Protein AF-0000000073542248 (afdb_homodimer)

Foldseek 3Di:
DDPPPPPPPVPPPVPVPPVCPPPVPLLVVLVVLLVVVVVVLVVLVVVLVVLVVVLVVLLVCLLVVLVQQQAFDDFDFDPDPPDDSPPRLSPRAGNLGNQRDSVQSNPLSVQLNVQLVPQASVLSVVLSVLSVVLVVLSVVLVVLVVQLVVLVVVLVVLVVVLVVLVVCVVPDVCSVVVNVVSVVVSVVSVVSNVVSVVVSVVSSVVSVVSSVVSVVCSCSNVVSVVSNVVSSVVSVVSSVVSGDPDPDHDRPPPPPPPPPPDD/DDPPPPPVPVPVPVPVPPVCPPPVPLLVVLVVLLVVVVVVLVVLVVVLVVLVVVLVVLLVCLLVVLVQQQFFDDFDFDDPPPDDSPRHQSVRAGNLGNQRDSVQSNPLSVQLNVQLVPQASVLSVVLSVLSVVLVVLSVVLVVLVVQLVVLVVVLVVLVVVLVVLVVCVVPDVCSVVVNVVSVVVSVVSVVSNVVSVVVSVVSSVVSVVSSVVSVVCSCSNVVSVVSNVVSSVVSVVSSVVSGDPDPDHDGPPPPPPPPPPDD

Solvent-accessible surface area (backbone atoms only — not comparable to full-atom values): 27747 Å² total; per-residue (Å²): 136,80,81,75,77,75,76,74,76,71,71,69,72,75,65,76,69,53,83,55,40,76,72,72,47,65,70,50,50,50,49,51,38,47,52,43,42,46,55,49,42,54,40,46,52,54,27,47,56,31,46,55,48,28,50,54,26,46,39,49,30,38,44,34,45,21,51,39,24,44,34,51,39,39,49,58,77,70,77,66,87,86,58,60,44,60,77,33,74,52,53,46,37,22,42,15,25,84,84,38,43,50,70,67,36,44,49,40,39,59,54,36,52,52,47,37,46,64,54,18,46,42,56,50,50,51,52,45,49,51,49,52,50,50,55,55,51,47,53,54,36,52,51,32,46,52,50,31,53,52,34,51,52,51,44,54,53,47,53,53,51,44,52,56,39,62,72,35,46,89,79,32,84,66,29,57,61,50,42,54,52,46,51,54,50,44,52,54,42,48,51,51,32,53,50,31,49,51,50,31,53,51,44,44,52,51,47,43,52,49,51,48,54,51,37,64,51,50,52,53,49,32,55,19,52,41,43,38,28,46,44,53,19,49,31,31,44,54,49,34,68,54,40,51,84,69,84,61,86,65,74,57,74,71,74,74,73,75,73,77,75,82,123,137,82,81,75,78,75,74,70,76,70,69,65,71,72,64,75,68,47,80,58,39,76,68,72,44,66,70,50,52,48,50,51,38,48,52,42,42,46,54,47,41,56,40,46,52,53,29,47,55,31,45,54,49,29,49,54,27,47,39,48,30,39,43,34,46,20,51,40,24,46,35,51,39,37,43,54,76,64,77,63,90,85,57,57,48,57,75,34,71,54,33,65,33,22,42,16,26,86,85,38,42,50,68,66,36,44,48,40,38,59,54,34,53,52,46,36,46,64,54,18,46,43,57,49,52,50,52,44,50,51,49,53,50,49,54,56,50,47,54,55,36,51,50,32,46,52,50,32,54,53,34,51,52,51,44,54,53,46,53,50,50,42,52,57,39,63,72,36,47,90,81,34,86,64,30,58,61,51,42,53,53,46,49,53,51,42,53,56,39,48,51,52,32,53,51,31,48,52,49,31,53,52,45,45,53,51,47,44,52,51,49,47,53,52,36,64,51,50,50,54,49,31,55,18,51,42,46,37,28,47,44,52,20,49,32,30,46,56,50,35,68,53,39,51,85,68,83,61,87,63,73,64,75,70,74,75,72,75,73,76,73,81,124

pLDDT: mean 80.85, std 22.92, range [19.12, 97.81]

Organism: NCBI:txid2649997

Sequence (526 aa):
MGCTSSKSAAAGTLDTINPFAAHGDPHSRCNHMLKESATLARVATAYERDLKKVQDALTSVLESGAVVCATPLPGLYNDTAGVAASAVVATTEPVGGPNFTLQAGTSAKGDLSGKLAGETIKPISDWVARFNDALAHQKAVDKAYDELEGARKKVTSQKDRIEKTRGQLATNPKANDRMAAEESALQGLATKLSTAELNHTNLEAAQHARVTALNKDAIKIRAAIRSALEATSSALTSAKELVSTDTEPQPPTAAAGTGVAGRMGCTSSKSAAAGTLDTINPFAAHGDPHSRCNHMLKESATLARVATAYERDLKKVQDALTSVLESGAVVCATPLPGLYNDTAGVAASAVVATTEPVGGPNFTLQAGTSAKGDLSGKLAGETIKPISDWVARFNDALAHQKAVDKAYDELEGARKKVTSQKDRIEKTRGQLATNPKANDRMAAEESALQGLATKLSTAELNHTNLEAAQHARVTALNKDAIKIRAAIRSALEATSSALTSAKELVSTDTEPQPPTAAAGTGVAGR

Nearest PDB structures (foldseek):
  5nen-assembly1_B  TM=2.896E-01  e=1.370E-01  Serratia marcescens
  3zx6-assembly1_B  TM=3.490E-01  e=1.208E+00  Archaeoglobus fulgidus DSM 4304
  8gmh-assembly2_E  TM=3.444E-01  e=1.905E+00  Streptococcus intermedius B196
  5nen-assembly1_B  TM=2.861E-01  e=1.681E-01  Serratia marcescens
  3zx6-assembly1_B  TM=3.608E-01  e=1.377E+00  Archaeoglobus fulgidus DSM 4304

Radius of gyration: 44.01 Å; Cα contacts (8 Å, |Δi|>4): 599; chains: 2; bounding box: 74×150×129 Å

Structure (mmCIF, N/CA/C/O backbone):
data_AF-0000000073542248-model_v1
#
loop_
_entity.id
_entity.type
_entity.pdbx_description
1 polymer 'Uncharacterized protein'
#
loop_
_atom_site.group_PDB
_atom_site.id
_atom_site.type_symbol
_atom_site.label_atom_id
_atom_site.label_alt_id
_atom_site.label_comp_id
_atom_site.label_asym_id
_atom_site.label_entity_id
_atom_site.label_seq_id
_atom_site.pdbx_PDB_ins_code
_atom_site.Cartn_x
_atom_site.Cartn_y
_atom_site.Cartn_z
_atom_site.occupancy
_atom_site.B_iso_or_equiv
_atom_site.auth_seq_id
_atom_site.auth_comp_id
_atom_site.auth_asym_id
_atom_site.auth_atom_id
_atom_site.pdbx_PDB_model_num
ATOM 1 N N . MET A 1 1 ? 23.625 29.188 73.938 1 30.42 1 MET A N 1
ATOM 2 C CA . MET A 1 1 ? 22.25 29.203 73.438 1 30.42 1 MET A CA 1
ATOM 3 C C . MET A 1 1 ? 22.234 29.266 71.875 1 30.42 1 MET A C 1
ATOM 5 O O . MET A 1 1 ? 22.641 30.281 71.312 1 30.42 1 MET A O 1
ATOM 9 N N . GLY A 1 2 ? 22.562 28.203 71.25 1 28.16 2 GLY A N 1
ATOM 10 C CA . GLY A 1 2 ? 23.078 27.906 69.875 1 28.16 2 GLY A CA 1
ATOM 11 C C . GLY A 1 2 ? 22.047 28.062 68.812 1 28.16 2 GLY A C 1
ATOM 12 O O . GLY A 1 2 ? 20.953 27.5 68.875 1 28.16 2 GLY A O 1
ATOM 13 N N . CYS A 1 3 ? 21.953 29.297 68.188 1 30.64 3 CYS A N 1
ATOM 14 C CA . CYS A 1 3 ? 21.047 29.812 67.188 1 30.64 3 CYS A CA 1
ATOM 15 C C . CYS A 1 3 ? 21.031 28.906 65.938 1 30.64 3 CYS A C 1
ATOM 17 O O . CYS A 1 3 ? 22.031 28.781 65.25 1 30.64 3 CYS A O 1
ATOM 19 N N . THR A 1 4 ? 20.5 27.734 66.125 1 32.66 4 THR A N 1
ATOM 20 C CA . THR A 1 4 ? 20.438 26.766 65 1 32.66 4 THR A CA 1
ATOM 21 C C . THR A 1 4 ? 19.656 27.359 63.812 1 32.66 4 THR A C 1
ATOM 23 O O . THR A 1 4 ? 18.5 27.75 63.969 1 32.66 4 THR A O 1
ATOM 26 N N . SER A 1 5 ? 20.312 28.078 62.906 1 28.94 5 SER A N 1
ATOM 27 C CA . SER A 1 5 ? 19.844 28.734 61.688 1 28.94 5 SER A CA 1
ATOM 28 C C . SER A 1 5 ? 19.141 27.75 60.75 1 28.94 5 SER A C 1
ATOM 30 O O . SER A 1 5 ? 19.75 26.812 60.25 1 28.94 5 SER A O 1
ATOM 32 N N . SER A 1 6 ? 17.922 27.359 61.125 1 29.25 6 SER A N 1
ATOM 33 C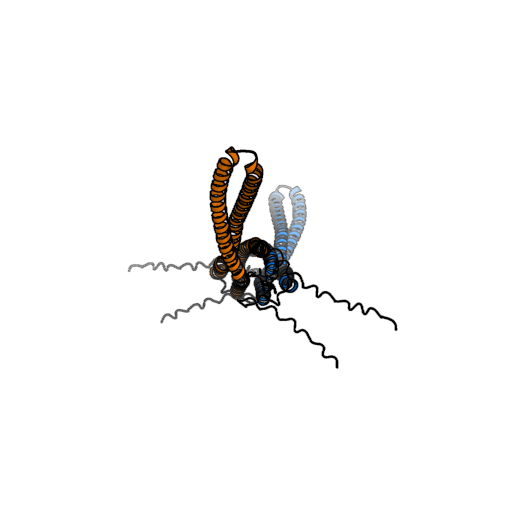 CA . SER A 1 6 ? 17.109 26.453 60.312 1 29.25 6 SER A CA 1
ATOM 34 C C . SER A 1 6 ? 16.875 27.031 58.938 1 29.25 6 SER A C 1
ATOM 36 O O . SER A 1 6 ? 16.156 28.016 58.75 1 29.25 6 SER A O 1
ATOM 38 N N . LYS A 1 7 ? 17.891 27.016 58.062 1 30.8 7 LYS A N 1
ATOM 39 C CA . LYS A 1 7 ? 17.781 27.328 56.656 1 30.8 7 LYS A CA 1
ATOM 40 C C . LYS A 1 7 ? 16.656 26.531 56 1 30.8 7 LYS A C 1
ATOM 42 O O . LYS A 1 7 ? 16.766 25.312 55.844 1 30.8 7 LYS A O 1
ATOM 47 N N . SER A 1 8 ? 15.453 26.844 56.344 1 26.36 8 SER A N 1
ATOM 48 C CA . SER A 1 8 ? 14.297 26.281 55.656 1 26.36 8 SER A CA 1
ATOM 49 C C . SER A 1 8 ? 14.445 26.391 54.156 1 26.36 8 SER A C 1
ATOM 51 O O . SER A 1 8 ? 14.719 27.453 53.625 1 26.36 8 SER A O 1
ATOM 53 N N . ALA A 1 9 ? 14.836 25.328 53.5 1 27.41 9 ALA A N 1
ATOM 54 C CA . ALA A 1 9 ? 15.016 25.062 52.094 1 27.41 9 ALA A CA 1
ATOM 55 C C . ALA A 1 9 ? 13.742 25.391 51.312 1 27.41 9 ALA A C 1
ATOM 57 O O . ALA A 1 9 ? 12.719 24.719 51.438 1 27.41 9 ALA A O 1
ATOM 58 N N . ALA A 1 10 ? 13.391 26.625 51.25 1 25.28 10 ALA A N 1
ATOM 59 C CA . ALA A 1 10 ? 12.344 27.062 50.344 1 25.28 10 ALA A CA 1
ATOM 60 C C . ALA A 1 10 ? 12.492 26.391 48.969 1 25.28 10 ALA A C 1
ATOM 62 O O . ALA A 1 10 ? 13.461 26.625 48.25 1 25.28 10 ALA A O 1
ATOM 63 N N . ALA A 1 11 ? 12.281 25.109 48.938 1 30.12 11 ALA A N 1
ATOM 64 C CA . ALA A 1 11 ? 12.102 24.375 47.688 1 30.12 11 ALA A CA 1
ATOM 65 C C . ALA A 1 11 ? 11.367 25.234 46.656 1 30.12 11 ALA A C 1
ATOM 67 O O . ALA A 1 11 ? 10.195 25.562 46.844 1 30.12 11 ALA A O 1
ATOM 68 N N . GLY A 1 12 ? 12.172 26.125 46.219 1 21.64 12 GLY A N 1
ATOM 69 C CA . GLY A 1 12 ? 11.727 27 45.156 1 21.64 12 GLY A CA 1
ATOM 70 C C . GLY A 1 12 ? 10.828 26.297 44.156 1 21.64 12 GLY A C 1
ATOM 71 O O . GLY A 1 12 ? 11.188 25.25 43.625 1 21.64 12 GLY A O 1
ATOM 72 N N . THR A 1 13 ? 9.555 26.203 44.531 1 27.73 13 THR A N 1
ATOM 73 C CA . THR A 1 13 ? 8.539 25.797 43.562 1 27.73 13 THR A CA 1
ATOM 74 C C . THR A 1 13 ? 8.898 26.266 42.156 1 27.73 13 THR A C 1
ATOM 76 O O . THR A 1 13 ? 9.086 27.453 41.906 1 27.73 13 THR A O 1
ATOM 79 N N . LEU A 1 14 ? 9.82 25.547 41.562 1 28.66 14 LEU A N 1
ATOM 80 C CA . LEU A 1 14 ? 10.039 25.672 40.125 1 28.66 14 LEU A CA 1
ATOM 81 C C . LEU A 1 14 ? 8.727 25.984 39.375 1 28.66 14 LEU A C 1
ATOM 83 O O . LEU A 1 14 ? 7.879 25.094 39.25 1 28.66 14 LEU A O 1
ATOM 87 N N . ASP A 1 15 ? 8.078 27.016 39.812 1 28.89 15 ASP A N 1
ATOM 88 C CA . ASP A 1 15 ? 7.004 27.578 39 1 28.89 15 ASP A CA 1
ATOM 89 C C . ASP A 1 15 ? 7.293 27.375 37.531 1 28.89 15 ASP A C 1
ATOM 91 O O . ASP A 1 15 ? 8.344 27.797 37.031 1 28.89 15 ASP A O 1
ATOM 95 N N . THR A 1 16 ? 7.066 26.219 37.062 1 33.19 16 THR A N 1
ATOM 96 C CA . THR A 1 16 ? 7.141 25.922 35.625 1 33.19 16 THR A CA 1
ATOM 97 C C . THR A 1 16 ? 6.887 27.172 34.812 1 33.19 16 THR A C 1
ATOM 99 O O . THR A 1 16 ? 5.797 27.75 34.844 1 33.19 16 THR A O 1
ATOM 102 N N . ILE A 1 17 ? 7.812 28.094 34.75 1 31.66 17 ILE A N 1
ATOM 103 C CA . ILE A 1 17 ? 7.914 29.297 33.906 1 31.66 17 ILE A CA 1
ATOM 104 C C . ILE A 1 17 ? 7.199 29.078 32.594 1 31.66 17 ILE A C 1
ATOM 106 O O . ILE A 1 17 ? 7.566 28.188 31.828 1 31.66 17 ILE A O 1
ATOM 110 N N . ASN A 1 18 ? 5.883 29.203 32.656 1 33.97 18 ASN A N 1
ATOM 111 C CA . ASN A 1 18 ? 5.215 29.344 31.344 1 33.97 18 ASN A CA 1
ATOM 112 C C . ASN A 1 18 ? 6.078 30.094 30.344 1 33.97 18 ASN A C 1
ATOM 114 O O . ASN A 1 18 ? 6.398 31.266 30.562 1 33.97 18 ASN A O 1
ATOM 118 N N . PRO A 1 19 ? 6.918 29.516 29.703 1 38.81 19 PRO A N 1
ATOM 119 C CA . PRO A 1 19 ? 7.859 30.203 28.812 1 38.81 19 PRO A CA 1
ATOM 120 C C . PRO A 1 19 ? 7.258 31.453 28.188 1 38.81 19 PRO A C 1
ATOM 122 O O . PRO A 1 19 ? 7.984 32.25 27.594 1 38.81 19 PRO A O 1
ATOM 125 N N . PHE A 1 20 ? 5.914 31.5 28.094 1 39.84 20 PHE A N 1
ATOM 126 C CA . PHE A 1 20 ? 5.289 32.656 27.453 1 39.84 20 PHE A CA 1
ATOM 127 C C . PHE A 1 20 ? 5.172 33.812 28.422 1 39.84 20 PHE A C 1
ATOM 129 O O . PHE A 1 20 ? 4.75 34.906 28.047 1 39.84 20 PHE A O 1
ATOM 136 N N . ALA A 1 21 ? 5.188 33.656 29.625 1 36.94 21 ALA A N 1
ATOM 137 C CA . ALA A 1 21 ? 4.957 34.688 30.609 1 36.94 21 ALA A CA 1
ATOM 138 C C . ALA A 1 21 ? 5.852 35.906 30.328 1 36.94 21 ALA A C 1
ATOM 140 O O . ALA A 1 21 ? 5.461 37.062 30.578 1 36.94 21 ALA A O 1
ATOM 141 N N . ALA A 1 22 ? 7.098 35.656 30.281 1 37.5 22 ALA A N 1
ATOM 142 C CA . ALA A 1 22 ? 7.895 36.875 30.391 1 37.5 22 ALA A CA 1
ATOM 143 C C . ALA A 1 22 ? 7.539 37.844 29.281 1 37.5 22 ALA A C 1
ATOM 145 O O . ALA A 1 22 ? 7.422 39.062 29.531 1 37.5 22 ALA A O 1
ATOM 146 N N . HIS A 1 23 ? 8.086 37.781 27.969 1 36.94 23 HIS A N 1
ATOM 147 C CA . HIS A 1 23 ? 7.883 38.812 26.969 1 36.94 23 HIS A CA 1
ATOM 148 C C . HIS A 1 23 ? 6.543 38.656 26.266 1 36.94 23 HIS A C 1
ATOM 150 O O . HIS A 1 23 ? 6.277 37.594 25.672 1 36.94 23 HIS A O 1
ATOM 156 N N . GLY A 1 24 ? 5.293 39 26.703 1 43.62 24 GLY A N 1
ATOM 157 C CA . GLY A 1 24 ? 3.949 39.312 26.234 1 43.62 24 GLY A CA 1
ATOM 158 C C . GLY A 1 24 ? 3.859 39.438 24.734 1 43.62 24 GLY A C 1
ATOM 159 O O . GLY A 1 24 ? 2.971 40.125 24.219 1 43.62 24 GLY A O 1
ATOM 160 N N . ASP A 1 25 ? 4.887 39.531 24.016 1 49.28 25 ASP A N 1
ATOM 161 C CA . ASP A 1 25 ? 4.867 39.906 22.609 1 49.28 25 ASP A CA 1
ATOM 162 C C . ASP A 1 25 ? 3.982 38.969 21.797 1 49.28 25 ASP A C 1
ATOM 164 O O . ASP A 1 25 ? 4.223 37.781 21.75 1 49.28 25 ASP A O 1
ATOM 168 N N . PRO A 1 26 ? 2.703 39.438 21.719 1 53.47 26 PRO A N 1
ATOM 169 C CA . PRO A 1 26 ? 1.752 38.719 20.859 1 53.47 26 PRO A CA 1
ATOM 170 C C . PRO A 1 26 ? 2.432 38 19.703 1 53.47 26 PRO A C 1
ATOM 172 O O . PRO A 1 26 ? 1.97 36.938 19.281 1 53.47 26 PRO A O 1
ATOM 175 N N . HIS A 1 27 ? 3.535 38.594 19.234 1 58.62 27 HIS A N 1
ATOM 176 C CA . HIS A 1 27 ? 4.297 37.969 18.156 1 58.62 27 HIS A CA 1
ATOM 177 C C . HIS A 1 27 ? 4.887 36.656 18.609 1 58.62 27 HIS A C 1
ATOM 179 O O . HIS A 1 27 ? 4.91 35.688 17.844 1 58.62 27 HIS A O 1
ATOM 185 N N . SER A 1 28 ? 4.941 36.594 19.984 1 71.25 28 SER A N 1
ATOM 186 C CA . SER A 1 28 ? 5.57 35.375 20.531 1 71.25 28 SER A CA 1
ATOM 187 C C . SER A 1 28 ? 4.566 34.25 20.656 1 71.25 28 SER A C 1
ATOM 189 O O . SER A 1 28 ? 4.875 33.094 20.344 1 71.25 28 SER A O 1
ATOM 191 N N . ARG A 1 29 ? 3.287 34.656 20.828 1 76.12 29 ARG A N 1
ATOM 192 C CA . ARG A 1 29 ? 2.268 33.625 21 1 76.12 29 ARG A CA 1
ATOM 193 C C . ARG A 1 29 ? 1.963 32.938 19.672 1 76.12 29 ARG A C 1
ATOM 195 O O . ARG A 1 29 ? 1.889 31.719 19.609 1 76.12 29 ARG A O 1
ATOM 202 N N . CYS A 1 30 ? 1.766 33.812 18.656 1 84.88 30 CYS A N 1
ATOM 203 C CA . CYS A 1 30 ? 1.459 33.25 17.344 1 84.88 30 CYS A CA 1
ATOM 204 C C . CYS A 1 30 ? 2.604 32.375 16.844 1 84.88 30 CYS A C 1
ATOM 206 O O . CYS A 1 30 ? 2.375 31.312 16.266 1 84.88 30 CYS A O 1
ATOM 208 N N . ASN A 1 31 ? 3.791 32.781 17.172 1 84.94 31 ASN A N 1
ATOM 209 C CA . ASN A 1 31 ? 4.953 32 16.75 1 84.94 31 ASN A CA 1
ATOM 210 C C . ASN A 1 31 ? 5.008 30.656 17.453 1 84.94 31 ASN A C 1
ATOM 212 O O . ASN A 1 31 ? 5.32 29.641 16.844 1 84.94 31 ASN A O 1
ATOM 216 N N . HIS A 1 32 ? 4.711 30.656 18.672 1 83.94 32 HIS A N 1
ATOM 217 C CA . HIS A 1 32 ? 4.703 29.406 19.422 1 83.94 32 HIS A CA 1
ATOM 218 C C . HIS A 1 32 ? 3.627 28.453 18.906 1 83.94 32 HIS A C 1
ATOM 220 O O . HIS A 1 32 ? 3.887 27.266 18.703 1 83.94 32 HIS A O 1
ATOM 226 N N . MET A 1 33 ? 2.42 29.031 18.703 1 87.88 33 MET A N 1
ATOM 227 C CA . MET A 1 33 ? 1.33 28.219 18.172 1 87.88 33 MET A CA 1
ATOM 228 C C . MET A 1 33 ? 1.697 27.641 16.812 1 87.88 33 MET A C 1
ATOM 230 O O . MET A 1 33 ? 1.402 26.484 16.516 1 87.88 33 MET A O 1
ATOM 234 N N . LEU A 1 34 ? 2.354 28.453 16.016 1 91.88 34 LEU A N 1
ATOM 235 C CA . LEU A 1 34 ? 2.744 28.016 14.68 1 91.88 34 LEU A CA 1
ATOM 236 C C . LEU A 1 34 ? 3.801 26.922 14.758 1 91.88 34 LEU A C 1
ATOM 238 O O . LEU A 1 34 ? 3.812 26 13.922 1 91.88 34 LEU A O 1
ATOM 242 N N . LYS A 1 35 ? 4.668 27 15.719 1 89.94 35 LYS A N 1
ATOM 243 C CA . LYS A 1 35 ? 5.684 25.969 15.883 1 89.94 35 LYS A CA 1
ATOM 244 C C . LYS A 1 35 ? 5.051 24.609 16.219 1 89.94 35 LYS A C 1
ATOM 246 O O . LYS A 1 35 ? 5.465 23.578 15.68 1 89.94 35 LYS A O 1
ATOM 251 N N . GLU A 1 36 ? 4.102 24.641 17.094 1 89.81 36 GLU A N 1
ATOM 252 C CA . GLU A 1 36 ? 3.383 23.422 17.422 1 89.81 36 GLU A CA 1
ATOM 253 C C . GLU A 1 36 ? 2.641 22.875 16.203 1 89.81 36 GLU A C 1
ATOM 255 O O . GLU A 1 36 ? 2.684 21.672 15.922 1 89.81 36 GLU A O 1
ATOM 260 N N . SER A 1 37 ? 1.998 23.859 15.5 1 94.44 37 SER A N 1
ATOM 261 C CA . SER A 1 37 ? 1.289 23.453 14.289 1 94.44 37 SER A CA 1
ATOM 262 C C . SER A 1 37 ? 2.25 22.906 13.242 1 94.44 37 SER A C 1
ATOM 264 O O . SER A 1 37 ? 1.884 22.031 12.453 1 94.44 37 SER A O 1
ATOM 266 N N . ALA A 1 38 ? 3.49 23.438 13.242 1 95.38 38 ALA A N 1
ATOM 267 C CA . ALA A 1 38 ? 4.484 23 12.266 1 95.38 38 ALA A CA 1
ATOM 268 C C . ALA A 1 38 ? 4.844 21.531 12.477 1 95.38 38 ALA A C 1
ATOM 270 O O . ALA A 1 38 ? 5.059 20.797 11.508 1 95.38 38 ALA A O 1
ATOM 271 N N . THR A 1 39 ? 4.918 21.109 13.688 1 94.69 39 THR A N 1
ATOM 272 C CA . THR A 1 39 ? 5.211 19.703 13.992 1 94.69 39 THR A CA 1
ATOM 273 C C . THR A 1 39 ? 4.117 18.797 13.453 1 94.69 39 THR A C 1
ATOM 275 O O . THR A 1 39 ? 4.406 17.797 12.797 1 94.69 39 THR A O 1
ATOM 278 N N . LEU A 1 40 ? 2.896 19.156 13.727 1 95.44 40 LEU A N 1
ATOM 279 C CA . LEU A 1 40 ? 1.773 18.375 13.227 1 95.44 40 LEU A CA 1
ATOM 280 C C . LEU A 1 40 ? 1.733 18.391 11.703 1 95.44 40 LEU A C 1
ATOM 282 O O . LEU A 1 40 ? 1.471 17.359 11.078 1 95.44 40 LEU A O 1
ATOM 286 N N . ALA A 1 41 ? 2.023 19.562 11.133 1 97.19 41 ALA A N 1
ATOM 287 C CA . ALA A 1 41 ? 2.002 19.672 9.672 1 97.19 41 ALA A CA 1
ATOM 288 C C . ALA A 1 41 ? 3.033 18.75 9.031 1 97.19 41 ALA A C 1
ATOM 290 O O . ALA A 1 41 ? 2.762 18.125 8.008 1 97.19 41 ALA A O 1
ATOM 291 N N . ARG A 1 42 ? 4.219 18.656 9.633 1 96.56 42 ARG A N 1
ATOM 292 C CA . ARG A 1 42 ? 5.277 17.797 9.102 1 96.56 42 ARG A CA 1
ATOM 293 C C . ARG A 1 42 ? 4.836 16.344 9.078 1 96.56 42 ARG A C 1
ATOM 295 O O . ARG A 1 42 ? 4.973 15.664 8.062 1 96.56 42 ARG A O 1
ATOM 302 N N . VAL A 1 43 ? 4.289 15.859 10.141 1 96.69 43 VAL A N 1
ATOM 303 C CA . VAL A 1 43 ? 3.914 14.453 10.242 1 96.69 43 VAL A CA 1
ATOM 304 C C . VAL A 1 43 ? 2.654 14.195 9.414 1 96.69 43 VAL A C 1
ATOM 306 O O . VAL A 1 43 ? 2.504 13.125 8.82 1 96.69 43 VAL A O 1
ATOM 309 N N . ALA A 1 44 ? 1.717 15.172 9.367 1 97.19 44 ALA A N 1
ATOM 310 C CA . ALA A 1 44 ? 0.513 15.039 8.547 1 97.19 44 ALA A CA 1
ATOM 311 C C . ALA A 1 44 ? 0.862 14.93 7.07 1 97.19 44 ALA A C 1
ATOM 313 O O . ALA A 1 44 ? 0.245 14.156 6.332 1 97.19 44 ALA A O 1
ATOM 314 N N . THR A 1 45 ? 1.847 15.688 6.652 1 97 45 THR A N 1
ATOM 315 C CA . THR A 1 45 ? 2.287 15.641 5.262 1 97 45 THR A CA 1
ATOM 316 C C . THR A 1 45 ? 2.879 14.281 4.926 1 97 45 THR A C 1
ATOM 318 O O . THR A 1 45 ? 2.615 13.734 3.852 1 97 45 THR A O 1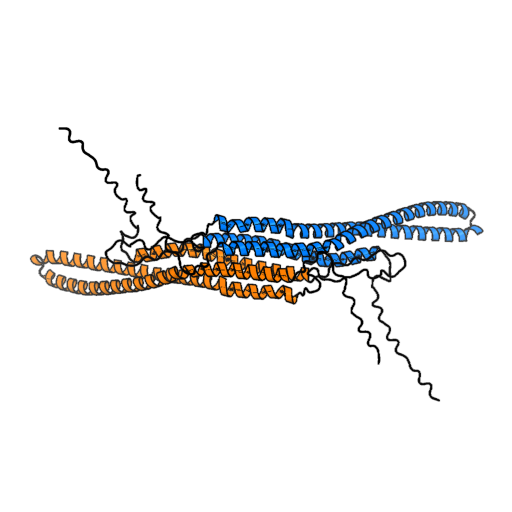
ATOM 321 N N . ALA A 1 46 ? 3.668 13.773 5.809 1 95.88 46 ALA A N 1
ATOM 322 C CA . ALA A 1 46 ? 4.23 12.438 5.613 1 95.88 46 ALA A CA 1
ATOM 323 C C . ALA A 1 46 ? 3.125 11.391 5.523 1 95.88 46 ALA A C 1
ATOM 325 O O . ALA A 1 46 ? 3.178 10.492 4.676 1 95.88 46 ALA A O 1
ATOM 326 N N . TYR A 1 47 ? 2.094 11.477 6.359 1 97.06 47 TYR A N 1
ATOM 327 C CA . TYR A 1 47 ? 0.968 10.547 6.348 1 97.06 47 TYR A CA 1
ATOM 328 C C . TYR A 1 47 ? 0.193 10.648 5.039 1 97.06 47 TYR A C 1
ATOM 330 O O . TYR A 1 47 ? -0.205 9.633 4.469 1 97.06 47 TYR A O 1
ATOM 338 N N . GLU A 1 48 ? -0.004 11.906 4.648 1 95.81 48 GLU A N 1
ATOM 339 C CA . GLU A 1 48 ? -0.697 12.109 3.383 1 95.81 48 GLU A CA 1
ATOM 340 C C . GLU A 1 48 ? 0.025 11.406 2.238 1 95.81 48 GLU A C 1
ATOM 342 O O . GLU A 1 48 ? -0.608 10.742 1.411 1 95.81 48 GLU A O 1
ATOM 347 N N . ARG A 1 49 ? 1.331 11.516 2.176 1 94.88 49 ARG A N 1
ATOM 348 C CA . ARG A 1 49 ? 2.129 10.844 1.152 1 94.88 49 ARG A CA 1
ATOM 349 C C . ARG A 1 49 ? 1.956 9.336 1.225 1 94.88 49 ARG A C 1
ATOM 351 O O . ARG A 1 49 ? 1.778 8.672 0.198 1 94.88 49 ARG A O 1
ATOM 358 N N . ASP A 1 50 ? 1.999 8.781 2.398 1 95.12 50 ASP A N 1
ATOM 359 C CA . ASP A 1 50 ? 1.854 7.344 2.582 1 95.12 50 ASP A CA 1
ATOM 360 C C . ASP A 1 50 ? 0.439 6.887 2.23 1 95.12 50 ASP A C 1
ATOM 362 O O . ASP A 1 50 ? 0.249 5.789 1.701 1 95.12 50 ASP A O 1
ATOM 366 N N . LEU A 1 51 ? -0.548 7.703 2.527 1 95.06 51 LEU A N 1
ATOM 367 C CA . LEU A 1 51 ? -1.928 7.379 2.186 1 95.06 51 LEU A CA 1
ATOM 368 C C . LEU A 1 51 ? -2.098 7.254 0.674 1 95.06 51 LEU A C 1
ATOM 370 O O . LEU A 1 51 ? -2.805 6.363 0.196 1 95.06 51 LEU A O 1
ATOM 374 N N . LYS A 1 52 ? -1.474 8.141 -0.021 1 93.06 52 LYS A N 1
ATOM 375 C CA . LYS A 1 52 ? -1.546 8.07 -1.478 1 93.06 52 LYS A CA 1
ATOM 376 C C . LYS A 1 52 ? -0.897 6.789 -2 1 93.06 52 LYS A C 1
ATOM 378 O O . LYS A 1 52 ? -1.423 6.148 -2.912 1 93.06 52 LYS A O 1
ATOM 383 N N . LYS A 1 53 ? 0.213 6.363 -1.396 1 92.81 53 LYS A N 1
ATOM 384 C CA . LYS A 1 53 ? 0.863 5.109 -1.766 1 92.81 53 LYS A CA 1
ATOM 385 C C . LYS A 1 53 ? -0.041 3.916 -1.475 1 92.81 53 LYS A C 1
ATOM 387 O O . LYS A 1 53 ? -0.133 2.99 -2.281 1 92.81 53 LYS A O 1
ATOM 392 N N . VAL A 1 54 ? -0.647 3.963 -0.354 1 93 54 VAL A N 1
ATOM 393 C CA . VAL A 1 54 ? -1.509 2.855 0.048 1 93 54 VAL A CA 1
ATOM 394 C C . VAL A 1 54 ? -2.725 2.785 -0.873 1 93 54 VAL A C 1
ATOM 396 O O . VAL A 1 54 ? -3.189 1.695 -1.216 1 93 54 VAL A O 1
ATOM 399 N N . GLN A 1 55 ? -3.248 3.949 -1.185 1 92.31 55 GLN A N 1
ATOM 400 C CA . GLN A 1 55 ? -4.371 3.969 -2.117 1 92.31 55 GLN A CA 1
ATOM 401 C C . GLN A 1 55 ? -4.016 3.258 -3.42 1 92.31 55 GLN A C 1
ATOM 403 O O . GLN A 1 55 ? -4.773 2.408 -3.895 1 92.31 55 GLN A O 1
ATOM 408 N N . ASP A 1 56 ? -2.877 3.529 -3.963 1 92.12 56 ASP A N 1
ATOM 409 C CA . ASP A 1 56 ? -2.424 2.916 -5.207 1 92.12 56 ASP A CA 1
ATOM 410 C C . ASP A 1 56 ? -2.193 1.417 -5.031 1 92.12 56 ASP A C 1
ATOM 412 O O . ASP A 1 56 ? -2.625 0.614 -5.859 1 92.12 56 ASP A O 1
ATOM 416 N N . ALA A 1 57 ? -1.553 1.07 -3.982 1 93.75 57 ALA A N 1
ATOM 417 C CA . ALA A 1 57 ? -1.237 -0.331 -3.717 1 93.75 57 ALA A CA 1
ATOM 418 C C . ALA A 1 57 ? -2.508 -1.147 -3.498 1 93.75 57 ALA A C 1
ATOM 420 O O . ALA A 1 57 ? -2.633 -2.262 -4.012 1 93.75 57 ALA A O 1
ATOM 421 N N . LEU A 1 58 ? -3.418 -0.6 -2.76 1 93.56 58 LEU A N 1
ATOM 422 C CA . LEU A 1 58 ? -4.66 -1.309 -2.467 1 93.56 58 LEU A CA 1
ATOM 423 C C . LEU A 1 58 ? -5.508 -1.466 -3.725 1 93.56 58 LEU A C 1
ATOM 425 O O . LEU A 1 58 ? -6.117 -2.516 -3.941 1 93.56 58 LEU A O 1
ATOM 429 N N . THR A 1 59 ? -5.539 -0.412 -4.484 1 92.31 59 THR A N 1
ATOM 430 C CA . THR A 1 59 ? -6.273 -0.505 -5.738 1 92.31 59 THR A CA 1
ATOM 431 C C . THR A 1 59 ? -5.695 -1.603 -6.629 1 92.31 59 THR A C 1
ATOM 433 O O . THR A 1 59 ? -6.438 -2.402 -7.199 1 92.31 59 THR A O 1
ATOM 436 N N . SER A 1 60 ? -4.391 -1.672 -6.703 1 92.94 60 SER A N 1
ATOM 437 C CA . SER A 1 60 ? -3.715 -2.686 -7.508 1 92.94 60 SER A CA 1
ATOM 438 C C . SER A 1 60 ? -3.99 -4.086 -6.977 1 92.94 60 SER A C 1
ATOM 440 O O . SER A 1 60 ? -4.281 -5.004 -7.746 1 92.94 60 SER A O 1
ATOM 442 N N . VAL A 1 61 ? -3.922 -4.242 -5.656 1 94 61 VAL A N 1
ATOM 443 C CA . VAL A 1 61 ? -4.09 -5.562 -5.059 1 94 61 VAL A CA 1
ATOM 444 C C . VAL A 1 61 ? -5.539 -6.016 -5.215 1 94 61 VAL A C 1
ATOM 446 O O . VAL A 1 61 ? -5.805 -7.199 -5.441 1 94 61 VAL A O 1
ATOM 449 N N . LEU A 1 62 ? -6.48 -5.129 -5.066 1 93.75 62 LEU A N 1
ATOM 450 C CA . LEU A 1 62 ? -7.883 -5.477 -5.25 1 93.75 62 LEU A CA 1
ATOM 451 C C . LEU A 1 62 ? -8.164 -5.863 -6.699 1 93.75 62 LEU A C 1
ATOM 453 O O . LEU A 1 62 ? -8.93 -6.793 -6.961 1 93.75 62 LEU A O 1
ATOM 457 N N . GLU A 1 63 ? -7.504 -5.172 -7.617 1 93.44 63 GLU A N 1
ATOM 458 C CA . GLU A 1 63 ? -7.664 -5.504 -9.031 1 93.44 63 GLU A CA 1
ATOM 459 C C . GLU A 1 63 ? -7.059 -6.867 -9.352 1 93.44 63 GLU A C 1
ATOM 461 O O . GLU A 1 63 ? -7.715 -7.719 -9.953 1 93.44 63 GLU A O 1
ATOM 466 N N . SER A 1 64 ? -5.84 -7.031 -8.969 1 95.19 64 SER A N 1
ATOM 467 C CA . SER A 1 64 ? -5.18 -8.305 -9.234 1 95.19 64 SER A CA 1
ATOM 468 C C . SER A 1 64 ? -5.867 -9.445 -8.492 1 95.19 64 SER A C 1
ATOM 470 O O . SER A 1 64 ? -5.965 -10.562 -9.008 1 95.19 64 SER A O 1
ATOM 472 N N . GLY A 1 65 ? -6.27 -9.164 -7.23 1 94.94 65 GLY A N 1
ATOM 473 C CA . GLY A 1 65 ? -7.031 -10.172 -6.508 1 94.94 65 GLY A CA 1
ATOM 474 C C . GLY A 1 65 ? -8.312 -10.578 -7.215 1 94.94 65 GLY A C 1
ATOM 475 O O . GLY A 1 65 ? -8.656 -11.758 -7.262 1 94.94 65 GLY A O 1
ATOM 476 N N . ALA A 1 66 ? -8.984 -9.586 -7.738 1 94.94 66 ALA A N 1
ATOM 477 C CA . ALA A 1 66 ? -10.203 -9.867 -8.484 1 94.94 66 ALA A CA 1
ATOM 478 C C . ALA A 1 66 ? -9.914 -10.719 -9.719 1 94.94 66 ALA A C 1
ATOM 480 O O . ALA A 1 66 ? -10.68 -11.633 -10.039 1 94.94 66 ALA A O 1
ATOM 481 N N . VAL A 1 67 ? -8.836 -10.477 -10.398 1 95.19 67 VAL A N 1
ATOM 482 C CA . VAL A 1 67 ? -8.461 -11.234 -11.586 1 95.19 67 VAL A CA 1
ATOM 483 C C . VAL A 1 67 ? -8.172 -12.688 -11.203 1 95.19 67 VAL A C 1
ATOM 485 O O . VAL A 1 67 ? -8.617 -13.609 -11.883 1 95.19 67 VAL A O 1
ATOM 488 N N . VAL A 1 68 ? -7.43 -12.891 -10.156 1 96.38 68 VAL A N 1
ATOM 489 C CA . VAL A 1 68 ? -7.145 -14.25 -9.703 1 96.38 68 VAL A CA 1
ATOM 490 C C . VAL A 1 68 ? -8.453 -14.969 -9.391 1 96.38 68 VAL A C 1
ATOM 492 O O . VAL A 1 68 ? -8.664 -16.109 -9.828 1 96.38 68 VAL A O 1
ATOM 495 N N . CYS A 1 69 ? -9.312 -14.305 -8.625 1 95.44 69 CYS A N 1
ATOM 496 C CA . CYS A 1 69 ? -10.562 -14.914 -8.195 1 95.44 69 CYS A CA 1
ATOM 497 C C . CYS A 1 69 ? -11.445 -15.242 -9.391 1 95.44 69 CYS A C 1
ATOM 499 O O . CYS A 1 69 ? -12.234 -16.188 -9.344 1 95.44 69 CYS A O 1
ATOM 501 N N . ALA A 1 70 ? -11.32 -14.508 -10.43 1 94.38 70 ALA A N 1
ATOM 502 C CA . ALA A 1 70 ? -12.156 -14.711 -11.617 1 94.38 70 ALA A CA 1
ATOM 503 C C . ALA A 1 70 ? -11.555 -15.773 -12.531 1 94.38 70 ALA A C 1
ATOM 505 O O . ALA A 1 70 ? -12.219 -16.25 -13.461 1 94.38 70 ALA A O 1
ATOM 506 N N . THR A 1 71 ? -10.352 -16.094 -12.289 1 94.56 71 THR A N 1
ATOM 507 C CA . THR A 1 71 ? -9.68 -17.109 -13.094 1 94.56 71 THR A CA 1
ATOM 508 C C . THR A 1 71 ? -10.219 -18.5 -12.773 1 94.56 71 THR A C 1
ATOM 510 O O . THR A 1 71 ? -10.391 -18.844 -11.609 1 94.56 71 THR A O 1
ATOM 513 N N . PRO A 1 72 ? -10.477 -19.297 -13.805 1 91.5 72 PRO A N 1
ATOM 514 C CA . PRO A 1 72 ? -10.984 -20.656 -13.57 1 91.5 72 PRO A CA 1
ATOM 515 C C . PRO A 1 72 ? -9.969 -21.562 -12.891 1 91.5 72 PRO A C 1
ATOM 517 O O . PRO A 1 72 ? -8.773 -21.484 -13.18 1 91.5 72 PRO A O 1
ATOM 520 N N . LEU A 1 73 ? -10.508 -22.312 -11.93 1 91.44 73 LEU A N 1
ATOM 521 C CA . LEU A 1 73 ? -9.672 -23.375 -11.367 1 91.44 73 LEU A CA 1
ATOM 522 C C . LEU A 1 73 ? -9.242 -24.359 -12.445 1 91.44 73 LEU A C 1
ATOM 524 O O . LEU A 1 73 ? -10.031 -24.703 -13.328 1 91.44 73 LEU A O 1
ATOM 528 N N . PRO A 1 74 ? -7.941 -24.734 -12.367 1 89.69 74 PRO A N 1
ATOM 529 C CA . PRO A 1 74 ? -7.508 -25.703 -13.359 1 89.69 74 PRO A CA 1
ATOM 530 C C . PRO A 1 74 ? -8.242 -27.047 -13.227 1 89.69 74 PRO A C 1
ATOM 532 O O . PRO A 1 74 ? -8.5 -27.5 -12.117 1 89.69 74 PRO A O 1
ATOM 535 N N . GLY A 1 75 ? -8.523 -27.609 -14.375 1 82.94 75 GLY A N 1
ATOM 536 C CA . GLY A 1 75 ? -9.289 -28.844 -14.414 1 82.94 75 GLY A CA 1
ATOM 537 C C . GLY A 1 75 ? -8.438 -30.078 -14.172 1 82.94 75 GLY A C 1
ATOM 538 O O . GLY A 1 75 ? -7.207 -30 -14.203 1 82.94 75 GLY A O 1
ATOM 539 N N . LEU A 1 76 ? -9.125 -31.172 -13.695 1 79.62 76 LEU A N 1
ATOM 540 C CA . LEU A 1 76 ? -8.531 -32.5 -13.547 1 79.62 76 LEU A CA 1
ATOM 541 C C . LEU A 1 76 ? -8.945 -33.406 -14.695 1 79.62 76 LEU A C 1
ATOM 543 O O . LEU A 1 76 ? -10.133 -33.5 -15.008 1 79.62 76 LEU A O 1
ATOM 547 N N . TYR A 1 77 ? -7.949 -33.938 -15.484 1 71.25 77 TYR A N 1
ATOM 548 C CA . TYR A 1 77 ? -8.266 -34.812 -16.609 1 71.25 77 TYR A CA 1
ATOM 549 C C . TYR A 1 77 ? -7.797 -36.219 -16.328 1 71.25 77 TYR A C 1
ATOM 551 O O . TYR A 1 77 ? -6.672 -36.438 -15.875 1 71.25 77 TYR A O 1
ATOM 559 N N . ASN A 1 78 ? -8.781 -37.281 -15.93 1 60.69 78 ASN A N 1
ATOM 560 C CA . ASN A 1 78 ? -8.445 -38.688 -15.641 1 60.69 78 ASN A CA 1
ATOM 561 C C . ASN A 1 78 ? -8.109 -39.438 -16.906 1 60.69 78 ASN A C 1
ATOM 563 O O . ASN A 1 78 ? -8.547 -39.094 -18 1 60.69 78 ASN A O 1
ATOM 567 N N . ASP A 1 79 ? -7.074 -40.531 -16.891 1 50.34 79 ASP A N 1
ATOM 568 C CA . ASP A 1 79 ? -6.551 -41.469 -17.859 1 50.34 79 ASP A CA 1
ATOM 569 C C . ASP A 1 79 ? -7.66 -42.375 -18.391 1 50.34 79 ASP A C 1
ATOM 571 O O . ASP A 1 79 ? -7.387 -43.438 -18.938 1 50.34 79 ASP A O 1
ATOM 575 N N . THR A 1 80 ? -8.875 -42.531 -18.312 1 44.69 80 THR A N 1
ATOM 576 C CA . THR A 1 80 ? -9.477 -43.812 -18.672 1 44.69 80 THR A CA 1
ATOM 577 C C . THR A 1 80 ? -9.086 -44.219 -20.078 1 44.69 80 THR A C 1
ATOM 579 O O . THR A 1 80 ? -9.156 -43.406 -21.016 1 44.69 80 THR A O 1
ATOM 582 N N . ALA A 1 81 ? -8.305 -45.375 -20.359 1 43.19 81 ALA A N 1
ATOM 583 C CA . ALA A 1 81 ? -7.926 -46.094 -21.578 1 43.19 81 ALA A CA 1
ATOM 584 C C . ALA A 1 81 ? -8.852 -45.75 -22.734 1 43.19 81 ALA A C 1
ATOM 586 O O . ALA A 1 81 ? -8.383 -45.406 -23.828 1 43.19 81 ALA A O 1
ATOM 587 N N . GLY A 1 82 ? -9.984 -46.656 -23.094 1 37.38 82 GLY A N 1
ATOM 588 C CA . GLY A 1 82 ? -10.93 -46.719 -24.203 1 37.38 82 GLY A CA 1
ATOM 589 C C . GLY A 1 82 ? -11.75 -45.438 -24.359 1 37.38 82 GLY A C 1
ATOM 590 O O . GLY A 1 82 ? -12.398 -45.25 -25.391 1 37.38 82 GLY A O 1
ATOM 591 N N . VAL A 1 83 ? -12.633 -45.219 -23.359 1 36.53 83 VAL A N 1
ATOM 592 C CA . VAL A 1 83 ? -13.703 -44.219 -23.5 1 36.53 83 VAL A CA 1
ATOM 593 C C . VAL A 1 83 ? -13.109 -42.812 -23.531 1 36.53 83 VAL A C 1
ATOM 595 O O . VAL A 1 83 ? -12.047 -42.594 -22.953 1 36.53 83 VAL A O 1
ATOM 598 N N . ALA A 1 84 ? -13.719 -42.031 -24.328 1 37.56 84 ALA A N 1
ATOM 599 C CA . ALA A 1 84 ? -13.68 -40.562 -24.531 1 37.56 84 ALA A CA 1
ATOM 600 C C . ALA A 1 84 ? -13.312 -39.844 -23.234 1 37.56 84 ALA A C 1
ATOM 602 O O . ALA A 1 84 ? -13.727 -40.281 -22.156 1 37.56 84 ALA A O 1
ATOM 603 N N . ALA A 1 85 ? -12.07 -39.438 -23.109 1 42.19 85 ALA A N 1
ATOM 604 C CA . ALA A 1 85 ? -11.656 -38.531 -22.047 1 42.19 85 ALA A CA 1
ATOM 605 C C . ALA A 1 85 ? -12.859 -37.844 -21.406 1 42.19 85 ALA A C 1
ATOM 607 O O . ALA A 1 85 ? -13.516 -37 -22.047 1 42.19 85 ALA A O 1
ATOM 608 N N . SER A 1 86 ? -13.836 -38.656 -21 1 38.03 86 SER A N 1
ATOM 609 C CA . SER A 1 86 ? -14.93 -38.031 -20.281 1 38.03 86 SER A CA 1
ATOM 610 C C . SER A 1 86 ? -14.477 -36.719 -19.625 1 38.03 86 SER A C 1
ATOM 612 O O . SER A 1 86 ? -13.367 -36.625 -19.109 1 38.03 86 SER A O 1
ATOM 614 N N . ALA A 1 87 ? -15.18 -35.75 -20.141 1 40.19 87 ALA A N 1
ATOM 615 C CA . ALA A 1 87 ? -15.156 -34.375 -19.641 1 40.19 87 ALA A CA 1
ATOM 616 C C . ALA A 1 87 ? -14.875 -34.344 -18.141 1 40.19 87 ALA A C 1
ATOM 618 O O . ALA A 1 87 ? -15.625 -34.938 -17.359 1 40.19 87 ALA A O 1
ATOM 619 N N . VAL A 1 88 ? -13.781 -34.656 -17.797 1 44.38 88 VAL A N 1
ATOM 620 C CA . VAL A 1 88 ? -13.414 -34.125 -16.484 1 44.38 88 VAL A CA 1
ATOM 621 C C . VAL A 1 88 ? -14.242 -32.875 -16.172 1 44.38 88 VAL A C 1
ATOM 623 O O . VAL A 1 88 ? -14.539 -32.094 -17.078 1 44.38 88 VAL A O 1
ATOM 626 N N . VAL A 1 89 ? -15.039 -32.844 -15.289 1 43.56 89 VAL A N 1
ATOM 627 C CA . VAL A 1 89 ? -15.875 -31.797 -14.75 1 43.56 89 VAL A CA 1
ATOM 628 C C . VAL A 1 89 ? -15.172 -30.453 -14.922 1 43.56 89 VAL A C 1
ATOM 630 O O . VAL A 1 89 ? -14.156 -30.188 -14.273 1 43.56 89 VAL A O 1
ATOM 633 N N . ALA A 1 90 ? -14.891 -30.031 -16.141 1 44.91 90 ALA A N 1
ATOM 634 C CA . ALA A 1 90 ? -14.445 -28.672 -16.484 1 44.91 90 ALA A CA 1
ATOM 635 C C . ALA A 1 90 ? -15.148 -27.641 -15.609 1 44.91 90 ALA A C 1
ATOM 637 O O . ALA A 1 90 ? -15.125 -26.438 -15.914 1 44.91 90 ALA A O 1
ATOM 638 N N . THR A 1 91 ? -16.406 -27.875 -15.148 1 50.19 91 THR A N 1
ATOM 639 C CA . THR A 1 91 ? -17.141 -26.672 -14.758 1 50.19 91 THR A CA 1
ATOM 640 C C . THR A 1 91 ? -16.234 -25.703 -14.008 1 50.19 91 THR A C 1
ATOM 642 O O . THR A 1 91 ? -15.875 -25.953 -12.852 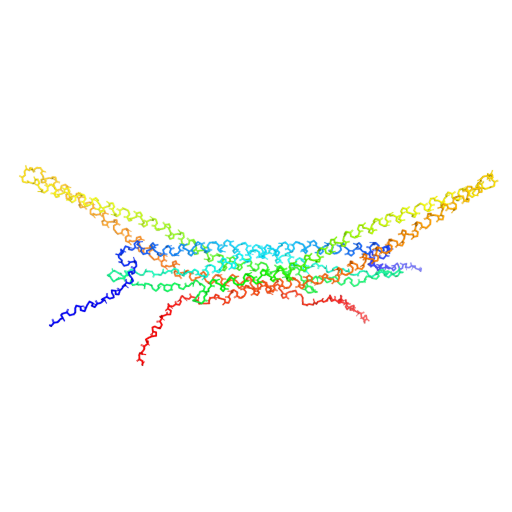1 50.19 91 THR A O 1
ATOM 645 N N . THR A 1 92 ? -15.172 -25.094 -14.727 1 66.5 92 THR A N 1
ATOM 646 C CA . THR A 1 92 ? -14.023 -24.562 -14.016 1 66.5 92 THR A CA 1
ATOM 647 C C . THR A 1 92 ? -14.438 -23.406 -13.094 1 66.5 92 THR A C 1
ATOM 649 O O . THR A 1 92 ? -14.875 -22.359 -13.562 1 66.5 92 THR A O 1
ATOM 652 N N . GLU A 1 93 ? -15.086 -23.688 -12.07 1 84.94 93 GLU A N 1
ATOM 653 C CA . GLU A 1 93 ? -15.32 -22.703 -11.008 1 84.94 93 GLU A CA 1
ATOM 654 C C . GLU A 1 93 ? -14.133 -21.766 -10.852 1 84.94 93 GLU A C 1
ATOM 656 O O . GLU A 1 93 ? -12.984 -22.188 -10.852 1 84.94 93 GLU A O 1
ATOM 661 N N . PRO A 1 94 ? -14.578 -20.5 -10.969 1 91.94 94 PRO A N 1
ATOM 662 C CA . PRO A 1 94 ? -13.469 -19.578 -10.703 1 91.94 94 PRO A CA 1
ATOM 663 C C . PRO A 1 94 ? -12.859 -19.766 -9.312 1 91.94 94 PRO A C 1
ATOM 665 O O . PRO A 1 94 ? -13.5 -20.344 -8.43 1 91.94 94 PRO A O 1
ATOM 668 N N . VAL A 1 95 ? -11.727 -19.344 -9.148 1 93.94 95 VAL A N 1
ATOM 669 C CA . VAL A 1 95 ? -11.008 -19.484 -7.879 1 93.94 95 VAL A CA 1
ATOM 670 C C . VAL A 1 95 ? -11.836 -18.859 -6.754 1 93.94 95 VAL A C 1
ATOM 672 O O . VAL A 1 95 ? -11.93 -19.422 -5.66 1 93.94 95 VAL A O 1
ATOM 675 N N . GLY A 1 96 ? -12.484 -17.734 -7.059 1 94.31 96 GLY A N 1
ATOM 676 C CA . GLY A 1 96 ? -13.242 -17.016 -6.047 1 94.31 96 GLY A CA 1
ATOM 677 C C . GLY A 1 96 ? -14.547 -17.703 -5.676 1 94.31 96 GLY A C 1
ATOM 678 O O . GLY A 1 96 ? -15.211 -17.297 -4.719 1 94.31 96 GLY A O 1
ATOM 679 N N . GLY A 1 97 ? -14.945 -18.625 -6.359 1 92.06 97 GLY A N 1
ATOM 680 C CA . GLY A 1 97 ? -16.203 -19.297 -6.129 1 92.06 97 GLY A CA 1
ATOM 681 C C . GLY A 1 97 ? -17.203 -19.109 -7.262 1 92.06 97 GLY A C 1
ATOM 682 O O . GLY A 1 97 ? -16.984 -18.281 -8.141 1 92.06 97 GLY A O 1
ATOM 683 N N . PRO A 1 98 ? -18.266 -19.875 -7.27 1 87.44 98 PRO A N 1
ATOM 684 C CA . PRO A 1 98 ? -19.203 -19.922 -8.406 1 87.44 98 PRO A CA 1
ATOM 685 C C . PRO A 1 98 ? -19.891 -18.578 -8.648 1 87.44 98 PRO A C 1
ATOM 687 O O . PRO A 1 98 ? -20.266 -18.266 -9.781 1 87.44 98 PRO A O 1
ATOM 690 N N . ASN A 1 99 ? -20 -17.75 -7.594 1 85.88 99 ASN A N 1
ATOM 691 C CA . ASN A 1 99 ? -20.75 -16.516 -7.727 1 85.88 99 ASN A CA 1
ATOM 692 C C . ASN A 1 99 ? -19.812 -15.312 -7.875 1 85.88 99 ASN A C 1
ATOM 694 O O . ASN A 1 99 ? -20.266 -14.164 -7.891 1 85.88 99 ASN A O 1
ATOM 698 N N . PHE A 1 100 ? -18.516 -15.594 -7.965 1 91.81 100 PHE A N 1
ATOM 699 C CA . PHE A 1 100 ? -17.578 -14.484 -8.062 1 91.81 100 PHE A CA 1
ATOM 700 C C . PHE A 1 100 ? -17.516 -13.945 -9.492 1 91.81 100 PHE A C 1
ATOM 702 O O . PHE A 1 100 ? -17.391 -14.719 -10.445 1 91.81 100 PHE A O 1
ATOM 709 N N . THR A 1 101 ? -17.688 -12.68 -9.633 1 89.81 101 THR A N 1
ATOM 710 C CA . THR A 1 101 ? -17.5 -12.023 -10.922 1 89.81 101 THR A CA 1
ATOM 711 C C . THR A 1 101 ? -16.438 -10.945 -10.836 1 89.81 101 THR A C 1
ATOM 713 O O . THR A 1 101 ? -16.25 -10.32 -9.781 1 89.81 101 THR A O 1
ATOM 716 N N . LEU A 1 102 ? -15.789 -10.82 -11.945 1 91.5 102 LEU A N 1
ATOM 717 C CA . LEU A 1 102 ? -14.742 -9.805 -12.016 1 91.5 102 LEU A CA 1
ATOM 718 C C . LEU A 1 102 ? -15.32 -8.422 -11.727 1 91.5 102 LEU A C 1
ATOM 720 O O . LEU A 1 102 ? -14.688 -7.613 -11.039 1 91.5 102 LEU A O 1
ATOM 724 N N . GLN A 1 103 ? -16.516 -8.172 -12.195 1 88.56 103 GLN A N 1
ATOM 725 C CA . GLN A 1 103 ? -17.172 -6.879 -11.992 1 88.56 103 GLN A CA 1
ATOM 726 C C . GLN A 1 103 ? -17.422 -6.617 -10.516 1 88.56 103 GLN A C 1
ATOM 728 O O . GLN A 1 103 ? -17.125 -5.531 -10.008 1 88.56 103 GLN A O 1
ATOM 733 N N . ALA A 1 104 ? -17.891 -7.59 -9.828 1 85.94 104 ALA A N 1
ATOM 734 C CA . ALA A 1 104 ? -18.141 -7.441 -8.391 1 85.94 104 ALA A CA 1
ATOM 735 C C . ALA A 1 104 ? -16.828 -7.227 -7.633 1 85.94 104 ALA A C 1
ATOM 737 O O . ALA A 1 104 ? -16.75 -6.383 -6.734 1 85.94 104 ALA A O 1
ATOM 738 N N . GLY A 1 105 ? -15.82 -7.914 -8.062 1 87.25 105 GLY A N 1
ATOM 739 C CA . GLY A 1 105 ? -14.539 -7.848 -7.371 1 87.25 105 GLY A CA 1
ATOM 740 C C . GLY A 1 105 ? -13.828 -6.52 -7.562 1 87.25 105 GLY A C 1
ATOM 741 O O . GLY A 1 105 ? -13.047 -6.102 -6.707 1 87.25 105 GLY A O 1
ATOM 742 N N . THR A 1 106 ? -14.156 -5.836 -8.641 1 88.56 106 THR A N 1
ATOM 743 C CA . THR A 1 106 ? -13.445 -4.594 -8.938 1 88.56 106 THR A CA 1
ATOM 744 C C . THR A 1 106 ? -14.258 -3.387 -8.469 1 88.56 106 THR A C 1
ATOM 746 O O . THR A 1 106 ? -13.773 -2.254 -8.508 1 88.56 106 THR A O 1
ATOM 749 N N . SER A 1 107 ? -15.43 -3.564 -7.988 1 87.12 107 SER A N 1
ATOM 750 C CA . SER A 1 107 ? -16.266 -2.455 -7.547 1 87.12 107 SER A CA 1
ATOM 751 C C . SER A 1 107 ? -15.719 -1.816 -6.277 1 87.12 107 SER A C 1
ATOM 753 O O . SER A 1 107 ? -15.789 -0.597 -6.109 1 87.12 107 SER A O 1
ATOM 755 N N . ALA A 1 108 ? -15.172 -2.65 -5.469 1 81.94 108 ALA A N 1
ATOM 756 C CA . ALA A 1 108 ? -14.656 -2.178 -4.188 1 81.94 108 ALA A CA 1
ATOM 757 C C . ALA A 1 108 ? -13.508 -1.192 -4.395 1 81.94 108 ALA A C 1
ATOM 759 O O . ALA A 1 108 ? -13.305 -0.287 -3.58 1 81.94 108 ALA A O 1
ATOM 760 N N . LYS A 1 109 ? -12.781 -1.262 -5.531 1 83.69 109 LYS A N 1
ATOM 761 C CA . LYS A 1 109 ? -11.617 -0.413 -5.777 1 83.69 109 LYS A CA 1
ATOM 762 C C . LYS A 1 109 ? -12.039 1.027 -6.055 1 83.69 109 LYS A C 1
ATOM 764 O O . LYS A 1 109 ? -11.414 1.968 -5.566 1 83.69 109 LYS A O 1
ATOM 769 N N . GLY A 1 110 ? -13.047 1.163 -6.871 1 79.31 110 GLY A N 1
ATOM 770 C CA . GLY A 1 110 ? -13.516 2.506 -7.18 1 79.31 110 GLY A CA 1
ATOM 771 C C . GLY A 1 110 ? -14.062 3.24 -5.969 1 79.31 110 GLY A C 1
ATOM 772 O O . GLY A 1 110 ? -13.742 4.41 -5.75 1 79.31 110 GLY A O 1
ATOM 773 N N . ASP A 1 111 ? -14.758 2.598 -5.168 1 82.06 111 ASP A N 1
ATOM 774 C CA . ASP A 1 111 ? -15.328 3.188 -3.961 1 82.06 111 ASP A CA 1
ATOM 775 C C . ASP A 1 111 ? -14.234 3.574 -2.967 1 82.06 111 ASP A C 1
ATOM 777 O O . ASP A 1 111 ? -14.289 4.645 -2.357 1 82.06 111 ASP A O 1
ATOM 781 N N . LEU A 1 112 ? -13.266 2.723 -2.877 1 89.75 112 LEU A N 1
ATOM 782 C CA . LEU A 1 112 ? -12.156 2.967 -1.96 1 89.75 112 LEU A CA 1
ATOM 783 C C . LEU A 1 112 ? -11.398 4.234 -2.348 1 89.75 112 LEU A C 1
ATOM 785 O O . LEU A 1 112 ? -11.148 5.098 -1.503 1 89.75 112 LEU A O 1
ATOM 789 N N . SER A 1 113 ? -11.078 4.418 -3.629 1 88.88 113 SER A N 1
ATOM 790 C CA . SER A 1 113 ? -10.312 5.566 -4.109 1 88.88 113 SER A CA 1
ATOM 791 C C . SER A 1 113 ? -11.062 6.871 -3.871 1 88.88 113 SER A C 1
ATOM 793 O O . SER A 1 113 ? -10.477 7.863 -3.441 1 88.88 113 SER A O 1
ATOM 795 N N . GLY A 1 114 ? -12.328 6.867 -4.125 1 89.06 114 GLY A N 1
ATOM 796 C CA . GLY A 1 114 ? -13.133 8.055 -3.914 1 89.06 114 GLY A CA 1
ATOM 797 C C . GLY A 1 114 ? -13.242 8.453 -2.455 1 89.06 114 GLY A C 1
ATOM 798 O O . GLY A 1 114 ? -13.094 9.625 -2.113 1 89.06 114 GLY A O 1
ATOM 799 N N . LYS A 1 115 ? -13.453 7.512 -1.632 1 91.12 115 LYS A N 1
ATOM 800 C CA . LYS A 1 115 ? -13.594 7.773 -0.203 1 91.12 115 LYS A CA 1
ATOM 801 C C . LYS A 1 115 ? -12.281 8.25 0.402 1 91.12 115 LYS A C 1
ATOM 803 O O . LYS A 1 115 ? -12.258 9.211 1.175 1 91.12 115 LYS A O 1
ATOM 808 N N . LEU A 1 116 ? -11.18 7.645 0.041 1 93.12 116 LEU A N 1
ATOM 809 C CA . LEU A 1 116 ? -9.883 8.031 0.577 1 93.12 116 LEU A CA 1
ATOM 810 C C . LEU A 1 116 ? -9.508 9.445 0.142 1 93.12 116 LEU A C 1
ATOM 812 O O . LEU A 1 116 ? -9.047 10.242 0.956 1 93.12 116 LEU A O 1
ATOM 816 N N . ALA A 1 117 ? -9.781 9.758 -1.119 1 90.38 117 ALA A N 1
ATOM 817 C CA . ALA A 1 117 ? -9.438 11.078 -1.648 1 90.38 117 ALA A CA 1
ATOM 818 C C . ALA A 1 117 ? -10.312 12.164 -1.022 1 90.38 117 ALA A C 1
ATOM 820 O O . ALA A 1 117 ? -9.797 13.188 -0.565 1 90.38 117 ALA A O 1
ATOM 821 N N . GLY A 1 118 ? -11.562 11.945 -0.936 1 90.31 118 GLY A N 1
ATOM 822 C CA . GLY A 1 118 ? -12.508 12.969 -0.516 1 90.31 118 GLY A CA 1
ATOM 823 C C . GLY A 1 118 ? -12.594 13.117 0.992 1 90.31 118 GLY A C 1
ATOM 824 O O . GLY A 1 118 ? -12.703 14.234 1.503 1 90.31 118 GLY A O 1
ATOM 825 N N . GLU A 1 119 ? -12.484 12.039 1.675 1 88.94 119 GLU A N 1
ATOM 826 C CA . GLU A 1 119 ? -12.773 12.086 3.105 1 88.94 119 GLU A CA 1
ATOM 827 C C . GLU A 1 119 ? -11.492 12.125 3.928 1 88.94 119 GLU A C 1
ATOM 829 O O . GLU A 1 119 ? -11.516 12.461 5.113 1 88.94 119 GLU A O 1
ATOM 834 N N . THR A 1 120 ? -10.453 11.758 3.34 1 91 120 THR A N 1
ATOM 835 C CA . THR A 1 120 ? -9.258 11.648 4.164 1 91 120 THR A CA 1
ATOM 836 C C . THR A 1 120 ? -8.141 12.539 3.623 1 91 120 THR A C 1
ATOM 838 O O . THR A 1 120 ? -7.727 13.492 4.289 1 91 120 THR A O 1
ATOM 841 N N . ILE A 1 121 ? -7.746 12.367 2.396 1 93.44 121 ILE A N 1
ATOM 842 C CA . ILE A 1 121 ? -6.586 13.062 1.84 1 93.44 121 ILE A CA 1
ATOM 843 C C . ILE A 1 121 ? -6.887 14.555 1.717 1 93.44 121 ILE A C 1
ATOM 845 O O . ILE A 1 121 ? -6.07 15.391 2.113 1 93.44 121 ILE A O 1
ATOM 849 N N . LYS A 1 122 ? -8.109 14.906 1.297 1 94.56 122 LYS A N 1
ATOM 850 C CA . LYS A 1 122 ? -8.461 16.297 1.075 1 94.56 122 LYS A CA 1
ATOM 851 C C . LYS A 1 122 ? -8.445 17.094 2.383 1 94.56 122 LYS A C 1
ATOM 853 O O . LYS A 1 122 ? -7.824 18.156 2.467 1 94.56 122 LYS A O 1
ATOM 858 N N . PRO A 1 123 ? -9.125 16.625 3.396 1 95.25 123 PRO A N 1
ATOM 859 C CA . PRO A 1 123 ? -9.102 17.375 4.652 1 95.25 123 PRO A CA 1
ATOM 860 C C . PRO A 1 123 ? -7.684 17.594 5.184 1 95.25 123 PRO A C 1
ATOM 862 O O . PRO A 1 123 ? -7.375 18.672 5.711 1 95.25 123 PRO A O 1
ATOM 865 N N . ILE A 1 124 ? -6.832 16.594 5.113 1 95.94 124 ILE A N 1
ATOM 866 C CA . ILE A 1 124 ? -5.457 16.719 5.59 1 95.94 124 ILE A CA 1
ATOM 867 C C . ILE A 1 124 ? -4.707 17.75 4.742 1 95.94 124 ILE A C 1
ATOM 869 O O . ILE A 1 124 ? -4.039 18.625 5.273 1 95.94 124 ILE A O 1
ATOM 873 N N . SER A 1 125 ? -4.863 17.672 3.453 1 96.06 125 SER A N 1
ATOM 874 C CA . SER A 1 125 ? -4.223 18.609 2.529 1 96.06 125 SER A CA 1
ATOM 875 C C . SER A 1 125 ? -4.703 20.031 2.764 1 96.06 125 SER A C 1
ATOM 877 O O . SER A 1 125 ? -3.908 20.969 2.721 1 96.06 125 SER A O 1
ATOM 879 N N . ASP A 1 126 ? -6 20.172 2.979 1 96.62 126 ASP A N 1
ATOM 880 C CA . ASP A 1 126 ? -6.574 21.484 3.242 1 96.62 126 ASP A CA 1
ATOM 881 C C . ASP A 1 126 ? -5.984 22.094 4.512 1 96.62 126 ASP A C 1
ATOM 883 O O . ASP A 1 126 ? -5.66 23.281 4.539 1 96.62 126 ASP A O 1
ATOM 887 N N . TRP A 1 127 ? -5.91 21.281 5.531 1 97.69 127 TRP A N 1
ATOM 888 C CA . TRP A 1 127 ? -5.352 21.781 6.785 1 97.69 127 TRP A CA 1
ATOM 889 C C . TRP A 1 127 ? -3.9 22.203 6.602 1 97.69 127 TRP A C 1
ATOM 891 O O . TRP A 1 127 ? -3.494 23.266 7.07 1 97.69 127 TRP A O 1
ATOM 901 N N . VAL A 1 128 ? -3.07 21.406 5.883 1 96.81 128 VAL A N 1
ATOM 902 C CA . VAL A 1 128 ? -1.667 21.719 5.637 1 96.81 128 VAL A CA 1
ATOM 903 C C . VAL A 1 128 ? -1.559 22.984 4.797 1 96.81 128 VAL A C 1
ATOM 905 O O . VAL A 1 128 ? -0.688 23.828 5.039 1 96.81 128 VAL A O 1
ATOM 908 N N . ALA A 1 129 ? -2.473 23.172 3.865 1 97.25 129 ALA A N 1
ATOM 909 C CA . ALA A 1 129 ? -2.496 24.375 3.045 1 97.25 129 ALA A CA 1
ATOM 910 C C . ALA A 1 129 ? -2.779 25.609 3.896 1 97.25 129 ALA A C 1
ATOM 912 O O . ALA A 1 129 ? -2.145 26.656 3.719 1 97.25 129 ALA A O 1
ATOM 913 N N . ARG A 1 130 ? -3.711 25.469 4.773 1 97.75 130 ARG A N 1
ATOM 914 C CA . ARG A 1 130 ? -4.02 26.562 5.68 1 97.75 130 ARG A CA 1
ATOM 915 C C . ARG A 1 130 ? -2.828 26.891 6.578 1 97.75 130 ARG A C 1
ATOM 917 O O . ARG A 1 130 ? -2.57 28.062 6.879 1 97.75 130 ARG A O 1
ATOM 924 N N . PHE A 1 131 ? -2.119 25.812 6.98 1 97.69 131 PHE A N 1
ATOM 925 C CA . PHE A 1 131 ? -0.902 26.031 7.754 1 97.69 131 PHE A CA 1
ATOM 926 C C . PHE A 1 131 ? 0.115 26.828 6.953 1 97.69 131 PHE A C 1
ATOM 928 O O . PHE A 1 131 ? 0.69 27.797 7.465 1 97.69 131 PHE A O 1
ATOM 935 N N . ASN A 1 132 ? 0.302 26.5 5.723 1 97.06 132 ASN A N 1
ATOM 936 C CA . ASN A 1 132 ? 1.243 27.203 4.863 1 97.06 132 ASN A CA 1
ATOM 937 C C . ASN A 1 132 ? 0.826 28.656 4.652 1 97.06 132 ASN A C 1
ATOM 939 O O . ASN A 1 132 ? 1.674 29.547 4.613 1 97.06 132 ASN A O 1
ATOM 943 N N . ASP A 1 133 ? -0.441 28.875 4.531 1 96.94 133 ASP A N 1
ATOM 944 C CA . ASP A 1 133 ? -0.957 30.234 4.41 1 96.94 133 ASP A CA 1
ATOM 945 C C . ASP A 1 133 ? -0.662 31.047 5.672 1 96.94 133 ASP A C 1
ATOM 947 O O . ASP A 1 133 ? -0.268 32.219 5.586 1 96.94 133 ASP A O 1
ATOM 951 N N . ALA A 1 134 ? -0.909 30.391 6.852 1 96.62 134 ALA A N 1
ATOM 952 C CA . ALA A 1 134 ? -0.613 31.062 8.117 1 96.62 134 ALA A CA 1
ATOM 953 C C . ALA A 1 134 ? 0.871 31.406 8.227 1 96.62 134 ALA A C 1
ATOM 955 O O . ALA A 1 134 ? 1.233 32.469 8.703 1 96.62 134 ALA A O 1
ATOM 956 N N . LEU A 1 135 ? 1.679 30.484 7.746 1 94.81 135 LEU A N 1
ATOM 957 C CA . LEU A 1 135 ? 3.117 30.719 7.758 1 94.81 135 LEU A CA 1
ATOM 958 C C . LEU A 1 135 ? 3.48 31.906 6.875 1 94.81 135 LEU A C 1
ATOM 960 O O . LEU A 1 135 ? 4.312 32.719 7.254 1 94.81 135 LEU A O 1
ATOM 964 N N . ALA A 1 136 ? 2.84 32 5.777 1 95 136 ALA A N 1
ATOM 965 C CA . ALA A 1 136 ? 3.084 33.094 4.852 1 95 136 ALA A CA 1
ATOM 966 C C . ALA A 1 136 ? 2.652 34.438 5.465 1 95 136 ALA A C 1
ATOM 968 O O . ALA A 1 136 ? 3.346 35.438 5.32 1 95 136 ALA A O 1
ATOM 969 N N . HIS A 1 137 ? 1.561 34.438 6.145 1 95.25 137 HIS A N 1
ATOM 970 C CA . HIS A 1 137 ? 1.057 35.625 6.777 1 95.25 137 HIS A CA 1
ATOM 971 C C . HIS A 1 137 ? 1.956 36.062 7.93 1 95.25 137 HIS A C 1
ATOM 973 O O . HIS A 1 137 ? 2.037 37.25 8.242 1 95.25 137 HIS A O 1
ATOM 979 N N . GLN A 1 138 ? 2.545 35.031 8.555 1 93.81 138 GLN A N 1
ATOM 980 C CA . GLN A 1 138 ? 3.453 35.375 9.641 1 93.81 138 GLN A CA 1
ATOM 981 C C . GLN A 1 138 ? 4.613 36.219 9.148 1 93.81 138 GLN A C 1
ATOM 983 O O . GLN A 1 138 ? 5.098 37.094 9.875 1 93.81 138 GLN A O 1
ATOM 988 N N . LYS A 1 139 ? 5.047 36.031 7.98 1 92.62 139 LYS A N 1
ATOM 989 C CA . LYS A 1 139 ? 6.121 36.844 7.398 1 92.62 139 LYS A CA 1
ATOM 990 C C . LYS A 1 139 ? 5.711 38.312 7.281 1 92.62 139 LYS A C 1
ATOM 992 O O . LYS A 1 139 ? 6.531 39.188 7.477 1 92.62 139 LYS A O 1
ATOM 997 N N . ALA A 1 140 ? 4.453 38.562 6.961 1 93.5 140 ALA A N 1
ATOM 998 C CA . ALA A 1 140 ? 3.938 39.906 6.887 1 93.5 140 ALA A CA 1
ATOM 999 C C . ALA A 1 140 ? 3.934 40.594 8.266 1 93.5 140 ALA A C 1
ATOM 1001 O O . ALA A 1 140 ? 4.25 41.781 8.391 1 93.5 140 ALA A O 1
ATOM 1002 N N . VAL A 1 141 ? 3.576 39.75 9.234 1 93.5 141 VAL A N 1
ATOM 1003 C CA . VAL A 1 141 ? 3.594 40.281 10.602 1 93.5 141 VAL A CA 1
ATOM 1004 C C . VAL A 1 141 ? 5.02 40.625 11 1 93.5 141 VAL A C 1
ATOM 1006 O O . VAL A 1 141 ? 5.258 41.688 11.578 1 93.5 141 VAL A O 1
ATOM 1009 N N . ASP A 1 142 ? 5.93 39.75 10.664 1 92.44 142 ASP A N 1
ATOM 1010 C CA . ASP A 1 142 ? 7.332 40 10.977 1 92.44 142 ASP A CA 1
ATOM 1011 C C . ASP A 1 142 ? 7.832 41.281 10.297 1 92.44 142 ASP A C 1
ATOM 1013 O O . ASP A 1 142 ? 8.523 42.062 10.914 1 92.44 142 ASP A O 1
ATOM 1017 N N . LYS A 1 143 ? 7.477 41.5 9.125 1 93.81 143 LYS A N 1
ATOM 1018 C CA . LYS A 1 143 ? 7.867 42.719 8.398 1 93.81 143 LYS A CA 1
ATOM 1019 C C . LYS A 1 143 ? 7.293 43.969 9.055 1 93.81 143 LYS A C 1
ATOM 1021 O O . LYS A 1 143 ? 7.977 45 9.172 1 93.81 143 LYS A O 1
ATOM 1026 N N . ALA A 1 144 ? 6.02 43.812 9.438 1 93.62 144 ALA A N 1
ATOM 1027 C CA . ALA A 1 144 ? 5.383 44.938 10.125 1 93.62 144 ALA A CA 1
ATOM 1028 C C . ALA A 1 144 ? 6.086 45.25 11.453 1 93.62 144 ALA A C 1
ATOM 1030 O O . ALA A 1 144 ? 6.215 46.406 11.844 1 93.62 144 ALA A O 1
ATOM 1031 N N . TYR A 1 145 ? 6.496 44.156 12.078 1 92.44 145 TYR A N 1
ATOM 1032 C CA . TYR A 1 145 ? 7.234 44.344 13.32 1 92.44 145 TYR A CA 1
ATOM 1033 C C . TYR A 1 145 ? 8.562 45.062 13.07 1 92.44 145 TYR A C 1
ATOM 1035 O O . TYR A 1 145 ? 8.938 45.969 13.812 1 92.44 145 TYR A O 1
ATOM 1043 N N . ASP A 1 146 ? 9.25 44.656 12.047 1 93.81 146 ASP A N 1
ATOM 1044 C CA . ASP A 1 146 ? 10.492 45.344 11.68 1 93.81 146 ASP A CA 1
ATOM 1045 C C . ASP A 1 146 ? 10.266 46.812 11.391 1 93.81 146 ASP A C 1
ATOM 1047 O O . ASP A 1 146 ? 11.062 47.656 11.812 1 93.81 146 ASP A O 1
ATOM 1051 N N . GLU A 1 147 ? 9.227 47.125 10.703 1 95 147 GLU A N 1
ATOM 1052 C CA . GLU A 1 147 ? 8.891 48.531 10.391 1 95 147 GLU A CA 1
ATOM 1053 C C . GLU A 1 147 ? 8.586 49.312 11.656 1 95 147 GLU A C 1
ATOM 1055 O O . GLU A 1 147 ? 9.008 50.469 11.797 1 95 147 GLU A O 1
ATOM 1060 N N . LEU A 1 148 ? 7.848 48.688 12.539 1 94.44 148 LEU A N 1
ATOM 1061 C CA . LEU A 1 148 ? 7.527 49.281 13.82 1 94.44 148 LEU A CA 1
ATOM 1062 C C . LEU A 1 148 ? 8.797 49.594 14.609 1 94.44 148 LEU A C 1
ATOM 1064 O O . LEU A 1 148 ? 8.969 50.719 15.102 1 94.44 148 LEU A O 1
ATOM 1068 N N . GLU A 1 149 ? 9.633 48.625 14.648 1 94.56 149 GLU A N 1
ATOM 1069 C CA . GLU A 1 149 ? 10.891 48.812 15.359 1 94.56 149 GLU A CA 1
ATOM 1070 C C . GLU A 1 149 ? 11.734 49.906 14.695 1 94.56 149 GLU A C 1
ATOM 1072 O O . GLU A 1 149 ? 12.344 50.719 15.375 1 94.56 149 GLU A O 1
ATOM 1077 N N . GLY A 1 150 ? 11.742 49.969 13.43 1 95 150 GLY A N 1
ATOM 1078 C CA . GLY A 1 150 ? 12.438 51.031 12.711 1 95 150 GLY A CA 1
ATOM 1079 C C . GLY A 1 150 ? 11.891 52.406 13 1 95 150 GLY A C 1
ATOM 1080 O O . GLY A 1 150 ? 12.656 53.375 13.211 1 95 150 GLY A O 1
ATOM 1081 N N . ALA A 1 151 ? 10.586 52.5 13.047 1 96.44 151 ALA A N 1
ATOM 1082 C CA . ALA A 1 151 ? 9.945 53.781 13.352 1 96.44 151 ALA A CA 1
ATOM 1083 C C . ALA A 1 151 ? 10.25 54.219 14.781 1 96.44 151 ALA A C 1
ATOM 1085 O O . ALA A 1 151 ? 10.5 55.406 15.031 1 96.44 151 ALA A O 1
ATOM 1086 N N . ARG A 1 152 ? 10.203 53.25 15.711 1 96.12 152 ARG A N 1
ATOM 1087 C CA . ARG A 1 152 ? 10.523 53.531 17.109 1 96.12 152 ARG A CA 1
ATOM 1088 C C . ARG A 1 152 ? 11.93 54.125 17.234 1 96.12 152 ARG A C 1
ATOM 1090 O O . ARG A 1 152 ? 12.148 55.094 17.953 1 96.12 152 ARG A O 1
ATOM 1097 N N . LYS A 1 153 ? 12.852 53.594 16.5 1 96.56 153 LYS A N 1
ATOM 1098 C CA . LYS A 1 153 ? 14.242 54.031 16.547 1 96.56 153 LYS A CA 1
ATOM 1099 C C . LYS A 1 153 ? 14.383 55.438 15.992 1 96.56 153 LYS A C 1
ATOM 1101 O O . LYS A 1 153 ? 15.125 56.25 16.547 1 96.56 153 LYS A O 1
ATOM 1106 N N . LYS A 1 154 ? 13.648 55.75 14.953 1 97.25 154 LYS A N 1
ATOM 1107 C CA . LYS A 1 154 ? 13.711 57.094 14.344 1 97.25 154 LYS A CA 1
ATOM 1108 C C . LYS A 1 154 ? 13.148 58.156 15.289 1 97.25 154 LYS A C 1
ATOM 1110 O O . LYS A 1 154 ? 13.703 59.25 15.398 1 97.25 154 LYS A O 1
ATOM 1115 N N . VAL A 1 155 ? 12.039 57.844 15.961 1 97.31 155 VAL A N 1
ATOM 1116 C CA . VAL A 1 155 ? 11.445 58.781 16.922 1 97.31 155 VAL A CA 1
ATOM 1117 C C . VAL A 1 155 ? 12.414 59.031 18.078 1 97.31 155 VAL A C 1
ATOM 1119 O O . VAL A 1 155 ? 12.633 60.156 18.469 1 97.31 155 VAL A O 1
ATOM 1122 N N . THR A 1 156 ? 13.023 57.875 18.547 1 95.62 156 THR A N 1
ATOM 1123 C CA . THR A 1 156 ? 13.984 58 19.641 1 95.62 156 THR A CA 1
ATOM 1124 C C . THR A 1 156 ? 15.172 58.875 19.219 1 95.62 156 THR A C 1
ATOM 1126 O O . THR A 1 156 ? 15.594 59.75 19.969 1 95.62 156 THR A O 1
ATOM 1129 N N . SER A 1 157 ? 15.672 58.75 17.984 1 96.56 157 SER A N 1
ATOM 1130 C CA . SER A 1 157 ? 16.797 59.531 17.469 1 96.56 157 SER A CA 1
ATOM 1131 C C . SER A 1 157 ? 16.438 61 17.344 1 96.56 157 SER A C 1
ATOM 1133 O O . SER A 1 157 ? 17.25 61.875 17.656 1 96.56 157 SER A O 1
ATOM 1135 N N . GLN A 1 158 ? 15.211 61.312 16.922 1 96.31 158 GLN A N 1
ATOM 1136 C CA . GLN A 1 158 ? 14.766 62.688 16.766 1 96.31 158 GLN A CA 1
ATOM 1137 C C . GLN A 1 158 ? 14.609 63.375 18.125 1 96.31 158 GLN A C 1
ATOM 1139 O O . GLN A 1 158 ? 14.93 64.562 18.266 1 96.31 158 GLN A O 1
ATOM 1144 N N . LYS A 1 159 ? 14.141 62.656 19.125 1 95.06 159 LYS A N 1
ATOM 1145 C CA . LYS A 1 159 ? 14.023 63.219 20.484 1 95.06 159 LYS A CA 1
ATOM 1146 C C . LYS A 1 159 ? 15.398 63.562 21.047 1 95.06 159 LYS A C 1
ATOM 1148 O O . LYS A 1 159 ? 15.555 64.625 21.688 1 95.06 159 LYS A O 1
ATOM 1153 N N . ASP A 1 160 ? 16.359 62.688 20.688 1 95.12 160 ASP A N 1
ATOM 1154 C CA . ASP A 1 160 ? 17.734 62.969 21.125 1 95.12 160 ASP A CA 1
ATOM 1155 C C . ASP A 1 160 ? 18.266 64.25 20.484 1 95.12 160 ASP A C 1
ATOM 1157 O O . ASP A 1 160 ? 18.938 65.062 21.141 1 95.12 160 ASP A O 1
ATOM 1161 N N . ARG A 1 161 ? 17.922 64.5 19.266 1 94.69 161 ARG A N 1
ATOM 1162 C CA . ARG A 1 161 ? 18.359 65.688 18.547 1 94.69 161 ARG A CA 1
ATOM 1163 C C . ARG A 1 161 ? 17.734 66.938 19.156 1 94.69 161 ARG A C 1
ATOM 1165 O O . ARG A 1 161 ? 18.406 68 19.312 1 94.69 161 ARG A O 1
ATOM 1172 N N . ILE A 1 162 ? 16.453 66.812 19.5 1 94.38 162 ILE A N 1
ATOM 1173 C CA . ILE A 1 162 ? 15.75 67.938 20.094 1 94.38 162 ILE A CA 1
ATOM 1174 C C . ILE A 1 162 ? 16.359 68.312 21.453 1 94.38 162 ILE A C 1
ATOM 1176 O O . ILE A 1 162 ? 16.562 69.5 21.781 1 94.38 162 ILE A O 1
ATOM 1180 N N . GLU A 1 163 ? 16.734 67.25 22.188 1 93.69 163 GLU A N 1
ATOM 1181 C CA . GLU A 1 163 ? 17.344 67.5 23.5 1 93.69 163 GLU A CA 1
ATOM 1182 C C . GLU A 1 163 ? 18.719 68.125 23.359 1 93.69 163 GLU A C 1
ATOM 1184 O O . GLU A 1 163 ? 19.047 69.062 24.141 1 93.69 163 GLU A O 1
ATOM 1189 N N . LYS A 1 164 ? 19.453 67.75 22.391 1 92.56 164 LYS A N 1
ATOM 1190 C CA . LYS A 1 164 ? 20.75 68.375 22.141 1 92.56 164 LYS A CA 1
ATOM 1191 C C . LYS A 1 164 ? 20.578 69.875 21.75 1 92.56 164 LYS A C 1
ATOM 1193 O O . LYS A 1 164 ? 21.328 70.688 22.234 1 92.56 164 LYS A O 1
ATOM 1198 N N . THR A 1 165 ? 19.547 70.125 20.953 1 93.31 165 THR A N 1
ATOM 1199 C CA . THR A 1 165 ? 19.281 71.5 20.516 1 93.31 165 THR A CA 1
ATOM 1200 C C . THR A 1 165 ? 18.797 72.375 21.688 1 93.31 165 THR A C 1
ATOM 1202 O O . THR A 1 165 ? 19.156 73.562 21.797 1 93.31 165 THR A O 1
ATOM 1205 N N . ARG A 1 166 ? 17.984 71.812 22.578 1 91.38 166 ARG A N 1
ATOM 1206 C CA . ARG A 1 166 ? 17.5 72.5 23.766 1 91.38 166 ARG A CA 1
ATOM 1207 C C . ARG A 1 166 ? 18.656 72.938 24.641 1 91.38 166 ARG A C 1
ATOM 1209 O O . ARG A 1 166 ? 18.609 74.062 25.219 1 91.38 166 ARG A O 1
ATOM 1216 N N . GLY A 1 167 ? 19.703 72.188 24.641 1 90.06 167 GLY A N 1
ATOM 1217 C CA . GLY A 1 167 ? 20.875 72.5 25.438 1 90.06 167 GLY A CA 1
ATOM 1218 C C . GLY A 1 167 ? 21.641 73.688 24.875 1 90.06 167 GLY A C 1
ATOM 1219 O O . GLY A 1 167 ? 22.391 74.375 25.594 1 90.06 167 GLY A O 1
ATOM 1220 N N . GLN A 1 168 ? 21.391 74.062 23.562 1 89.31 168 GLN A N 1
ATOM 1221 C CA . GLN A 1 168 ? 22.141 75.125 22.906 1 89.31 168 GLN A CA 1
ATOM 1222 C C . GLN A 1 168 ? 21.344 76.438 22.844 1 89.31 168 GLN A C 1
ATOM 1224 O O . GLN A 1 168 ? 21.797 77.438 22.281 1 89.31 168 GLN A O 1
ATOM 1229 N N . LEU A 1 169 ? 20.172 76.562 23.391 1 88.25 169 LEU A N 1
ATOM 1230 C CA . LEU A 1 169 ? 19.25 77.625 23.25 1 88.25 169 LEU A CA 1
ATOM 1231 C C . LEU A 1 169 ? 19.844 78.938 23.844 1 88.25 169 LEU A C 1
ATOM 1233 O O . LEU A 1 169 ? 19.641 80 23.312 1 88.25 169 LEU A O 1
ATOM 1237 N N . ALA A 1 170 ? 20.625 78.75 24.953 1 87.38 170 ALA A N 1
ATOM 1238 C CA . ALA A 1 170 ? 21.188 79.938 25.641 1 87.38 170 ALA A CA 1
ATOM 1239 C C . ALA A 1 170 ? 22.344 80.5 24.844 1 87.38 170 ALA A C 1
ATOM 1241 O O . ALA A 1 170 ? 22.594 81.75 24.922 1 87.38 170 ALA A O 1
ATOM 1242 N N . THR A 1 171 ? 23 79.812 24.047 1 89.12 171 THR A N 1
ATOM 1243 C CA . THR A 1 171 ? 24.25 80.25 23.438 1 89.12 171 THR A CA 1
ATOM 1244 C C . THR A 1 171 ? 24.062 80.5 21.938 1 89.12 171 THR A C 1
ATOM 1246 O O . THR A 1 171 ? 24.875 81.188 21.328 1 89.12 171 THR A O 1
ATOM 1249 N N . ASN A 1 172 ? 23.062 79.938 21.344 1 86.75 172 ASN A N 1
ATOM 1250 C CA . ASN A 1 172 ? 22.906 80 19.891 1 86.75 172 ASN A CA 1
ATOM 1251 C C . ASN A 1 172 ? 21.547 80.562 19.484 1 86.75 172 ASN A C 1
ATOM 1253 O O . ASN A 1 172 ? 20.531 79.875 19.656 1 86.75 172 ASN A O 1
ATOM 1257 N N . PRO A 1 173 ? 21.391 81.75 18.969 1 84.94 173 PRO A N 1
ATOM 1258 C CA . PRO A 1 173 ? 20.109 82.375 18.609 1 84.94 173 PRO A CA 1
ATOM 1259 C C . PRO A 1 173 ? 19.359 81.562 17.547 1 84.94 173 PRO A C 1
ATOM 1261 O O . PRO A 1 173 ? 18.125 81.688 17.484 1 84.94 173 PRO A O 1
ATOM 1264 N N . LYS A 1 174 ? 20.047 80.875 16.734 1 89.69 174 LYS A N 1
ATOM 1265 C CA . LYS A 1 174 ? 19.406 80.125 15.656 1 89.69 174 LYS A CA 1
ATOM 1266 C C . LYS A 1 174 ? 18.844 78.75 16.156 1 89.69 174 LYS A C 1
ATOM 1268 O O . LYS A 1 174 ? 18.156 78.062 15.43 1 89.69 174 LYS A O 1
ATOM 1273 N N . ALA A 1 175 ? 19.109 78.562 17.391 1 90.62 175 ALA A N 1
ATOM 1274 C CA . ALA A 1 175 ? 18.703 77.25 17.969 1 90.62 175 ALA A CA 1
ATOM 1275 C C . ALA A 1 175 ? 17.172 77.188 18.094 1 90.62 175 ALA A C 1
ATOM 1277 O O . ALA A 1 175 ? 16.594 76.125 17.969 1 90.62 175 ALA A O 1
ATOM 1278 N N . ASN A 1 176 ? 16.609 78.312 18.25 1 87.38 176 ASN A N 1
ATOM 1279 C CA . ASN A 1 176 ? 15.148 78.312 18.375 1 87.38 176 ASN A CA 1
ATOM 1280 C C . ASN A 1 176 ? 14.461 77.875 17.094 1 87.38 176 ASN A C 1
ATOM 1282 O O . ASN A 1 176 ? 13.523 77.062 17.125 1 87.38 176 ASN A O 1
ATOM 1286 N N . ASP A 1 177 ? 14.992 78.375 15.93 1 89.56 177 ASP A N 1
ATOM 1287 C CA . ASP A 1 177 ? 14.438 78 14.641 1 89.56 177 ASP A CA 1
ATOM 1288 C C . ASP A 1 177 ? 14.664 76.5 14.359 1 89.56 177 ASP A C 1
ATOM 1290 O O . ASP A 1 177 ? 13.773 75.812 13.859 1 89.56 177 ASP A O 1
ATOM 1294 N N . ARG A 1 178 ? 15.852 76.062 14.797 1 91.69 178 ARG A N 1
ATOM 1295 C CA . ARG A 1 178 ? 16.188 74.688 14.609 1 91.69 178 ARG A CA 1
ATOM 1296 C C . ARG A 1 178 ? 15.297 73.75 15.461 1 91.69 178 ARG A C 1
ATOM 1298 O O . ARG A 1 178 ? 14.852 72.688 15.008 1 91.69 178 ARG A O 1
ATOM 1305 N N . MET A 1 179 ? 15.016 74.125 16.656 1 92.81 179 MET A N 1
ATOM 1306 C CA . MET A 1 179 ? 14.188 73.375 17.578 1 92.81 179 MET A CA 1
ATOM 1307 C C . MET A 1 179 ? 12.766 73.25 17.047 1 92.81 179 MET A C 1
ATOM 1309 O O . MET A 1 179 ? 12.172 72.188 17.094 1 92.81 179 MET A O 1
ATOM 1313 N N . ALA A 1 180 ? 12.242 74.375 16.453 1 91.12 180 ALA A N 1
ATOM 1314 C CA . ALA A 1 180 ? 10.898 74.375 15.883 1 91.12 180 ALA A CA 1
ATOM 1315 C C . ALA A 1 180 ? 10.82 73.375 14.711 1 91.12 180 ALA A C 1
ATOM 1317 O O . ALA A 1 180 ? 9.844 72.625 14.578 1 91.12 180 ALA A O 1
ATOM 1318 N N . ALA A 1 181 ? 11.891 73.375 13.891 1 93.19 181 ALA A N 1
ATOM 1319 C CA . ALA A 1 181 ? 11.945 72.5 12.742 1 93.19 181 ALA A CA 1
ATOM 1320 C C . ALA A 1 181 ? 12.031 71 13.195 1 93.19 181 ALA A C 1
ATOM 1322 O O . ALA A 1 181 ? 11.383 70.125 12.617 1 93.19 181 ALA A O 1
ATOM 1323 N N . GLU A 1 182 ? 12.789 70.75 14.211 1 94.75 182 GLU A N 1
ATOM 1324 C CA . GLU A 1 182 ? 12.961 69.438 14.734 1 94.75 182 GLU A CA 1
ATOM 1325 C C . GLU A 1 182 ? 11.68 68.938 15.398 1 94.75 182 GLU A C 1
ATOM 1327 O O . GLU A 1 182 ? 11.328 67.75 15.289 1 94.75 182 GLU A O 1
ATOM 1332 N N . GLU A 1 183 ? 10.969 69.75 16.047 1 94.31 183 GLU A N 1
ATOM 1333 C CA . GLU A 1 183 ? 9.703 69.438 16.672 1 94.31 183 GLU A CA 1
ATOM 1334 C C . GLU A 1 183 ? 8.648 69.062 15.625 1 94.31 183 GLU A C 1
ATOM 1336 O O . GLU A 1 183 ? 7.852 68.125 15.812 1 94.31 183 GLU A O 1
ATOM 1341 N N . SER A 1 184 ? 8.68 69.938 14.523 1 95.5 184 SER A N 1
ATOM 1342 C CA . SER A 1 184 ? 7.773 69.625 13.43 1 95.5 184 SER A CA 1
ATOM 1343 C C . SER A 1 184 ? 8.086 68.25 12.82 1 95.5 184 SER A C 1
ATOM 1345 O O . SER A 1 184 ? 7.18 67.438 12.539 1 95.5 184 SER A O 1
ATOM 1347 N N . ALA A 1 185 ? 9.398 67.875 12.703 1 95.81 185 ALA A N 1
ATOM 1348 C CA . ALA A 1 185 ? 9.828 66.562 12.18 1 95.81 185 ALA A CA 1
ATOM 1349 C C . ALA A 1 185 ? 9.414 65.438 13.117 1 95.81 185 ALA A C 1
ATOM 1351 O O . ALA A 1 185 ? 9.016 64.375 12.664 1 95.81 185 ALA A O 1
ATOM 1352 N N . LEU A 1 186 ? 9.516 65.688 14.414 1 96.44 186 LEU A N 1
ATOM 1353 C CA . LEU A 1 186 ? 9.125 64.688 15.406 1 96.44 186 LEU A CA 1
ATOM 1354 C C . LEU A 1 186 ? 7.641 64.375 15.281 1 96.44 186 LEU A C 1
ATOM 1356 O O . LEU A 1 186 ? 7.242 63.188 15.422 1 96.44 186 LEU A O 1
ATOM 1360 N N . GLN A 1 187 ? 6.848 65.5 15.016 1 95.75 187 GLN A N 1
ATOM 1361 C CA . GLN A 1 187 ? 5.414 65.25 14.852 1 95.75 187 GLN A CA 1
ATOM 1362 C C . GLN A 1 187 ? 5.137 64.375 13.656 1 95.75 187 GLN A C 1
ATOM 1364 O O . GLN A 1 187 ? 4.273 63.469 13.727 1 95.75 187 GLN A O 1
ATOM 1369 N N . GLY A 1 188 ? 5.863 64.562 12.539 1 96.44 188 GLY A N 1
ATOM 1370 C CA . GLY A 1 188 ? 5.73 63.656 11.391 1 96.44 188 GLY A CA 1
ATOM 1371 C C . GLY A 1 188 ? 6.145 62.25 11.672 1 96.44 188 GLY A C 1
ATOM 1372 O O . GLY A 1 188 ? 5.445 61.312 11.289 1 96.44 188 GLY A O 1
ATOM 1373 N N . LEU A 1 189 ? 7.215 62.031 12.406 1 97.06 189 LEU A N 1
ATOM 1374 C CA . LEU A 1 189 ? 7.711 60.688 12.758 1 97.06 189 LEU A CA 1
ATOM 1375 C C . LEU A 1 189 ? 6.762 60 13.734 1 97.06 189 LEU A C 1
ATOM 1377 O O . LEU A 1 189 ? 6.559 58.781 13.648 1 97.06 189 LEU A O 1
ATOM 1381 N N . ALA A 1 190 ? 6.199 60.75 14.648 1 95.19 190 ALA A N 1
ATOM 1382 C CA . ALA A 1 190 ? 5.238 60.219 15.609 1 95.19 190 ALA A CA 1
ATOM 1383 C C . ALA A 1 190 ? 3.99 59.688 14.898 1 95.19 190 ALA A C 1
ATOM 1385 O O . ALA A 1 190 ? 3.436 58.656 15.281 1 95.19 190 ALA A O 1
ATOM 1386 N N . THR A 1 191 ? 3.584 60.469 13.859 1 96 191 THR A N 1
ATOM 1387 C CA . THR A 1 191 ? 2.439 60.031 13.07 1 96 191 THR A CA 1
ATOM 1388 C C . THR A 1 191 ? 2.756 58.719 12.359 1 96 191 THR A C 1
ATOM 1390 O O . THR A 1 191 ? 1.926 57.812 12.32 1 96 191 THR A O 1
ATOM 1393 N N . LYS A 1 192 ? 3.945 58.562 11.82 1 96.62 192 LYS A N 1
ATOM 1394 C CA . LYS A 1 192 ? 4.367 57.312 11.156 1 96.62 192 LYS A CA 1
ATOM 1395 C C . LYS A 1 192 ? 4.449 56.156 12.141 1 96.62 192 LYS A C 1
ATOM 1397 O O . LYS A 1 192 ? 4.098 55.031 11.805 1 96.62 192 LYS A O 1
ATOM 1402 N N . LEU A 1 193 ? 4.918 56.406 13.289 1 96.5 193 LEU A N 1
ATOM 1403 C CA . LEU A 1 193 ? 5 55.375 14.32 1 96.5 193 LEU A CA 1
ATOM 1404 C C . LEU A 1 193 ? 3.611 54.875 14.703 1 96.5 193 LEU A C 1
ATOM 1406 O O . LEU A 1 193 ? 3.393 53.656 14.805 1 96.5 193 LEU A O 1
ATOM 1410 N N . SER A 1 194 ? 2.73 55.906 14.898 1 95.44 194 SER A N 1
ATOM 1411 C CA . SER A 1 194 ? 1.363 55.531 15.234 1 95.44 194 SER A CA 1
ATOM 1412 C C . SER A 1 194 ? 0.738 54.656 14.141 1 95.44 194 SER A C 1
ATOM 1414 O O . SER A 1 194 ? 0.051 53.688 14.43 1 95.44 194 SER A O 1
ATOM 1416 N N . THR A 1 195 ? 1.009 55 12.906 1 96.31 195 THR A N 1
ATOM 1417 C CA . THR A 1 195 ? 0.502 54.219 11.781 1 96.31 195 THR A CA 1
ATOM 1418 C C . THR A 1 195 ? 1.131 52.812 11.766 1 96.31 195 THR A C 1
ATOM 1420 O O . THR A 1 195 ? 0.441 51.812 11.531 1 96.31 195 THR A O 1
ATOM 1423 N N . ALA A 1 196 ? 2.369 52.656 12.023 1 95.12 196 ALA A N 1
ATOM 1424 C CA . ALA A 1 196 ? 3.068 51.375 12.062 1 95.12 196 ALA A CA 1
ATOM 1425 C C . ALA A 1 196 ? 2.543 50.5 13.188 1 95.12 196 ALA A C 1
ATOM 1427 O O . ALA A 1 196 ? 2.393 49.281 13.023 1 95.12 196 ALA A O 1
ATOM 1428 N N . GLU A 1 197 ? 2.301 51.125 14.352 1 93.56 197 GLU A N 1
ATOM 1429 C CA . GLU A 1 197 ? 1.76 50.375 15.5 1 93.56 197 GLU A CA 1
ATOM 1430 C C . GLU A 1 197 ? 0.384 49.812 15.188 1 93.56 197 GLU A C 1
ATOM 1432 O O . GLU A 1 197 ? 0.109 48.656 15.484 1 93.56 197 GLU A O 1
ATOM 1437 N N . LEU A 1 198 ? -0.402 50.719 14.531 1 93.94 198 LEU A N 1
ATOM 1438 C CA . LEU A 1 198 ? -1.739 50.281 14.164 1 93.94 198 LEU A CA 1
ATOM 1439 C C . LEU A 1 198 ? -1.671 49.125 13.156 1 93.94 198 LEU A C 1
ATOM 1441 O O . LEU A 1 198 ? -2.402 48.156 13.273 1 93.94 198 LEU A O 1
ATOM 1445 N N . ASN A 1 199 ? -0.823 49.219 12.227 1 94.25 199 ASN A N 1
ATOM 1446 C CA . ASN A 1 199 ? -0.66 48.188 11.219 1 94.25 199 ASN A CA 1
ATOM 1447 C C . ASN A 1 199 ? -0.199 46.875 11.844 1 94.25 199 ASN A C 1
ATOM 1449 O O . ASN A 1 199 ? -0.754 45.812 11.547 1 94.25 199 ASN A O 1
ATOM 1453 N N . HIS A 1 200 ? 0.771 46.875 12.672 1 92.38 200 HIS A N 1
ATOM 1454 C CA . HIS A 1 200 ? 1.279 45.688 13.336 1 92.38 200 HIS A CA 1
ATOM 1455 C C . HIS A 1 200 ? 0.201 45.031 14.195 1 92.38 200 HIS A C 1
ATOM 1457 O O . HIS A 1 200 ? 0.006 43.812 14.133 1 92.38 200 HIS A O 1
ATOM 1463 N N . THR A 1 201 ? -0.493 45.875 14.961 1 89.81 201 THR A N 1
ATOM 1464 C CA . THR A 1 201 ? -1.542 45.344 15.836 1 89.81 201 THR A CA 1
ATOM 1465 C C . THR A 1 201 ? -2.629 44.656 15.023 1 89.81 201 THR A C 1
ATOM 1467 O O . THR A 1 201 ? -3.09 43.562 15.398 1 89.81 201 THR A O 1
ATOM 1470 N N . ASN A 1 202 ? -2.984 45.281 13.914 1 92.62 202 ASN A N 1
ATOM 1471 C CA . ASN A 1 202 ? -4.016 44.688 13.062 1 92.62 202 ASN A CA 1
ATOM 1472 C C . ASN A 1 202 ? -3.549 43.375 12.445 1 92.62 202 ASN A C 1
ATOM 1474 O O . ASN A 1 202 ? -4.297 42.406 12.422 1 92.62 202 ASN A O 1
ATOM 1478 N N . LEU A 1 203 ? -2.371 43.344 11.922 1 92.69 203 LEU A N 1
ATOM 1479 C CA . LEU A 1 203 ? -1.825 42.125 11.312 1 92.69 203 LEU A CA 1
ATOM 1480 C C . LEU A 1 203 ? -1.684 41 12.344 1 92.69 203 LEU A C 1
ATOM 1482 O O . LEU A 1 203 ? -1.954 39.844 12.047 1 92.69 203 LEU A O 1
ATOM 1486 N N . GLU A 1 204 ? -1.255 41.312 13.492 1 90.19 204 GLU A N 1
ATOM 1487 C CA . GLU A 1 204 ? -1.102 40.344 14.562 1 90.19 204 GLU A CA 1
ATOM 1488 C C . GLU A 1 204 ? -2.449 39.75 14.977 1 90.19 204 GLU A C 1
ATOM 1490 O O . GLU A 1 204 ? -2.566 38.531 15.195 1 90.19 204 GLU A O 1
ATOM 1495 N N . ALA A 1 205 ? -3.393 40.688 15.133 1 88.56 205 ALA A N 1
ATOM 1496 C CA . ALA A 1 205 ? -4.734 40.219 15.484 1 88.56 205 ALA A CA 1
ATOM 1497 C C . ALA A 1 205 ? -5.273 39.281 14.422 1 88.56 205 ALA A C 1
ATOM 1499 O O . ALA A 1 205 ? -5.867 38.25 14.75 1 88.56 205 ALA A O 1
ATOM 1500 N N . ALA A 1 206 ? -5.059 39.594 13.195 1 92.69 206 ALA A N 1
ATOM 1501 C CA . ALA A 1 206 ? -5.504 38.75 12.102 1 92.69 206 ALA A CA 1
ATOM 1502 C C . ALA A 1 206 ? -4.781 37.406 12.125 1 92.69 206 ALA A C 1
ATOM 1504 O O . ALA A 1 206 ? -5.395 36.344 11.898 1 92.69 206 ALA A O 1
ATOM 1505 N N . GLN A 1 207 ? -3.49 37.5 12.367 1 93.19 207 GLN A N 1
ATOM 1506 C CA . GLN A 1 207 ? -2.699 36.281 12.445 1 93.19 207 GLN A CA 1
ATOM 1507 C C . GLN A 1 207 ? -3.166 35.406 13.602 1 93.19 207 GLN A C 1
ATOM 1509 O O . GLN A 1 207 ? -3.281 34.188 13.461 1 93.19 207 GLN A O 1
ATOM 1514 N N . HIS A 1 208 ? -3.389 36 14.734 1 89.88 208 HIS A N 1
ATOM 1515 C CA . HIS A 1 208 ? -3.861 35.25 15.891 1 89.88 208 HIS A CA 1
ATOM 1516 C C . HIS A 1 208 ? -5.168 34.531 15.578 1 89.88 208 HIS A C 1
ATOM 1518 O O . HIS A 1 208 ? -5.32 33.344 15.914 1 89.88 208 HIS A O 1
ATOM 1524 N N . ALA A 1 209 ? -6.078 35.25 14.914 1 91.62 209 ALA A N 1
ATOM 1525 C CA . ALA A 1 209 ? -7.348 34.625 14.539 1 91.62 209 ALA A CA 1
ATOM 1526 C C . ALA A 1 209 ? -7.125 33.469 13.578 1 91.62 209 ALA A C 1
ATOM 1528 O O . ALA A 1 209 ? -7.738 32.406 13.727 1 91.62 209 ALA A O 1
ATOM 1529 N N . ARG A 1 210 ? -6.254 33.656 12.672 1 94.38 210 ARG A N 1
ATOM 1530 C CA . ARG A 1 210 ? -5.953 32.656 11.672 1 94.38 210 ARG A CA 1
ATOM 1531 C C . ARG A 1 210 ? -5.355 31.406 12.312 1 94.38 210 ARG A C 1
ATOM 1533 O O . ARG A 1 210 ? -5.805 30.281 12.055 1 94.38 210 ARG A O 1
ATOM 1540 N N . VAL A 1 211 ? -4.367 31.547 13.148 1 93.81 211 VAL A N 1
ATOM 1541 C CA . VAL A 1 211 ? -3.666 30.438 13.766 1 93.81 211 VAL A CA 1
ATOM 1542 C C . VAL A 1 211 ? -4.586 29.734 14.758 1 93.81 211 VAL A C 1
ATOM 1544 O O . VAL A 1 211 ? -4.57 28.5 14.875 1 93.81 211 VAL A O 1
ATOM 1547 N N . THR A 1 212 ? -5.387 30.516 15.484 1 90.19 212 THR A N 1
ATOM 1548 C CA . THR A 1 212 ? -6.348 29.922 16.406 1 90.19 212 THR A CA 1
ATOM 1549 C C . THR A 1 212 ? -7.332 29.031 15.672 1 90.19 212 THR A C 1
ATOM 1551 O O . THR A 1 212 ? -7.598 27.906 16.109 1 90.19 212 THR A O 1
ATOM 1554 N N . ALA A 1 213 ? -7.863 29.516 14.57 1 93.19 213 ALA A N 1
ATOM 1555 C CA . ALA A 1 213 ? -8.781 28.719 13.758 1 93.19 213 ALA A CA 1
ATOM 1556 C C . ALA A 1 213 ? -8.094 27.453 13.234 1 93.19 213 ALA A C 1
ATOM 1558 O O . ALA A 1 213 ? -8.688 26.375 13.242 1 93.19 213 ALA A O 1
ATOM 1559 N N . LEU A 1 214 ? -6.883 27.625 12.797 1 95.31 214 LEU A N 1
ATOM 1560 C CA . LEU A 1 214 ? -6.082 26.5 12.297 1 95.31 214 LEU A CA 1
ATOM 1561 C C . LEU A 1 214 ? -5.914 25.438 13.375 1 95.31 214 LEU A C 1
ATOM 1563 O O . LEU A 1 214 ? -6.145 24.25 13.117 1 95.31 214 LEU A O 1
ATOM 1567 N N . ASN A 1 215 ? -5.488 25.844 14.508 1 92.19 215 ASN A N 1
ATOM 1568 C CA . ASN A 1 215 ? -5.215 24.906 15.594 1 92.19 215 ASN A CA 1
ATOM 1569 C C . ASN A 1 215 ? -6.488 24.234 16.094 1 92.19 215 ASN A C 1
ATOM 1571 O O . ASN A 1 215 ? -6.469 23.062 16.469 1 92.19 215 ASN A O 1
ATOM 1575 N N . LYS A 1 216 ? -7.598 24.906 16.062 1 89.44 216 LYS A N 1
ATOM 1576 C CA . LYS A 1 216 ? -8.875 24.312 16.438 1 89.44 216 LYS A CA 1
ATOM 1577 C C . LYS A 1 216 ? -9.289 23.219 15.461 1 89.44 216 LYS A C 1
ATOM 1579 O O . LYS A 1 216 ? -9.844 22.188 15.867 1 89.44 216 LYS A O 1
ATOM 1584 N N . ASP A 1 217 ? -8.938 23.453 14.266 1 93.56 217 ASP A N 1
ATOM 1585 C CA . ASP A 1 217 ? -9.352 22.547 13.211 1 93.56 217 ASP A CA 1
ATOM 1586 C C . ASP A 1 217 ? -8.414 21.328 13.133 1 93.56 217 ASP A C 1
ATOM 1588 O O . ASP A 1 217 ? -8.68 20.375 12.398 1 93.56 217 ASP A O 1
ATOM 1592 N N . ALA A 1 218 ? -7.348 21.391 13.906 1 93.31 218 ALA A N 1
ATOM 1593 C CA . ALA A 1 218 ? -6.387 20.281 13.875 1 93.31 218 ALA A CA 1
ATOM 1594 C C . ALA A 1 218 ? -7.043 18.969 14.289 1 93.31 218 ALA A C 1
ATOM 1596 O O . ALA A 1 218 ? -6.637 17.906 13.828 1 93.31 218 ALA A O 1
ATOM 1597 N N . ILE A 1 219 ? -8.094 19.016 15.062 1 91 219 ILE A N 1
ATOM 1598 C CA . ILE A 1 219 ? -8.797 17.844 15.539 1 91 219 ILE A CA 1
ATOM 1599 C C . ILE A 1 219 ? -9.438 17.109 14.367 1 91 219 ILE A C 1
ATOM 1601 O O . ILE A 1 219 ? -9.695 15.898 14.445 1 91 219 ILE A O 1
ATOM 1605 N N . LYS A 1 220 ? -9.703 17.812 13.297 1 92.62 220 LYS A N 1
ATOM 1606 C CA . LYS A 1 220 ? -10.305 17.203 12.109 1 92.62 220 LYS A CA 1
ATOM 1607 C C . LYS A 1 220 ? -9.383 16.156 11.484 1 92.62 220 LYS A C 1
ATOM 1609 O O . LYS A 1 220 ? -9.828 15.297 10.734 1 92.62 220 LYS A O 1
ATOM 1614 N N . ILE A 1 221 ? -8.078 16.312 11.75 1 94.75 221 ILE A N 1
ATOM 1615 C CA . ILE A 1 221 ? -7.117 15.32 11.273 1 94.75 221 ILE A CA 1
ATOM 1616 C C . ILE A 1 221 ? -7.426 13.961 11.898 1 94.75 221 ILE A C 1
ATOM 1618 O O . ILE A 1 221 ? -7.285 12.922 11.25 1 94.75 221 ILE A O 1
ATOM 1622 N N . ARG A 1 222 ? -7.91 13.891 13.133 1 93.56 222 ARG A N 1
ATOM 1623 C CA . ARG A 1 222 ? -8.352 12.672 13.797 1 93.56 222 ARG A CA 1
ATOM 1624 C C . ARG A 1 222 ? -9.461 11.984 13 1 93.56 222 ARG A C 1
ATOM 1626 O O . ARG A 1 222 ? -9.383 10.789 12.727 1 93.56 222 ARG A O 1
ATOM 1633 N N . ALA A 1 223 ? -10.406 12.797 12.68 1 93.88 223 ALA A N 1
ATOM 1634 C CA . ALA A 1 223 ? -11.531 12.258 11.922 1 93.88 223 ALA A CA 1
ATOM 1635 C C . ALA A 1 223 ? -11.078 11.734 10.562 1 93.88 223 ALA A C 1
ATOM 1637 O O . ALA A 1 223 ? -11.57 10.703 10.094 1 93.88 223 ALA A O 1
ATOM 1638 N N . ALA A 1 224 ? -10.195 12.453 9.977 1 94.94 224 ALA A N 1
ATOM 1639 C CA . ALA A 1 224 ? -9.688 12.047 8.672 1 94.94 224 ALA A CA 1
ATOM 1640 C C . ALA A 1 224 ? -8.961 10.703 8.766 1 94.94 224 ALA A C 1
ATOM 1642 O O . ALA A 1 224 ? -9.148 9.836 7.906 1 94.94 224 ALA A O 1
ATOM 1643 N N . ILE A 1 225 ? -8.148 10.539 9.797 1 95.12 225 ILE A N 1
ATOM 1644 C CA . ILE A 1 225 ? -7.41 9.297 9.984 1 95.12 225 ILE A CA 1
ATOM 1645 C C . ILE A 1 225 ? -8.383 8.148 10.211 1 95.12 225 ILE A C 1
ATOM 1647 O O . ILE A 1 225 ? -8.258 7.086 9.602 1 95.12 225 ILE A O 1
ATOM 1651 N N . ARG A 1 226 ? -9.367 8.344 11.039 1 94.94 226 ARG A N 1
ATOM 1652 C CA . ARG A 1 226 ? -10.367 7.316 11.297 1 94.94 226 ARG A CA 1
ATOM 1653 C C . ARG A 1 226 ? -11.117 6.953 10.016 1 94.94 226 ARG A C 1
ATOM 1655 O O . ARG A 1 226 ? -11.367 5.777 9.75 1 94.94 226 ARG A O 1
ATOM 1662 N N . SER A 1 227 ? -11.445 7.953 9.305 1 94.44 227 SER A N 1
ATOM 1663 C CA . SER A 1 227 ? -12.156 7.73 8.055 1 94.44 227 SER A CA 1
ATOM 1664 C C . SER A 1 227 ? -11.32 6.902 7.082 1 94.44 227 SER A C 1
ATOM 1666 O O . SER A 1 227 ? -11.852 6.039 6.379 1 94.44 227 SER A O 1
ATOM 1668 N N . ALA A 1 228 ? -10.031 7.203 6.992 1 94.56 228 ALA A N 1
ATOM 1669 C CA . ALA A 1 228 ? -9.133 6.438 6.125 1 94.56 228 ALA A CA 1
ATOM 1670 C C . ALA A 1 228 ? -9.125 4.961 6.512 1 94.56 228 ALA A C 1
ATOM 1672 O O . ALA A 1 228 ? -9.25 4.086 5.652 1 94.56 228 ALA A O 1
ATOM 1673 N N . LEU A 1 229 ? -9 4.727 7.789 1 94.62 229 LEU A N 1
ATOM 1674 C CA . LEU A 1 229 ? -8.961 3.359 8.297 1 94.62 229 LEU A CA 1
ATOM 1675 C C . LEU A 1 229 ? -10.289 2.652 8.047 1 94.62 229 LEU A C 1
ATOM 1677 O O . LEU A 1 229 ? -10.312 1.487 7.645 1 94.62 229 LEU A O 1
ATOM 1681 N N . GLU A 1 230 ? -11.359 3.338 8.203 1 94.56 230 GLU A N 1
ATOM 1682 C CA . GLU A 1 230 ? -12.688 2.777 7.988 1 94.56 230 GLU A CA 1
ATOM 1683 C C . GLU A 1 230 ? -12.922 2.471 6.512 1 94.56 230 GLU A C 1
ATOM 1685 O O . GLU A 1 230 ? -13.406 1.39 6.164 1 94.56 230 GLU A O 1
ATOM 1690 N N . ALA A 1 231 ? -12.641 3.396 5.699 1 93.44 231 ALA A N 1
ATOM 1691 C CA . ALA A 1 231 ? -12.844 3.217 4.262 1 93.44 231 ALA A CA 1
ATOM 1692 C C . ALA A 1 231 ? -12.039 2.025 3.742 1 93.44 231 ALA A C 1
ATOM 1694 O O . ALA A 1 231 ? -12.57 1.193 3 1 93.44 231 ALA A O 1
ATOM 1695 N N . THR A 1 232 ? -10.797 1.934 4.117 1 93.69 232 THR A N 1
ATOM 1696 C CA . THR A 1 232 ? -9.93 0.86 3.648 1 93.69 232 THR A CA 1
ATOM 1697 C C . THR A 1 232 ? -10.383 -0.487 4.203 1 93.69 232 THR A C 1
ATOM 1699 O O . THR A 1 232 ? -10.5 -1.465 3.463 1 93.69 232 THR A O 1
ATOM 1702 N N . SER A 1 233 ? -10.672 -0.498 5.516 1 93.75 233 SER A N 1
ATOM 1703 C CA . SER A 1 233 ? -11.109 -1.749 6.125 1 93.75 233 SER A CA 1
ATOM 1704 C C . SER A 1 233 ? -12.43 -2.223 5.527 1 93.75 233 SER A C 1
ATOM 1706 O O . SER A 1 233 ? -12.602 -3.414 5.258 1 93.75 233 SER A O 1
ATOM 1708 N N . SER A 1 234 ? -13.305 -1.316 5.305 1 92.88 234 SER A N 1
ATOM 1709 C CA . SER A 1 234 ? -14.609 -1.661 4.75 1 92.88 234 SER A CA 1
ATOM 1710 C C . SER A 1 234 ? -14.484 -2.205 3.33 1 92.88 234 SER A C 1
ATOM 1712 O O . SER A 1 234 ? -15.148 -3.176 2.969 1 92.88 234 SER A O 1
ATOM 1714 N N . ALA A 1 235 ? -13.703 -1.591 2.564 1 92.06 235 ALA A N 1
ATOM 1715 C CA . ALA A 1 235 ? -13.492 -2.049 1.193 1 92.06 235 ALA A CA 1
ATOM 1716 C C . ALA A 1 235 ? -12.922 -3.467 1.171 1 92.06 235 ALA A C 1
ATOM 1718 O O . ALA A 1 235 ? -13.375 -4.305 0.387 1 92.06 235 ALA A O 1
ATOM 1719 N N . LEU A 1 236 ? -11.969 -3.748 2.016 1 93.69 236 LEU A N 1
ATOM 1720 C CA . LEU A 1 236 ? -11.336 -5.059 2.08 1 93.69 236 LEU A CA 1
ATOM 1721 C C . LEU A 1 236 ? -12.312 -6.105 2.611 1 93.69 236 LEU A C 1
ATOM 1723 O O . LEU A 1 236 ? -12.336 -7.242 2.127 1 93.69 236 LEU A O 1
ATOM 1727 N N . THR A 1 237 ? -13.094 -5.707 3.559 1 93.69 237 THR A N 1
ATOM 1728 C CA . THR A 1 237 ? -14.102 -6.617 4.094 1 93.69 237 THR A CA 1
ATOM 1729 C C . THR A 1 237 ? -15.133 -6.969 3.029 1 93.69 237 THR A C 1
ATOM 1731 O O . THR A 1 237 ? -15.523 -8.133 2.891 1 93.69 237 THR A O 1
ATOM 1734 N N . SER A 1 238 ? -15.555 -5.992 2.334 1 92.25 238 SER A N 1
ATOM 1735 C CA . SER A 1 238 ? -16.5 -6.223 1.255 1 92.25 238 SER A CA 1
ATOM 1736 C C . SER A 1 238 ? -15.938 -7.176 0.208 1 92.25 238 SER A C 1
ATOM 1738 O O . SER A 1 238 ? -16.641 -8.062 -0.276 1 92.25 238 SER A O 1
ATOM 1740 N N . ALA A 1 239 ? -14.711 -6.953 -0.214 1 92.69 239 ALA A N 1
ATOM 1741 C CA . ALA A 1 239 ? -14.055 -7.836 -1.175 1 92.69 239 ALA A CA 1
ATOM 1742 C C . ALA A 1 239 ? -13.977 -9.266 -0.642 1 92.69 239 ALA A C 1
ATOM 1744 O O . ALA A 1 239 ? -14.188 -10.227 -1.388 1 92.69 239 ALA A O 1
ATOM 1745 N N . LYS A 1 240 ? -13.656 -9.391 0.638 1 93.56 240 LYS A N 1
ATOM 1746 C CA . LYS A 1 240 ? -13.57 -10.703 1.277 1 93.56 240 LYS A CA 1
ATOM 1747 C C . LYS A 1 240 ? -14.898 -11.445 1.188 1 93.56 240 LYS A C 1
ATOM 1749 O O . LYS A 1 240 ? -14.922 -12.656 0.952 1 93.56 240 LYS A O 1
ATOM 1754 N N . GLU A 1 241 ? -15.945 -10.758 1.349 1 93.56 241 GLU A N 1
ATOM 1755 C CA . GLU A 1 241 ? -17.266 -11.367 1.371 1 93.56 241 GLU A CA 1
ATOM 1756 C C . GLU A 1 241 ? -17.656 -11.898 -0.005 1 93.56 241 GLU A C 1
ATOM 1758 O O . GLU A 1 241 ? -18.5 -12.797 -0.117 1 93.56 241 GLU A O 1
ATOM 1763 N N . LEU A 1 242 ? -17.078 -11.406 -1.025 1 93.19 242 LEU A N 1
ATOM 1764 C CA . LEU A 1 242 ? -17.344 -11.875 -2.381 1 93.19 242 LEU A CA 1
ATOM 1765 C C . LEU A 1 242 ? -16.688 -13.227 -2.637 1 93.19 242 LEU A C 1
ATOM 1767 O O . LEU A 1 242 ? -17.078 -13.945 -3.562 1 93.19 242 LEU A O 1
ATOM 1771 N N . VAL A 1 243 ? -15.641 -13.516 -1.909 1 94 243 VAL A N 1
ATOM 1772 C CA . VAL A 1 243 ? -14.875 -14.742 -2.115 1 94 243 VAL A CA 1
ATOM 1773 C C . VAL A 1 243 ? -15.5 -15.883 -1.312 1 94 243 VAL A C 1
ATOM 1775 O O . VAL A 1 243 ? -15.719 -15.75 -0.105 1 94 243 VAL A O 1
ATOM 1778 N N . SER A 1 244 ? -15.672 -16.953 -1.952 1 92.62 244 SER A N 1
ATOM 1779 C CA . SER A 1 244 ? -16.328 -18.109 -1.331 1 92.62 244 SER A CA 1
ATOM 1780 C C . SER A 1 244 ? -15.477 -18.672 -0.198 1 92.62 244 SER A C 1
ATOM 1782 O O . SER A 1 244 ? -14.25 -18.594 -0.23 1 92.62 24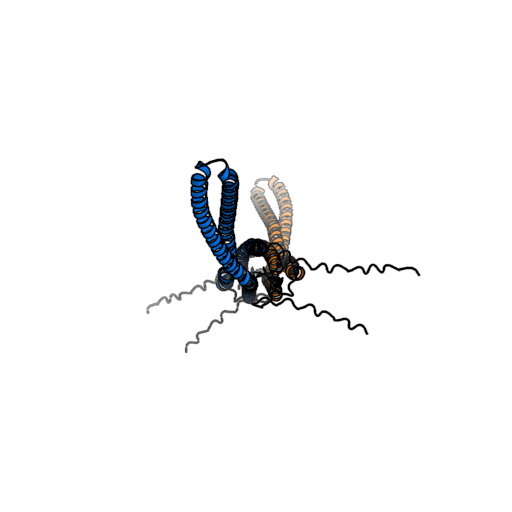4 SER A O 1
ATOM 1784 N N . THR A 1 245 ? -16.141 -19.297 0.734 1 91.06 245 THR A N 1
ATOM 1785 C CA . THR A 1 245 ? -15.469 -19.938 1.861 1 91.06 245 THR A CA 1
ATOM 1786 C C . THR A 1 245 ? -15.297 -21.422 1.615 1 91.06 245 THR A C 1
ATOM 1788 O O . THR A 1 245 ? -14.656 -22.125 2.408 1 91.06 245 THR A O 1
ATOM 1791 N N . ASP A 1 246 ? -15.773 -21.828 0.506 1 86.25 246 ASP A N 1
ATOM 1792 C CA . ASP A 1 246 ? -15.719 -23.266 0.218 1 86.25 246 ASP A CA 1
ATOM 1793 C C . ASP A 1 246 ? -14.281 -23.734 0.025 1 86.25 246 ASP A C 1
ATOM 1795 O O . ASP A 1 246 ? -13.477 -23.047 -0.611 1 86.25 246 ASP A O 1
ATOM 1799 N N . THR A 1 247 ? -14.016 -24.859 0.585 1 84.25 247 THR A N 1
ATOM 1800 C CA . THR A 1 247 ? -12.664 -25.391 0.487 1 84.25 247 THR A CA 1
ATOM 1801 C C . THR A 1 247 ? -12.57 -26.406 -0.65 1 84.25 247 THR A C 1
ATOM 1803 O O . THR A 1 247 ? -11.477 -26.875 -0.988 1 84.25 247 THR A O 1
ATOM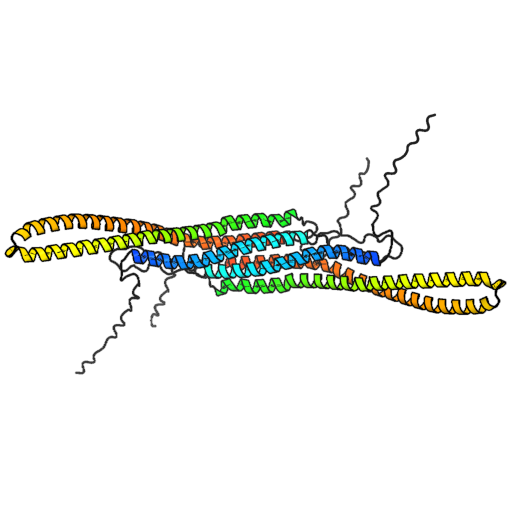 1806 N N . GLU A 1 248 ? -13.75 -26.766 -1.241 1 80.31 248 GLU A N 1
ATOM 1807 C CA . GLU A 1 248 ? -13.797 -27.656 -2.391 1 80.31 248 GLU A CA 1
ATOM 1808 C C . GLU A 1 248 ? -14.57 -27.031 -3.551 1 80.31 248 GLU A C 1
ATOM 1810 O O . GLU A 1 248 ? -15.5 -26.25 -3.338 1 80.31 248 GLU A O 1
ATOM 1815 N N . PRO A 1 249 ? -14.008 -27.391 -4.656 1 75.88 249 PRO A N 1
ATOM 1816 C CA . PRO A 1 249 ? -14.766 -26.875 -5.801 1 75.88 249 PRO A CA 1
ATOM 1817 C C . PRO A 1 249 ? -16.188 -27.438 -5.875 1 75.88 249 PRO A C 1
ATOM 1819 O O . PRO A 1 249 ? -16.406 -28.594 -5.52 1 75.88 249 PRO A O 1
ATOM 1822 N N . GLN A 1 250 ? -17.109 -26.578 -6.242 1 68.69 250 GLN A N 1
ATOM 1823 C CA . GLN A 1 250 ? -18.484 -27.047 -6.391 1 68.69 250 GLN A CA 1
ATOM 1824 C C . GLN A 1 250 ? -18.719 -27.641 -7.773 1 68.69 250 GLN A C 1
ATOM 1826 O O . GLN A 1 250 ? -18.156 -27.156 -8.766 1 68.69 250 GLN A O 1
ATOM 1831 N N . PRO A 1 251 ? -19.406 -28.828 -7.84 1 61.84 251 PRO A N 1
ATOM 1832 C CA . PRO A 1 251 ? -19.703 -29.406 -9.148 1 61.84 251 PRO A CA 1
ATOM 1833 C C . PRO A 1 251 ? -20.531 -28.484 -10.031 1 61.84 251 PRO A C 1
ATOM 1835 O O . PRO A 1 251 ? -21.25 -27.609 -9.516 1 61.84 251 PRO A O 1
ATOM 1838 N N . PRO A 1 252 ? -20.156 -28.391 -11.242 1 55.41 252 PRO A N 1
ATOM 1839 C CA . PRO A 1 252 ? -20.969 -27.531 -12.117 1 55.41 252 PRO A CA 1
ATOM 1840 C C . PRO A 1 252 ? -22.453 -27.797 -11.969 1 55.41 252 PRO A C 1
ATOM 1842 O O . PRO A 1 252 ? -22.875 -28.938 -11.742 1 55.41 252 PRO A O 1
ATOM 1845 N N . THR A 1 253 ? -23.109 -26.875 -11.281 1 48.22 253 THR A N 1
ATOM 1846 C CA . THR A 1 253 ? -24.562 -27.062 -11.234 1 48.22 253 THR A CA 1
ATOM 1847 C C . THR A 1 253 ? -25.094 -27.5 -12.594 1 48.22 253 THR A C 1
ATOM 1849 O O . THR A 1 253 ? -24.797 -26.875 -13.617 1 48.22 253 THR A O 1
ATOM 1852 N N . ALA A 1 254 ? -25.484 -28.797 -12.852 1 42.72 254 ALA A N 1
ATOM 1853 C CA . ALA A 1 254 ? -26.234 -29.25 -14.023 1 42.72 254 ALA A CA 1
ATOM 1854 C C . ALA A 1 254 ? -27.188 -28.172 -14.508 1 42.72 254 ALA A C 1
ATOM 1856 O O . ALA A 1 254 ? -27.844 -27.5 -13.703 1 42.72 254 ALA A O 1
ATOM 1857 N N . ALA A 1 255 ? -26.922 -27.484 -15.492 1 38.62 255 ALA A N 1
ATOM 1858 C CA . ALA A 1 255 ? -28.062 -26.797 -16.078 1 38.62 255 ALA A CA 1
ATOM 1859 C C . ALA A 1 255 ? -29.328 -27.641 -15.961 1 38.62 255 ALA A C 1
ATOM 1861 O O . ALA A 1 255 ? -29.344 -28.812 -16.312 1 38.62 255 ALA A O 1
ATOM 1862 N N . ALA A 1 256 ? -30.203 -27.438 -14.969 1 35.53 256 ALA A N 1
ATOM 1863 C CA . ALA A 1 256 ? -31.547 -27.969 -15.086 1 35.53 256 ALA A CA 1
ATOM 1864 C C . ALA A 1 256 ? -32.094 -27.781 -16.5 1 35.53 256 ALA A C 1
ATOM 1866 O O . ALA A 1 256 ? -32.188 -26.656 -17 1 35.53 256 ALA A O 1
ATOM 1867 N N . GLY A 1 257 ? -31.75 -28.578 -17.406 1 32.09 257 GLY A N 1
ATOM 1868 C CA . GLY A 1 257 ? -32.625 -28.688 -18.562 1 32.09 257 GLY A CA 1
ATOM 1869 C C . GLY A 1 257 ? -34.094 -28.531 -18.219 1 32.09 257 GLY A C 1
ATOM 1870 O O . GLY A 1 257 ? -34.625 -29.328 -17.453 1 32.09 257 GLY A O 1
ATOM 1871 N N . THR A 1 258 ? -34.5 -27.281 -18 1 34.47 258 THR A N 1
ATOM 1872 C CA . THR A 1 258 ? -35.938 -27.047 -18.109 1 34.47 258 THR A CA 1
ATOM 1873 C C . THR A 1 258 ? -36.531 -27.828 -19.297 1 34.47 258 THR A C 1
ATOM 1875 O O . THR A 1 258 ? -36.188 -27.562 -20.453 1 34.47 258 THR A O 1
ATOM 1878 N N . GLY A 1 259 ? -36.688 -29.125 -19.203 1 30.48 259 GLY A N 1
ATOM 1879 C CA . GLY A 1 259 ? -37.656 -29.812 -20.031 1 30.48 259 GLY A CA 1
ATOM 1880 C C . GLY A 1 259 ? -38.969 -29.062 -20.141 1 30.48 259 GLY A C 1
ATOM 1881 O O . GLY A 1 259 ? -39.625 -28.781 -19.125 1 30.48 259 GLY A O 1
ATOM 1882 N N . VAL A 1 260 ? -39.094 -28.094 -21.047 1 29.3 260 VAL A N 1
ATOM 1883 C CA . VAL A 1 260 ? -40.344 -27.562 -21.562 1 29.3 260 VAL A CA 1
ATOM 1884 C C . VAL A 1 260 ? -41.312 -28.719 -21.891 1 29.3 260 VAL A C 1
ATOM 1886 O O . VAL A 1 260 ? -41.031 -29.5 -22.797 1 29.3 260 VAL A O 1
ATOM 1889 N N . ALA A 1 261 ? -41.906 -29.391 -20.906 1 29.62 261 ALA A N 1
ATOM 1890 C CA . ALA A 1 261 ? -43.125 -30.094 -21.219 1 29.62 261 ALA A CA 1
ATOM 1891 C C . ALA A 1 261 ? -44.156 -29.172 -21.875 1 29.62 261 ALA A C 1
ATOM 1893 O O . ALA A 1 261 ? -44.344 -28.031 -21.438 1 29.62 261 ALA A O 1
ATOM 1894 N N . GLY A 1 262 ? -44.281 -29.234 -23.172 1 24.94 262 GLY A N 1
ATOM 1895 C CA . GLY A 1 262 ? -45.375 -28.828 -24.016 1 24.94 262 GLY A CA 1
ATOM 1896 C C . GLY A 1 262 ? -46.719 -29.062 -23.359 1 24.94 262 GLY A C 1
ATOM 1897 O O . GLY A 1 262 ? -47.094 -30.219 -23.094 1 24.94 262 GLY A O 1
ATOM 1898 N N . ARG A 1 263 ? -47.219 -28.266 -22.484 1 19.12 263 ARG A N 1
ATOM 1899 C CA . ARG A 1 263 ? -48.688 -28.141 -22.531 1 19.12 263 ARG A CA 1
ATOM 1900 C C . ARG A 1 263 ? -49.125 -27.312 -23.734 1 19.12 263 ARG A C 1
ATOM 1902 O O . ARG A 1 263 ? -48.5 -26.312 -24.062 1 19.12 263 ARG A O 1
ATOM 1909 N N . MET B 1 1 ? -46.719 -41.312 -56.812 1 30.88 1 MET B N 1
ATOM 1910 C CA . MET B 1 1 ? -46.344 -41.844 -55.531 1 30.88 1 MET B CA 1
ATOM 1911 C C . MET B 1 1 ? -45 -41.312 -55.062 1 30.88 1 MET B C 1
ATOM 1913 O O . MET B 1 1 ? -43.969 -41.656 -55.625 1 30.88 1 MET B O 1
ATOM 1917 N N . GLY B 1 2 ? -44.938 -40 -54.781 1 28.03 2 GLY B N 1
ATOM 1918 C CA . GLY B 1 2 ? -43.906 -38.969 -54.688 1 28.03 2 GLY B CA 1
ATOM 1919 C C . GLY B 1 2 ? -43.031 -39.156 -53.469 1 28.03 2 GLY B C 1
ATOM 1920 O O . GLY B 1 2 ? -43.531 -39.219 -52.344 1 28.03 2 GLY B O 1
ATOM 1921 N N . CYS B 1 3 ? -41.844 -39.906 -53.656 1 31.45 3 CYS B N 1
ATOM 1922 C CA . CYS B 1 3 ? -40.812 -40.281 -52.719 1 31.45 3 CYS B CA 1
ATOM 1923 C C . CYS B 1 3 ? -40.25 -39.062 -52 1 31.45 3 CYS B C 1
ATOM 1925 O O . CYS B 1 3 ? -39.531 -38.25 -52.625 1 31.45 3 CYS B O 1
ATOM 1927 N N . THR B 1 4 ? -41.125 -38.312 -51.281 1 33.81 4 THR B N 1
ATOM 1928 C CA . THR B 1 4 ? -40.625 -37.156 -50.594 1 33.81 4 THR B CA 1
ATOM 1929 C C . THR B 1 4 ? -39.5 -37.562 -49.625 1 33.81 4 THR B C 1
ATOM 1931 O O . THR B 1 4 ? -39.656 -38.469 -48.812 1 33.81 4 THR B O 1
ATOM 1934 N N . SER B 1 5 ? -38.188 -37.375 -50.094 1 28.5 5 SER B N 1
ATOM 1935 C CA . SER B 1 5 ? -36.906 -37.594 -49.5 1 28.5 5 SER B CA 1
ATOM 1936 C C . SER B 1 5 ? -36.781 -36.844 -48.156 1 28.5 5 SER B C 1
ATOM 1938 O O . SER B 1 5 ? -36.812 -35.594 -48.156 1 28.5 5 SER B O 1
ATOM 1940 N N . SER B 1 6 ? -37.531 -37.375 -47.188 1 30.11 6 SER B N 1
ATOM 1941 C CA . SER B 1 6 ? -37.406 -36.781 -45.844 1 30.11 6 SER B CA 1
ATOM 1942 C C . SER B 1 6 ? -35.969 -36.812 -45.375 1 30.11 6 SER B C 1
ATOM 1944 O O . SER B 1 6 ? -35.406 -37.844 -45.062 1 30.11 6 SER B O 1
ATOM 1946 N N . LYS B 1 7 ? -35.219 -35.875 -45.969 1 31.33 7 LYS B N 1
ATOM 1947 C CA . LYS B 1 7 ? -33.875 -35.562 -45.469 1 31.33 7 LYS B CA 1
ATOM 1948 C C . LYS B 1 7 ? -33.906 -35.25 -43.969 1 31.33 7 LYS B C 1
ATOM 1950 O O . LYS B 1 7 ? -34.438 -34.219 -43.562 1 31.33 7 LYS B O 1
ATOM 1955 N N . SER B 1 8 ? -34.25 -36.25 -43.219 1 25.59 8 SER B N 1
ATOM 1956 C CA . SER B 1 8 ? -34.125 -36.094 -41.781 1 25.59 8 SER B CA 1
ATOM 1957 C C . SER B 1 8 ? -32.781 -35.5 -41.406 1 25.59 8 SER B C 1
ATOM 1959 O O . SER B 1 8 ? -31.719 -36.031 -41.781 1 25.59 8 SER B O 1
ATOM 1961 N N . ALA B 1 9 ? -32.656 -34.156 -41.25 1 29.77 9 ALA B N 1
ATOM 1962 C CA . ALA B 1 9 ? -31.516 -33.375 -40.781 1 29.77 9 ALA B CA 1
ATOM 1963 C C . ALA B 1 9 ? -30.922 -34 -39.5 1 29.77 9 ALA B C 1
ATOM 1965 O O . ALA B 1 9 ? -31.547 -33.969 -38.438 1 29.77 9 ALA B O 1
ATOM 1966 N N . ALA B 1 10 ? -30.453 -35.219 -39.688 1 23.69 10 ALA B N 1
ATOM 1967 C CA . ALA B 1 10 ? -29.609 -35.75 -38.625 1 23.69 10 ALA B CA 1
ATOM 1968 C C . ALA B 1 10 ? -28.734 -34.625 -38 1 23.69 10 ALA B C 1
ATOM 1970 O O . ALA B 1 10 ? -27.812 -34.125 -38.656 1 23.69 10 ALA B O 1
ATOM 1971 N N . ALA B 1 11 ? -29.359 -33.688 -37.438 1 29.86 11 ALA B N 1
ATOM 1972 C CA . ALA B 1 11 ? -28.656 -32.781 -36.531 1 29.86 11 ALA B CA 1
ATOM 1973 C C . ALA B 1 11 ? -27.562 -33.5 -35.781 1 29.86 11 ALA B C 1
ATOM 1975 O O . ALA B 1 11 ? -27.828 -34.375 -34.969 1 29.86 11 ALA B O 1
ATOM 1976 N N . GLY B 1 12 ? -26.656 -33.75 -36.656 1 21.88 12 GLY B N 1
ATOM 1977 C CA . GLY B 1 12 ? -25.406 -34.312 -36.125 1 21.88 12 GLY B CA 1
ATOM 1978 C C . GLY B 1 12 ? -25.062 -33.75 -34.75 1 21.88 12 GLY B C 1
ATOM 1979 O O . GLY B 1 12 ? -25.062 -32.531 -34.531 1 21.88 12 GLY B O 1
ATOM 1980 N N . THR B 1 13 ? -25.719 -34.344 -33.75 1 27.77 13 THR B N 1
ATOM 1981 C CA . THR B 1 13 ? -25.266 -34.094 -32.406 1 27.77 13 THR B CA 1
ATOM 1982 C C . THR B 1 13 ? -23.766 -33.812 -32.375 1 27.77 13 THR B C 1
ATOM 1984 O O . THR B 1 13 ? -22.953 -34.656 -32.781 1 27.77 13 THR B O 1
ATOM 1987 N N . LEU B 1 14 ? -23.438 -32.594 -32.844 1 29.14 14 LEU B N 1
ATOM 1988 C CA . LEU B 1 14 ? -22.109 -32.031 -32.625 1 29.14 14 LEU B CA 1
ATOM 1989 C C . LEU B 1 14 ? -21.562 -32.5 -31.281 1 29.14 14 LEU B C 1
ATOM 1991 O O . LEU B 1 14 ? -22.031 -32.062 -30.219 1 29.14 14 LEU B O 1
ATOM 1995 N N . ASP B 1 15 ? -21.547 -33.844 -31.125 1 28.95 15 ASP B N 1
ATOM 1996 C CA . ASP B 1 15 ? -20.734 -34.375 -30.031 1 28.95 15 ASP B CA 1
ATOM 1997 C C . ASP B 1 15 ? -19.531 -33.469 -29.734 1 28.95 15 ASP B C 1
ATOM 1999 O O . ASP B 1 15 ? -18.719 -33.219 -30.625 1 28.95 15 ASP B O 1
ATOM 2003 N N . THR B 1 16 ? -19.797 -32.375 -29.141 1 32.53 16 THR B N 1
ATOM 2004 C CA . THR B 1 16 ? -18.734 -31.5 -28.656 1 32.53 16 THR B CA 1
ATOM 2005 C C . THR B 1 16 ? -17.469 -32.312 -28.391 1 32.53 16 THR B C 1
ATOM 2007 O O . THR B 1 16 ? -17.453 -33.188 -27.531 1 32.53 16 THR B O 1
ATOM 2010 N N . ILE B 1 17 ? -16.734 -32.719 -29.391 1 31.91 17 ILE B N 1
ATOM 2011 C CA . ILE B 1 17 ? -15.414 -33.312 -29.469 1 31.91 17 ILE B CA 1
ATOM 2012 C C . ILE B 1 17 ? -14.562 -32.875 -28.281 1 31.91 17 ILE B C 1
ATOM 2014 O O . ILE B 1 17 ? -14.305 -31.672 -28.109 1 31.91 17 ILE B O 1
ATOM 2018 N N . ASN B 1 18 ? -14.836 -33.5 -27.156 1 32.97 18 ASN B N 1
ATOM 2019 C CA . ASN B 1 18 ? -13.828 -33.344 -26.125 1 32.97 18 ASN B CA 1
ATOM 2020 C C . ASN B 1 18 ? -12.43 -33.219 -26.703 1 32.97 18 ASN B C 1
ATOM 2022 O O . ASN B 1 18 ? -11.938 -34.125 -27.375 1 32.97 18 ASN B O 1
ATOM 2026 N N . PRO B 1 19 ? -12.031 -32.125 -27.062 1 38.34 19 PRO B N 1
ATOM 2027 C CA . PRO B 1 19 ? -10.742 -31.953 -27.734 1 38.34 19 PRO B CA 1
ATOM 2028 C C . PRO B 1 19 ? -9.703 -33 -27.297 1 38.34 19 PRO B C 1
ATOM 2030 O O . PRO B 1 19 ? -8.648 -33.125 -27.938 1 38.34 19 PRO B O 1
ATOM 2033 N N . PHE B 1 20 ? -9.852 -33.531 -26.094 1 39.66 20 PHE B N 1
ATOM 2034 C CA . PHE B 1 20 ? -8.875 -34.5 -25.625 1 39.66 20 PHE B CA 1
ATOM 2035 C C . PHE B 1 20 ? -9.164 -35.875 -26.219 1 39.66 20 PHE B C 1
ATOM 2037 O O . PHE B 1 20 ? -8.375 -36.812 -26.031 1 39.66 20 PHE B O 1
ATOM 2044 N N . ALA B 1 21 ? -10.289 -36.188 -26.594 1 37.5 21 ALA B N 1
ATOM 2045 C CA . ALA B 1 21 ? -10.641 -37.531 -27.078 1 37.5 21 ALA B CA 1
ATOM 2046 C C . ALA B 1 21 ? -9.672 -38 -28.156 1 37.5 21 ALA B C 1
ATOM 2048 O O . ALA B 1 21 ? -9.391 -39.188 -28.281 1 37.5 21 ALA B O 1
ATOM 2049 N N . ALA B 1 22 ? -9.586 -37.156 -29.125 1 37.38 22 ALA B N 1
ATOM 2050 C CA . ALA B 1 22 ? -8.906 -37.781 -30.266 1 37.38 22 ALA B CA 1
ATOM 2051 C C . ALA B 1 22 ? -7.531 -38.312 -29.859 1 37.38 22 ALA B C 1
ATOM 2053 O O . ALA B 1 22 ? -7.102 -39.375 -30.312 1 37.38 22 ALA B O 1
ATOM 2054 N N . HIS B 1 23 ? -6.422 -37.438 -29.641 1 36.94 23 HIS B N 1
ATOM 2055 C CA . HIS B 1 23 ? -5.098 -38 -29.406 1 36.94 23 HIS B CA 1
ATOM 2056 C C . HIS B 1 23 ? -4.93 -38.406 -27.953 1 36.94 23 HIS B C 1
ATOM 2058 O O . HIS B 1 23 ? -5.047 -37.594 -27.047 1 36.94 23 HIS B O 1
ATOM 2064 N N . GLY B 1 24 ? -5.477 -39.5 -27.312 1 43.75 24 GLY B N 1
ATOM 2065 C CA . GLY B 1 24 ? -5.195 -40.344 -26.172 1 43.75 24 GLY B CA 1
ATOM 2066 C C . GLY B 1 24 ? -3.885 -40 -25.484 1 43.75 24 GLY B C 1
ATOM 2067 O O . GLY B 1 24 ? -3.324 -40.844 -24.766 1 43.75 24 GLY B O 1
ATOM 2068 N N . ASP B 1 25 ? -2.994 -39.312 -26.062 1 49.75 25 ASP B N 1
ATOM 2069 C CA . ASP B 1 25 ? -1.609 -39.188 -25.625 1 49.75 25 ASP B CA 1
ATOM 2070 C C . ASP B 1 25 ? -1.531 -38.531 -24.25 1 49.75 25 ASP B C 1
ATOM 2072 O O . ASP B 1 25 ? -1.981 -37.375 -24.078 1 49.75 25 ASP B O 1
ATOM 2076 N N . PRO B 1 26 ? -1.539 -39.406 -23.25 1 53.34 26 PRO B N 1
ATOM 2077 C CA . PRO B 1 26 ? -1.31 -38.938 -21.891 1 53.34 26 PRO B CA 1
ATOM 2078 C C . PRO B 1 26 ? -0.472 -37.656 -21.828 1 53.34 26 PRO B C 1
ATOM 2080 O O . PRO B 1 26 ? -0.669 -36.844 -20.938 1 53.34 26 PRO B O 1
ATOM 2083 N N . HIS B 1 27 ? 0.434 -37.562 -22.812 1 59.19 27 HIS B N 1
ATOM 2084 C CA . HIS B 1 27 ? 1.264 -36.375 -22.891 1 59.19 27 HIS B CA 1
ATOM 2085 C C . HIS B 1 27 ? 0.422 -35.156 -23.188 1 59.19 27 HIS B C 1
ATOM 2087 O O . HIS B 1 27 ? 0.666 -34.062 -22.625 1 59.19 27 HIS B O 1
ATOM 2093 N N . SER B 1 28 ? -0.775 -35.5 -23.766 1 70.94 28 SER B N 1
ATOM 2094 C CA . SER B 1 28 ? -1.621 -34.375 -24.156 1 70.94 28 SER B CA 1
ATOM 2095 C C . SER B 1 28 ? -2.465 -33.875 -22.984 1 70.94 28 SER B C 1
ATOM 2097 O O . SER B 1 28 ? -2.615 -32.656 -22.781 1 70.94 28 SER B O 1
ATOM 2099 N N . ARG B 1 29 ? -2.748 -34.812 -22.094 1 75.81 29 ARG B N 1
ATOM 2100 C CA . ARG B 1 29 ? -3.578 -34.438 -20.953 1 75.81 29 ARG B CA 1
ATOM 2101 C C . ARG B 1 29 ? -2.797 -33.594 -19.969 1 75.81 29 ARG B C 1
ATOM 2103 O O . ARG B 1 29 ? -3.295 -32.562 -19.5 1 75.81 29 ARG B O 1
ATOM 2110 N N . CYS B 1 30 ? -1.595 -34.094 -19.641 1 84.81 30 CYS B N 1
ATOM 2111 C CA . CYS B 1 30 ? -0.768 -33.344 -18.703 1 84.81 30 CYS B CA 1
ATOM 2112 C C . CYS B 1 30 ? -0.44 -31.953 -19.25 1 84.81 30 CYS B C 1
ATOM 2114 O O . CYS B 1 30 ? -0.447 -30.969 -18.5 1 84.81 30 CYS B O 1
ATOM 2116 N N . ASN B 1 31 ? -0.271 -31.906 -20.531 1 84.62 31 ASN B N 1
ATOM 2117 C CA . ASN B 1 31 ? 0.03 -30.609 -21.141 1 84.62 31 ASN B CA 1
ATOM 2118 C C . ASN B 1 31 ? -1.154 -29.656 -21.062 1 84.62 31 ASN B C 1
ATOM 2120 O O . ASN B 1 31 ? -0.978 -28.469 -20.781 1 84.62 31 ASN B O 1
ATOM 2124 N N . HIS B 1 32 ? -2.289 -30.156 -21.281 1 84 32 HIS B N 1
ATOM 2125 C CA . HIS B 1 32 ? -3.482 -29.328 -21.188 1 84 32 HIS B CA 1
ATOM 2126 C C . HIS B 1 32 ? -3.693 -28.828 -19.75 1 84 32 HIS B C 1
ATOM 2128 O O . HIS B 1 32 ? -3.971 -27.641 -19.547 1 84 32 HIS B O 1
ATOM 2134 N N . MET B 1 33 ? -3.541 -29.75 -18.797 1 87.88 33 MET B N 1
ATOM 2135 C CA . MET B 1 33 ? -3.686 -29.375 -17.406 1 87.88 33 MET B CA 1
ATOM 2136 C C . MET B 1 33 ? -2.66 -28.312 -17.016 1 87.88 33 MET B C 1
ATOM 2138 O O . MET B 1 33 ? -2.979 -27.375 -16.297 1 87.88 33 MET B O 1
ATOM 2142 N N . LEU B 1 34 ? -1.465 -28.484 -17.516 1 91.88 34 LEU B N 1
ATOM 2143 C CA . LEU B 1 34 ? -0.396 -27.547 -17.203 1 91.88 34 LEU B CA 1
ATOM 2144 C C . LEU B 1 34 ? -0.685 -26.172 -17.812 1 91.88 34 LEU B C 1
ATOM 2146 O O . LEU B 1 34 ? -0.344 -25.141 -17.234 1 91.88 34 LEU B O 1
ATOM 2150 N N . LYS B 1 35 ? -1.297 -26.156 -18.969 1 90 35 LYS B N 1
ATOM 2151 C CA . LYS B 1 35 ? -1.646 -24.891 -19.609 1 90 35 LYS B CA 1
ATOM 2152 C C . LYS B 1 35 ? -2.662 -24.109 -18.781 1 90 35 LYS B C 1
ATOM 2154 O O . LYS B 1 35 ? -2.543 -22.906 -18.609 1 90 35 LYS B O 1
ATOM 2159 N N . GLU B 1 36 ? -3.643 -24.828 -18.297 1 89.94 36 GLU B N 1
ATOM 2160 C CA . GLU B 1 36 ? -4.621 -24.188 -17.422 1 89.94 36 GLU B CA 1
ATOM 2161 C C . GLU B 1 36 ? -3.965 -23.688 -16.141 1 89.94 36 GLU B C 1
ATOM 2163 O O . GLU B 1 36 ? -4.23 -22.562 -15.711 1 89.94 36 GLU B O 1
ATOM 2168 N N . SER B 1 37 ? -3.08 -24.578 -15.617 1 94.44 37 SER B N 1
ATOM 2169 C CA . SER B 1 37 ? -2.361 -24.172 -14.406 1 94.44 37 SER B CA 1
ATOM 2170 C C . SER B 1 37 ? -1.461 -22.969 -14.672 1 94.44 37 SER B C 1
ATOM 2172 O O . SER B 1 37 ? -1.246 -22.141 -13.789 1 94.44 37 SER B O 1
ATOM 2174 N N . ALA B 1 38 ? -0.955 -22.891 -15.914 1 95.44 38 ALA B N 1
ATOM 2175 C CA . ALA B 1 38 ? -0.061 -21.797 -16.266 1 95.44 38 ALA B CA 1
ATOM 2176 C C . ALA B 1 38 ? -0.791 -20.453 -16.219 1 95.44 38 ALA B C 1
ATOM 2178 O O . ALA B 1 38 ? -0.216 -19.438 -15.812 1 95.44 38 ALA B O 1
ATOM 2179 N N . THR B 1 39 ? -2.018 -20.438 -16.625 1 94.75 39 THR B N 1
ATOM 2180 C CA . THR B 1 39 ? -2.816 -19.219 -16.578 1 94.75 39 THR B CA 1
ATOM 2181 C C . THR B 1 39 ? -2.998 -18.75 -15.133 1 94.75 39 THR B C 1
ATOM 2183 O O . THR B 1 39 ? -2.791 -17.562 -14.836 1 94.75 39 THR B O 1
ATOM 2186 N N . LEU B 1 40 ? -3.35 -19.641 -14.289 1 95.44 40 LEU B N 1
ATOM 2187 C CA . LEU B 1 40 ? -3.518 -19.312 -12.883 1 95.44 40 LEU B CA 1
ATOM 2188 C C . LEU B 1 40 ? -2.191 -18.875 -12.266 1 95.44 40 LEU B C 1
ATOM 2190 O O . LEU B 1 40 ? -2.146 -17.922 -11.484 1 95.44 40 LEU B O 1
ATOM 2194 N N . ALA B 1 41 ? -1.126 -19.578 -12.648 1 97.25 41 ALA B N 1
ATOM 2195 C CA . ALA B 1 41 ? 0.19 -19.25 -12.109 1 97.25 41 ALA B CA 1
ATOM 2196 C C . ALA B 1 41 ? 0.595 -17.828 -12.477 1 97.25 41 ALA B C 1
ATOM 2198 O O . ALA B 1 41 ? 1.152 -17.094 -11.656 1 97.25 41 ALA B O 1
ATOM 2199 N N . ARG B 1 42 ? 0.296 -17.406 -13.695 1 96.56 42 ARG B N 1
ATOM 2200 C CA . ARG B 1 42 ? 0.64 -16.062 -14.164 1 96.56 42 ARG B CA 1
ATOM 2201 C C . ARG B 1 42 ? -0.07 -15.008 -13.328 1 96.56 42 ARG B C 1
ATOM 2203 O O . ARG B 1 42 ? 0.561 -14.062 -12.852 1 96.56 42 ARG B O 1
ATOM 2210 N N . VAL B 1 43 ? -1.341 -15.172 -13.109 1 96.62 43 VAL B N 1
ATOM 2211 C CA . VAL B 1 43 ? -2.119 -14.164 -12.398 1 96.62 43 VAL B CA 1
ATOM 2212 C C . VAL B 1 43 ? -1.81 -14.234 -10.906 1 96.62 43 VAL B C 1
ATOM 2214 O O . VAL B 1 43 ? -1.781 -13.211 -10.219 1 96.62 43 VAL B O 1
ATOM 2217 N N . ALA B 1 44 ? -1.549 -15.438 -10.367 1 97.12 44 ALA B N 1
ATOM 2218 C CA . ALA B 1 44 ? -1.179 -15.594 -8.961 1 97.12 44 ALA B CA 1
ATOM 2219 C C . ALA B 1 44 ? 0.15 -14.906 -8.664 1 97.12 44 ALA B C 1
ATOM 2221 O O . ALA B 1 44 ? 0.315 -14.297 -7.609 1 97.12 44 ALA B O 1
ATOM 2222 N N . THR B 1 45 ? 1.07 -14.984 -9.586 1 97 45 THR B N 1
ATOM 2223 C CA . THR B 1 45 ? 2.367 -14.336 -9.43 1 97 45 THR B CA 1
ATOM 2224 C C . THR B 1 45 ? 2.213 -12.82 -9.398 1 97 45 THR B C 1
ATOM 2226 O O . THR B 1 45 ? 2.852 -12.148 -8.586 1 97 45 THR B O 1
ATOM 2229 N N . ALA B 1 46 ? 1.397 -12.32 -10.273 1 95.88 46 ALA B N 1
ATOM 2230 C CA . ALA B 1 46 ? 1.123 -10.891 -10.281 1 95.88 46 ALA B CA 1
ATOM 2231 C C . ALA B 1 46 ? 0.491 -10.445 -8.961 1 95.88 46 ALA B C 1
ATOM 2233 O O . ALA B 1 46 ? 0.859 -9.406 -8.406 1 95.88 46 ALA B O 1
ATOM 2234 N N . TYR B 1 47 ? -0.426 -11.227 -8.406 1 97.12 47 TYR B N 1
ATOM 2235 C CA . TYR B 1 47 ? -1.081 -10.922 -7.141 1 97.12 47 TYR B CA 1
ATOM 2236 C C . TYR B 1 47 ? -0.082 -10.945 -5.988 1 97.12 47 TYR B C 1
ATOM 2238 O O . TYR B 1 47 ? -0.117 -10.078 -5.113 1 97.12 47 TYR B O 1
ATOM 2246 N N . GLU B 1 48 ? 0.762 -11.969 -6.066 1 95.88 48 GLU B N 1
ATOM 2247 C CA . GLU B 1 48 ? 1.794 -12.062 -5.039 1 95.88 48 GLU B CA 1
ATOM 2248 C C . GLU B 1 48 ? 2.654 -10.797 -5.008 1 95.88 48 GLU B C 1
ATOM 2250 O O . GLU B 1 48 ? 2.945 -10.266 -3.938 1 95.88 48 GLU B O 1
ATOM 2255 N N . ARG B 1 49 ? 3.061 -10.297 -6.141 1 94.94 49 ARG B N 1
ATOM 2256 C CA . ARG B 1 49 ? 3.852 -9.07 -6.238 1 94.94 49 ARG B CA 1
ATOM 2257 C C . ARG B 1 49 ? 3.1 -7.883 -5.656 1 94.94 49 ARG B C 1
ATOM 2259 O O . ARG B 1 49 ? 3.672 -7.082 -4.91 1 94.94 49 ARG B O 1
ATOM 2266 N N . ASP B 1 50 ? 1.833 -7.773 -5.984 1 95.19 50 ASP B N 1
ATOM 2267 C CA . ASP B 1 50 ? 1.018 -6.668 -5.492 1 95.19 50 ASP B CA 1
ATOM 2268 C C . ASP B 1 50 ? 0.792 -6.781 -3.986 1 95.19 50 ASP B C 1
ATOM 2270 O O . ASP B 1 50 ? 0.734 -5.77 -3.285 1 95.19 50 ASP B O 1
ATOM 2274 N N . LEU B 1 51 ? 0.67 -7.977 -3.48 1 95.12 51 LEU B N 1
ATOM 2275 C CA . LEU B 1 51 ? 0.507 -8.195 -2.047 1 95.12 51 LEU B CA 1
ATOM 2276 C C . LEU B 1 51 ? 1.73 -7.699 -1.281 1 95.12 51 LEU B C 1
ATOM 2278 O O . LEU B 1 51 ? 1.599 -7.102 -0.212 1 95.12 51 LEU B O 1
ATOM 2282 N N . LYS B 1 52 ? 2.871 -7.965 -1.812 1 93.19 52 LYS B N 1
ATOM 2283 C CA . LYS B 1 52 ? 4.094 -7.496 -1.168 1 93.19 52 LYS B CA 1
ATOM 2284 C C . LYS B 1 52 ? 4.152 -5.969 -1.145 1 93.19 52 LYS B C 1
ATOM 2286 O O . LYS B 1 52 ? 4.551 -5.375 -0.141 1 93.19 52 LYS B O 1
ATOM 2291 N N . LYS B 1 53 ? 3.693 -5.32 -2.219 1 92.62 53 LYS B N 1
ATOM 2292 C CA . LYS B 1 53 ? 3.629 -3.863 -2.268 1 92.62 53 LYS B CA 1
ATOM 2293 C C . LYS B 1 53 ? 2.648 -3.32 -1.23 1 92.62 53 LYS B C 1
ATOM 2295 O O . LYS B 1 53 ? 2.936 -2.326 -0.56 1 92.62 53 LYS B O 1
ATOM 2300 N N . VAL B 1 54 ? 1.533 -3.971 -1.146 1 92.81 54 VAL B N 1
ATOM 2301 C CA . VAL B 1 54 ? 0.502 -3.52 -0.216 1 92.81 54 VAL B CA 1
ATOM 2302 C C . VAL B 1 54 ? 0.985 -3.705 1.221 1 92.81 54 VAL B C 1
ATOM 2304 O O . VAL B 1 54 ? 0.703 -2.875 2.088 1 92.81 54 VAL B O 1
ATOM 2307 N N . GLN B 1 55 ? 1.651 -4.809 1.443 1 92.19 55 GLN B N 1
ATOM 2308 C CA . GLN B 1 55 ? 2.209 -5.027 2.773 1 92.19 55 GLN B CA 1
ATOM 2309 C C . GLN B 1 55 ? 3.121 -3.875 3.184 1 92.19 55 GLN B C 1
ATOM 2311 O O . GLN B 1 55 ? 2.99 -3.334 4.285 1 92.19 55 GLN B O 1
ATOM 2316 N N . ASP B 1 56 ? 3.98 -3.447 2.316 1 92.25 56 ASP B N 1
ATOM 2317 C CA . ASP B 1 56 ? 4.91 -2.354 2.586 1 92.25 56 ASP B CA 1
ATOM 2318 C C . ASP B 1 56 ? 4.16 -1.033 2.768 1 92.25 56 ASP B C 1
ATOM 2320 O O . ASP B 1 56 ? 4.445 -0.278 3.699 1 92.25 56 ASP B O 1
ATOM 2324 N N . ALA B 1 57 ? 3.244 -0.771 1.902 1 93.62 57 ALA B N 1
ATOM 2325 C CA . ALA B 1 57 ? 2.484 0.475 1.948 1 93.62 57 ALA B CA 1
ATOM 2326 C C . ALA B 1 57 ? 1.642 0.557 3.219 1 93.62 57 ALA B C 1
ATOM 2328 O O . ALA B 1 57 ? 1.583 1.605 3.865 1 93.62 57 ALA B O 1
ATOM 2329 N N . LEU B 1 58 ? 1.032 -0.534 3.574 1 93.5 58 LEU B N 1
ATOM 2330 C CA . LEU B 1 58 ? 0.177 -0.56 4.758 1 93.5 58 LEU B CA 1
ATOM 2331 C C . LEU B 1 58 ? 1.004 -0.413 6.027 1 93.5 58 LEU B C 1
ATOM 2333 O O . LEU B 1 58 ? 0.595 0.28 6.965 1 93.5 58 LEU B O 1
ATOM 2337 N N . THR B 1 59 ? 2.127 -1.09 6.008 1 92.5 59 THR B N 1
ATOM 2338 C CA . THR B 1 59 ? 3.008 -0.951 7.164 1 92.5 59 THR B CA 1
ATOM 2339 C C . THR B 1 59 ? 3.453 0.498 7.332 1 92.5 59 THR B C 1
ATOM 2341 O O . THR B 1 59 ? 3.443 1.03 8.445 1 92.5 59 THR B O 1
ATOM 2344 N N . SER B 1 60 ? 3.775 1.151 6.254 1 92.94 60 SER B N 1
ATOM 2345 C CA . SER B 1 60 ? 4.203 2.547 6.281 1 92.94 60 SER B CA 1
ATOM 2346 C C . SER B 1 60 ? 3.072 3.461 6.742 1 92.94 60 SER B C 1
ATOM 2348 O O . SER B 1 60 ? 3.283 4.348 7.57 1 92.94 60 SER B O 1
ATOM 2350 N N . VAL B 1 61 ? 1.867 3.219 6.223 1 93.81 61 VAL B N 1
ATOM 2351 C CA . VAL B 1 61 ? 0.738 4.086 6.543 1 93.81 61 VAL B CA 1
ATOM 2352 C C . VAL B 1 61 ? 0.336 3.896 8 1 93.81 61 VAL B C 1
ATOM 2354 O O . VAL B 1 61 ? -0.035 4.855 8.68 1 93.81 61 VAL B O 1
ATOM 2357 N N . LEU B 1 62 ? 0.369 2.691 8.492 1 93.75 62 LEU B N 1
ATOM 2358 C CA . LEU B 1 62 ? 0.049 2.432 9.891 1 93.75 62 LEU B CA 1
ATOM 2359 C C . LEU B 1 62 ? 1.079 3.076 10.812 1 93.75 62 LEU B C 1
ATOM 2361 O O . LEU B 1 62 ? 0.727 3.611 11.867 1 93.75 62 LEU B O 1
ATOM 2365 N N . GLU B 1 63 ? 2.332 3.053 10.375 1 93.56 63 GLU B N 1
ATOM 2366 C CA . GLU B 1 63 ? 3.383 3.688 11.164 1 93.56 63 GLU B CA 1
ATOM 2367 C C . GLU B 1 63 ? 3.223 5.207 11.18 1 93.56 63 GLU B C 1
ATOM 2369 O O . GLU B 1 63 ? 3.227 5.828 12.242 1 93.56 63 GLU B O 1
ATOM 2374 N N . SER B 1 64 ? 3.107 5.762 10.008 1 95 64 SER B N 1
ATOM 2375 C CA . SER B 1 64 ? 2.947 7.211 9.922 1 95 64 SER B CA 1
ATOM 2376 C C . SER B 1 64 ? 1.646 7.664 10.578 1 95 64 SER B C 1
ATOM 2378 O O . SER B 1 64 ? 1.595 8.727 11.195 1 95 64 SER B O 1
ATOM 2380 N N . GLY B 1 65 ? 0.559 6.859 10.352 1 94.94 65 GLY B N 1
ATOM 2381 C CA . GLY B 1 65 ? -0.687 7.164 11.039 1 94.94 65 GLY B CA 1
ATOM 2382 C C . GLY B 1 65 ? -0.55 7.172 12.555 1 94.94 65 GLY B C 1
ATOM 2383 O O . GLY B 1 65 ? -1.105 8.039 13.227 1 94.94 65 GLY B O 1
ATOM 2384 N N . ALA B 1 66 ? 0.192 6.211 13.031 1 95.06 66 ALA B N 1
ATOM 2385 C CA . ALA B 1 66 ? 0.436 6.148 14.469 1 95.06 66 ALA B CA 1
ATOM 2386 C C . ALA B 1 66 ? 1.208 7.371 14.953 1 95.06 66 ALA B C 1
ATOM 2388 O O . ALA B 1 66 ? 0.917 7.918 16.016 1 95.06 66 ALA B O 1
ATOM 2389 N N . VAL B 1 67 ? 2.164 7.828 14.211 1 95.25 67 VAL B N 1
ATOM 2390 C CA . VAL B 1 67 ? 2.967 8.992 14.562 1 95.25 67 VAL B CA 1
ATOM 2391 C C . VAL B 1 67 ? 2.082 10.234 14.609 1 95.25 67 VAL B C 1
ATOM 2393 O O . VAL B 1 67 ? 2.17 11.039 15.547 1 95.25 67 VAL B O 1
ATOM 2396 N N . VAL B 1 68 ? 1.233 10.422 13.625 1 96.38 68 VAL B N 1
ATOM 2397 C CA . VAL B 1 68 ? 0.32 11.562 13.617 1 96.38 68 VAL B CA 1
ATOM 2398 C C . VAL B 1 68 ? -0.573 11.516 14.859 1 96.38 68 VAL B C 1
ATOM 2400 O O . VAL B 1 68 ? -0.726 12.516 15.555 1 96.38 68 VAL B O 1
ATOM 2403 N N . CYS B 1 69 ? -1.135 10.352 15.109 1 95.38 69 CYS B N 1
ATOM 2404 C CA . CYS B 1 69 ? -2.066 10.195 16.219 1 95.38 69 CYS B CA 1
ATOM 2405 C C . CYS B 1 69 ? -1.373 10.453 17.562 1 95.38 69 CYS B C 1
ATOM 2407 O O . CYS B 1 69 ? -2.008 10.898 18.516 1 95.38 69 CYS B O 1
ATOM 2409 N N . ALA B 1 70 ? -0.118 10.203 17.609 1 94.38 70 ALA B N 1
ATOM 2410 C CA . ALA B 1 70 ? 0.63 10.367 18.859 1 94.38 70 ALA B CA 1
ATOM 2411 C C . ALA B 1 70 ? 1.116 11.805 19.016 1 94.38 70 ALA B C 1
ATOM 2413 O O . ALA B 1 70 ? 1.568 12.203 20.094 1 94.38 70 ALA B O 1
ATOM 2414 N N . THR B 1 71 ? 1.054 12.531 17.953 1 94.5 71 THR B N 1
ATOM 2415 C CA . THR B 1 71 ? 1.48 13.93 18 1 94.5 71 THR B CA 1
ATOM 2416 C C . THR B 1 71 ? 0.478 14.781 18.766 1 94.5 71 THR B C 1
ATOM 2418 O O . THR B 1 71 ? -0.732 14.656 18.562 1 94.5 71 THR B O 1
ATOM 2421 N N . PRO B 1 72 ? 0.951 15.633 19.641 1 91.5 72 PRO B N 1
ATOM 2422 C CA . PRO B 1 72 ? 0.042 16.484 20.406 1 91.5 72 PRO B CA 1
ATOM 2423 C C . PRO B 1 72 ? -0.703 17.5 19.531 1 91.5 72 PRO B C 1
ATOM 2425 O O . PRO B 1 72 ? -0.133 18.031 18.578 1 91.5 72 PRO B O 1
ATOM 2428 N N . LEU B 1 73 ? -1.992 17.625 19.859 1 91.44 73 LEU B N 1
ATOM 2429 C CA . LEU B 1 73 ? -2.744 18.703 19.234 1 91.44 73 LEU B CA 1
ATOM 2430 C C . LEU B 1 73 ? -2.125 20.062 19.578 1 91.44 73 LEU B C 1
ATOM 2432 O O . LEU B 1 73 ? -1.685 20.281 20.703 1 91.44 73 LEU B O 1
ATOM 2436 N N . PRO B 1 74 ? -2.035 20.906 18.516 1 89.81 74 PRO B N 1
ATOM 2437 C CA . PRO B 1 74 ? -1.485 22.234 18.812 1 89.81 74 PRO B CA 1
ATOM 2438 C C . PRO B 1 74 ? -2.346 23.016 19.812 1 89.81 74 PRO B C 1
ATOM 2440 O O . PRO B 1 74 ? -3.576 22.953 19.75 1 89.81 74 PRO B O 1
ATOM 2443 N N . GLY B 1 75 ? -1.662 23.703 20.672 1 83.06 75 GLY B N 1
ATOM 2444 C CA . GLY B 1 75 ? -2.338 24.438 21.734 1 83.06 75 GLY B CA 1
ATOM 2445 C C . GLY B 1 75 ? -2.877 25.781 21.266 1 83.06 75 GLY B C 1
ATOM 2446 O O . GLY B 1 75 ? -2.531 26.266 20.188 1 83.06 75 GLY B O 1
ATOM 2447 N N . LEU B 1 76 ? -3.92 26.266 22.016 1 79.69 76 LEU B N 1
ATOM 2448 C CA . LEU B 1 76 ? -4.469 27.609 21.844 1 79.69 76 LEU B CA 1
ATOM 2449 C C . LEU B 1 76 ? -3.955 28.547 22.938 1 79.69 76 LEU B C 1
ATOM 2451 O O . LEU B 1 76 ? -4.02 28.234 24.125 1 79.69 76 LEU B O 1
ATOM 2455 N N . TYR B 1 77 ? -3.248 29.641 22.516 1 71.88 77 TYR B N 1
ATOM 2456 C CA . TYR B 1 77 ? -2.717 30.594 23.484 1 71.88 77 TYR B CA 1
ATOM 2457 C C . TYR B 1 77 ? -3.455 31.922 23.406 1 71.88 77 TYR B C 1
ATOM 2459 O O . TYR B 1 77 ? -3.686 32.438 22.312 1 71.88 77 TYR B O 1
ATOM 2467 N N . ASN B 1 78 ? -4.457 32.25 24.406 1 61.84 78 ASN B N 1
ATOM 2468 C CA . ASN B 1 78 ? -5.242 33.5 24.422 1 61.84 78 ASN B CA 1
ATOM 2469 C C . ASN B 1 78 ? -4.391 34.688 24.812 1 61.84 78 ASN B C 1
ATOM 2471 O O . ASN B 1 78 ? -3.363 34.562 25.469 1 61.84 78 ASN B O 1
ATOM 2475 N N . ASP B 1 79 ? -4.652 36.031 24.188 1 50.94 79 ASP B N 1
ATOM 2476 C CA . ASP B 1 79 ? -4.109 37.375 24.344 1 50.94 79 ASP B CA 1
ATOM 2477 C C . ASP B 1 79 ? -4.211 37.844 25.797 1 50.94 79 ASP B C 1
ATOM 2479 O O . ASP B 1 79 ? -4.137 39.062 26.078 1 50.94 79 ASP B O 1
ATOM 2483 N N . THR B 1 80 ? -4.449 37.438 26.891 1 44.47 80 THR B N 1
ATOM 2484 C CA . THR B 1 80 ? -4.809 38.344 27.969 1 44.47 80 THR B CA 1
ATOM 2485 C C . THR B 1 80 ? -3.699 39.375 28.203 1 44.47 80 THR B C 1
ATOM 2487 O O . THR B 1 80 ? -2.525 39 28.312 1 44.47 80 THR B O 1
ATOM 2490 N N . ALA B 1 81 ? -3.812 40.75 27.859 1 42.81 81 ALA B N 1
ATOM 2491 C CA . ALA B 1 81 ? -3.006 41.938 28.094 1 42.81 81 ALA B CA 1
ATOM 2492 C C . ALA B 1 81 ? -1.975 41.719 29.203 1 42.81 81 ALA B C 1
ATOM 2494 O O . ALA B 1 81 ? -0.821 42.125 29.078 1 42.81 81 ALA B O 1
ATOM 2495 N N . GLY B 1 82 ? -2.332 41.938 30.656 1 38.03 82 GLY B N 1
ATOM 2496 C CA . GLY B 1 82 ? -1.599 41.938 31.922 1 38.03 82 GLY B CA 1
ATOM 2497 C C . GLY B 1 82 ? -1.104 40.562 32.344 1 38.03 82 GLY B C 1
ATOM 2498 O O . GLY B 1 82 ? -0.262 40.438 33.219 1 38.03 82 GLY B O 1
ATOM 2499 N N . VAL B 1 83 ? -2.088 39.656 32.719 1 37.44 83 VAL B N 1
ATOM 2500 C CA . VAL B 1 83 ? -1.764 38.438 33.406 1 37.44 83 VAL B CA 1
ATOM 2501 C C . VAL B 1 83 ? -1.044 37.469 32.438 1 37.44 83 VAL B C 1
ATOM 2503 O O . VAL B 1 83 ? -1.257 37.531 31.234 1 37.44 83 VAL B O 1
ATOM 2506 N N . ALA B 1 84 ? -0.138 36.781 33 1 39.22 84 ALA B N 1
ATOM 2507 C CA . ALA B 1 84 ? 0.651 35.625 32.594 1 39.22 84 ALA B CA 1
ATOM 2508 C C . ALA B 1 84 ? -0.117 34.781 31.594 1 39.22 84 ALA B C 1
ATOM 2510 O O . ALA B 1 84 ? -1.332 34.594 31.719 1 39.22 84 ALA B O 1
ATOM 2511 N N . ALA B 1 85 ? 0.18 34.969 30.328 1 42.62 85 ALA B N 1
ATOM 2512 C CA . ALA B 1 85 ? -0.31 34.062 29.312 1 42.62 85 ALA B CA 1
ATOM 2513 C C . ALA B 1 85 ? -0.816 32.75 29.938 1 42.62 85 ALA B C 1
ATOM 2515 O O . ALA B 1 85 ? -0.03 31.969 30.469 1 42.62 85 ALA B O 1
ATOM 2516 N N . SER B 1 86 ? -1.72 32.938 30.875 1 38.56 86 SER B N 1
ATOM 2517 C CA . SER B 1 86 ? -2.299 31.688 31.359 1 38.56 86 SER B CA 1
ATOM 2518 C C . SER B 1 86 ? -2.33 30.609 30.266 1 38.56 86 SER B C 1
ATOM 2520 O O . SER B 1 86 ? -2.713 30.891 29.141 1 38.56 86 SER B O 1
ATOM 2522 N N . ALA B 1 87 ? -1.467 29.812 30.484 1 42.31 87 ALA B N 1
ATOM 2523 C CA . ALA B 1 87 ? -1.394 28.547 29.75 1 42.31 87 ALA B CA 1
ATOM 2524 C C . ALA B 1 87 ? -2.773 28.125 29.25 1 42.31 87 ALA B C 1
ATOM 2526 O O . ALA B 1 87 ? -3.666 27.844 30.062 1 42.31 87 ALA B O 1
ATOM 2527 N N . VAL B 1 88 ? -3.357 28.938 28.484 1 45.12 88 VAL B N 1
ATOM 2528 C CA . VAL B 1 88 ? -4.492 28.25 27.859 1 45.12 88 VAL B CA 1
ATOM 2529 C C . VAL B 1 88 ? -4.23 26.75 27.812 1 45.12 88 VAL B C 1
ATOM 2531 O O . VAL B 1 88 ? -3.078 26.312 27.844 1 45.12 88 VAL B O 1
ATOM 2534 N N . VAL B 1 89 ? -5.211 25.969 27.922 1 43.53 89 VAL B N 1
ATOM 2535 C CA . VAL B 1 89 ? -5.383 24.516 28 1 43.53 89 VAL B CA 1
ATOM 2536 C C . VAL B 1 89 ? -4.48 23.828 26.969 1 43.53 89 VAL B C 1
ATOM 2538 O O . VAL B 1 89 ? -4.715 23.938 25.766 1 43.53 89 VAL B O 1
ATOM 2541 N N . ALA B 1 90 ? -3.232 24.031 27.047 1 46.47 90 ALA B N 1
ATOM 2542 C CA . ALA B 1 90 ? -2.348 23.094 26.344 1 46.47 90 ALA B CA 1
ATOM 2543 C C . ALA B 1 90 ? -2.947 21.703 26.312 1 46.47 90 ALA B C 1
ATOM 2545 O O . ALA B 1 90 ? -2.75 20.906 27.234 1 46.47 90 ALA B O 1
ATOM 2546 N N . THR B 1 91 ? -4.199 21.406 26.422 1 50.53 91 THR B N 1
ATOM 2547 C CA . THR B 1 91 ? -4.625 20 26.484 1 50.53 91 THR B CA 1
ATOM 2548 C C . THR B 1 91 ? -3.807 19.156 25.516 1 50.53 91 THR B C 1
ATOM 2550 O O . THR B 1 91 ? -3.879 19.344 24.297 1 50.53 91 THR B O 1
ATOM 2553 N N . THR B 1 92 ? -2.488 18.906 25.844 1 67.94 92 THR B N 1
ATOM 2554 C CA . THR B 1 92 ? -1.561 18.219 24.953 1 67.94 92 THR B CA 1
ATOM 2555 C C . THR B 1 92 ? -2.137 16.891 24.484 1 67.94 92 THR B C 1
ATOM 2557 O O . THR B 1 92 ? -1.481 15.844 24.609 1 67.94 92 THR B O 1
ATOM 2560 N N . GLU B 1 93 ? -3.328 16.766 24.422 1 85.06 93 GLU B N 1
ATOM 2561 C CA . GLU B 1 93 ? -3.904 15.531 23.906 1 85.06 93 GLU B CA 1
ATOM 2562 C C . GLU B 1 93 ? -3.365 15.211 22.516 1 85.06 93 GLU B C 1
ATOM 2564 O O . GLU B 1 93 ? -3.291 16.094 21.641 1 85.06 93 GLU B O 1
ATOM 2569 N N . PRO B 1 94 ? -2.943 14 22.469 1 91.94 94 PRO B N 1
ATOM 2570 C CA . PRO B 1 94 ? -2.521 13.617 21.125 1 91.94 94 PRO B CA 1
ATOM 2571 C C . PRO B 1 94 ? -3.674 13.625 20.125 1 91.94 94 PRO B C 1
ATOM 2573 O O . PRO B 1 94 ? -4.84 13.555 20.516 1 91.94 94 PRO B O 1
ATOM 2576 N N . VAL B 1 95 ? -3.416 13.719 18.938 1 94 95 VAL B N 1
ATOM 2577 C CA . VAL B 1 95 ? -4.41 13.758 17.875 1 94 95 VAL B CA 1
ATOM 2578 C C . VAL B 1 95 ? -5.32 12.531 17.969 1 94 95 VAL B C 1
ATOM 2580 O O . VAL B 1 95 ? -6.535 12.641 17.797 1 94 95 VAL B O 1
ATOM 2583 N N . GLY B 1 96 ? -4.715 11.406 18.312 1 94.31 96 GLY B N 1
ATOM 2584 C CA . GLY B 1 96 ? -5.461 10.156 18.359 1 94.31 96 GLY B CA 1
ATOM 2585 C C . GLY B 1 96 ? -6.395 10.07 19.562 1 94.31 96 GLY B C 1
ATOM 2586 O O . GLY B 1 96 ? -7.219 9.156 19.641 1 94.31 96 GLY B O 1
ATOM 2587 N N . GLY B 1 97 ? -6.277 10.883 20.453 1 92 97 GLY B N 1
ATOM 2588 C CA . GLY B 1 97 ? -7.07 10.844 21.672 1 92 97 GLY B CA 1
ATOM 2589 C C . GLY B 1 97 ? -6.238 10.594 22.922 1 92 97 GLY B C 1
ATOM 2590 O O . GLY B 1 97 ? -5.062 10.242 22.828 1 92 97 GLY B O 1
ATOM 2591 N N . PRO B 1 98 ? -6.812 10.789 24.078 1 87.44 98 PRO B N 1
ATOM 2592 C CA . PRO B 1 98 ? -6.059 10.766 25.328 1 87.44 98 PRO B CA 1
ATOM 2593 C C . PRO B 1 98 ? -5.434 9.398 25.625 1 87.44 98 PRO B C 1
ATOM 2595 O O . PRO B 1 98 ? -4.402 9.32 26.297 1 87.44 98 PRO B O 1
ATOM 2598 N N . ASN B 1 99 ? -6.02 8.32 25.078 1 85.75 99 ASN B N 1
ATOM 2599 C CA . ASN B 1 99 ? -5.539 6.98 25.391 1 85.75 99 ASN B CA 1
ATOM 2600 C C . ASN B 1 99 ? -4.684 6.414 24.266 1 85.75 99 ASN B C 1
ATOM 2602 O O . ASN B 1 99 ? -4.285 5.246 24.297 1 85.75 99 ASN B O 1
ATOM 2606 N N . PHE B 1 100 ? -4.426 7.246 23.266 1 91.56 100 PHE B N 1
ATOM 2607 C CA . PHE B 1 100 ? -3.648 6.742 22.141 1 91.56 100 PHE B CA 1
ATOM 2608 C C . PHE B 1 100 ? -2.16 6.738 22.469 1 91.56 100 PHE B C 1
ATOM 2610 O O . PHE B 1 100 ? -1.631 7.73 22.984 1 91.56 100 PHE B O 1
ATOM 2617 N N . THR B 1 101 ? -1.511 5.625 22.281 1 89.88 101 THR B N 1
ATOM 2618 C CA . THR B 1 101 ? -0.061 5.531 22.406 1 89.88 101 THR B CA 1
ATOM 2619 C C . THR B 1 101 ? 0.574 5.055 21.109 1 89.88 101 THR B C 1
ATOM 2621 O O . THR B 1 101 ? -0.035 4.285 20.359 1 89.88 101 THR B O 1
ATOM 2624 N N . LEU B 1 102 ? 1.738 5.578 20.938 1 91.56 102 LEU B N 1
ATOM 2625 C CA . LEU B 1 102 ? 2.473 5.18 19.75 1 91.56 102 LEU B CA 1
ATOM 2626 C C . LEU B 1 102 ? 2.678 3.67 19.703 1 91.56 102 LEU B C 1
ATOM 2628 O O . LEU B 1 102 ? 2.566 3.051 18.641 1 91.56 102 LEU B O 1
ATOM 2632 N N . GLN B 1 103 ? 2.91 3.082 20.859 1 88.62 103 GLN B N 1
ATOM 2633 C CA . GLN B 1 103 ? 3.135 1.644 20.938 1 88.62 103 GLN B CA 1
ATOM 2634 C C . GLN B 1 103 ? 1.894 0.865 20.516 1 88.62 103 GLN B C 1
ATOM 2636 O O . GLN B 1 103 ? 1.987 -0.075 19.719 1 88.62 103 GLN B O 1
ATOM 2641 N N . ALA B 1 104 ? 0.763 1.293 20.969 1 85.62 104 ALA B N 1
ATOM 2642 C CA . ALA B 1 104 ? -0.481 0.632 20.578 1 85.62 104 ALA B CA 1
ATOM 2643 C C . ALA B 1 104 ? -0.743 0.787 19.094 1 85.62 104 ALA B C 1
ATOM 2645 O O . ALA B 1 104 ? -1.149 -0.167 18.422 1 85.62 104 ALA B O 1
ATOM 2646 N N . GLY B 1 105 ? -0.431 1.93 18.594 1 86.94 105 GLY B N 1
ATOM 2647 C CA . GLY B 1 105 ? -0.698 2.221 17.188 1 86.94 105 GLY B CA 1
ATOM 2648 C C . GLY B 1 105 ? 0.197 1.446 16.234 1 86.94 105 GLY B C 1
ATOM 2649 O O . GLY B 1 105 ? -0.194 1.161 15.109 1 86.94 105 GLY B O 1
ATOM 2650 N N . THR B 1 106 ? 1.369 1.062 16.734 1 88.31 106 THR B N 1
ATOM 2651 C CA . THR B 1 106 ? 2.316 0.394 15.852 1 88.31 106 THR B CA 1
ATOM 2652 C C . THR B 1 106 ? 2.236 -1.121 16.016 1 88.31 106 THR B C 1
ATOM 2654 O O . THR B 1 106 ? 2.863 -1.867 15.266 1 88.31 106 THR B O 1
ATOM 2657 N N . SER B 1 107 ? 1.46 -1.62 16.906 1 87.44 107 SER B N 1
ATOM 2658 C CA . SER B 1 107 ? 1.351 -3.057 17.125 1 87.44 107 SER B CA 1
ATOM 2659 C C . SER B 1 107 ? 0.649 -3.748 15.961 1 87.44 107 SER B C 1
ATOM 2661 O O . SER B 1 107 ? 1.009 -4.867 15.594 1 87.44 107 SER B O 1
ATOM 2663 N N . ALA B 1 108 ? -0.293 -3.055 15.438 1 82 108 ALA B N 1
ATOM 2664 C CA . ALA B 1 108 ? -1.08 -3.619 14.344 1 82 108 ALA B CA 1
ATOM 2665 C C . ALA B 1 108 ? -0.204 -3.902 13.133 1 82 108 ALA B C 1
ATOM 2667 O O . ALA B 1 108 ? -0.474 -4.832 12.367 1 82 108 ALA B O 1
ATOM 2668 N N . LYS B 1 109 ? 0.928 -3.168 12.977 1 84.06 109 LYS B N 1
ATOM 2669 C CA . LYS B 1 109 ? 1.785 -3.312 11.805 1 84.06 109 LYS B CA 1
ATOM 2670 C C . LYS B 1 109 ? 2.547 -4.637 11.844 1 84.06 109 LYS B C 1
ATOM 2672 O O . LYS B 1 109 ? 2.674 -5.312 10.82 1 84.06 109 LYS B O 1
ATOM 2677 N N . GLY B 1 110 ? 3.084 -4.945 12.984 1 79.75 110 GLY B N 1
ATOM 2678 C CA . GLY B 1 110 ? 3.814 -6.199 13.102 1 79.75 110 GLY B CA 1
ATOM 2679 C C . GLY B 1 110 ? 2.943 -7.422 12.883 1 79.75 110 GLY B C 1
ATOM 2680 O O . GLY B 1 110 ? 3.33 -8.344 12.164 1 79.75 110 GLY B O 1
ATOM 2681 N N . ASP B 1 111 ? 1.807 -7.418 13.375 1 82.25 111 ASP B N 1
ATOM 2682 C CA . ASP B 1 111 ? 0.873 -8.531 13.227 1 82.25 111 ASP B CA 1
ATOM 2683 C C . ASP B 1 111 ? 0.434 -8.688 11.773 1 82.25 111 ASP B C 1
ATOM 2685 O O . ASP B 1 111 ? 0.347 -9.805 11.266 1 82.25 111 ASP B O 1
ATOM 2689 N N . LEU B 1 112 ? 0.212 -7.574 11.156 1 89.62 112 LEU B N 1
ATOM 2690 C CA . LEU B 1 112 ? -0.216 -7.582 9.766 1 89.62 112 LEU B CA 1
ATOM 2691 C C . LEU B 1 112 ? 0.844 -8.219 8.875 1 89.62 112 LEU B C 1
ATOM 2693 O O . LEU B 1 112 ? 0.537 -9.109 8.07 1 89.62 112 LEU B O 1
ATOM 2697 N N . SER B 1 113 ? 2.125 -7.844 9.039 1 88.81 113 SER B N 1
ATOM 2698 C CA . SER B 1 113 ? 3.215 -8.344 8.211 1 88.81 113 SER B CA 1
ATOM 2699 C C . SER B 1 113 ? 3.387 -9.852 8.375 1 88.81 113 SER B C 1
ATOM 2701 O O . SER B 1 113 ? 3.58 -10.57 7.391 1 88.81 113 SER B O 1
ATOM 2703 N N . GLY B 1 114 ? 3.291 -10.32 9.578 1 89.19 114 GLY B N 1
ATOM 2704 C CA . GLY B 1 114 ? 3.422 -11.742 9.836 1 89.19 114 GLY B CA 1
ATOM 2705 C C . GLY B 1 114 ? 2.295 -12.57 9.242 1 89.19 114 GLY B C 1
ATOM 2706 O O . GLY B 1 114 ? 2.537 -13.602 8.617 1 89.19 114 GLY B O 1
ATOM 2707 N N . LYS B 1 115 ? 1.136 -12.109 9.398 1 91.12 115 LYS B N 1
ATOM 2708 C CA . LYS B 1 115 ? -0.03 -12.82 8.883 1 91.12 115 LYS B CA 1
ATOM 2709 C C . LYS B 1 115 ? -0.037 -12.836 7.359 1 91.12 115 LYS B C 1
ATOM 2711 O O . LYS B 1 115 ? -0.293 -13.875 6.746 1 91.12 115 LYS B O 1
ATOM 2716 N N . LEU B 1 116 ? 0.275 -11.75 6.742 1 93.12 116 LEU B N 1
ATOM 2717 C CA . LEU B 1 116 ? 0.285 -11.68 5.285 1 93.12 116 LEU B CA 1
ATOM 2718 C C . LEU B 1 116 ? 1.361 -12.594 4.703 1 93.12 116 LEU B C 1
ATOM 2720 O O . LEU B 1 116 ? 1.11 -13.32 3.74 1 93.12 116 LEU B O 1
ATOM 2724 N N . ALA B 1 117 ? 2.537 -12.578 5.332 1 90.19 117 ALA B N 1
ATOM 2725 C CA . ALA B 1 117 ? 3.646 -13.383 4.832 1 90.19 117 ALA B CA 1
ATOM 2726 C C . ALA B 1 117 ? 3.361 -14.875 5.02 1 90.19 117 ALA B C 1
ATOM 2728 O O . ALA B 1 117 ? 3.52 -15.664 4.082 1 90.19 117 ALA B O 1
ATOM 2729 N N . GLY B 1 118 ? 2.9 -15.258 6.145 1 90.25 118 GLY B N 1
ATOM 2730 C CA . GLY B 1 118 ? 2.754 -16.656 6.492 1 90.25 118 GLY B CA 1
ATOM 2731 C C . GLY B 1 118 ? 1.484 -17.281 5.941 1 90.25 118 GLY B C 1
ATOM 2732 O O . GLY B 1 118 ? 1.491 -18.438 5.496 1 90.25 118 GLY B O 1
ATOM 2733 N N . GLU B 1 119 ? 0.455 -16.531 5.918 1 88.5 119 GLU B N 1
ATOM 2734 C CA . GLU B 1 119 ? -0.841 -17.141 5.609 1 88.5 119 GLU B CA 1
ATOM 2735 C C . GLU B 1 119 ? -1.242 -16.859 4.16 1 88.5 119 GLU B C 1
ATOM 2737 O O . GLU B 1 119 ? -2.129 -17.531 3.625 1 88.5 119 GLU B O 1
ATOM 2742 N N . THR B 1 120 ? -0.654 -15.945 3.59 1 90.94 120 THR B N 1
ATOM 2743 C CA . THR B 1 120 ? -1.138 -15.586 2.262 1 90.94 120 THR B CA 1
ATOM 2744 C C . THR B 1 120 ? -0.02 -15.695 1.23 1 90.94 120 THR B C 1
ATOM 2746 O O . THR B 1 120 ? -0.084 -16.531 0.328 1 90.94 120 THR B O 1
ATOM 2749 N N . ILE B 1 121 ? 1.061 -14.992 1.408 1 93.56 121 ILE B N 1
ATOM 2750 C CA . ILE B 1 121 ? 2.117 -14.914 0.405 1 93.56 121 ILE B CA 1
ATOM 2751 C C . ILE B 1 121 ? 2.797 -16.266 0.26 1 93.56 121 ILE B C 1
ATOM 2753 O O . ILE B 1 121 ? 3.002 -16.75 -0.856 1 93.56 121 ILE B O 1
ATOM 2757 N N . LYS B 1 122 ? 3.049 -16.953 1.379 1 94.69 122 LYS B N 1
ATOM 2758 C CA . LYS B 1 122 ? 3.764 -18.234 1.347 1 94.69 122 LYS B CA 1
ATOM 2759 C C . LYS B 1 122 ? 2.967 -19.281 0.587 1 94.69 122 LYS B C 1
ATOM 2761 O O . LYS B 1 122 ? 3.5 -19.953 -0.309 1 94.69 122 LYS B O 1
ATOM 2766 N N . PRO B 1 123 ? 1.723 -19.516 0.933 1 95.31 123 PRO B N 1
ATOM 2767 C CA . PRO B 1 123 ? 0.961 -20.531 0.196 1 95.31 123 PRO B CA 1
ATOM 2768 C C . PRO B 1 123 ? 0.93 -20.266 -1.308 1 95.31 123 PRO B C 1
ATOM 2770 O O . PRO B 1 123 ? 1.004 -21.203 -2.105 1 95.31 123 PRO B O 1
ATOM 2773 N N . ILE B 1 124 ? 0.744 -19.031 -1.724 1 95.94 124 ILE B N 1
ATOM 2774 C CA . ILE B 1 124 ? 0.708 -18.703 -3.143 1 95.94 124 ILE B CA 1
ATOM 2775 C C . ILE B 1 124 ? 2.066 -18.984 -3.775 1 95.94 124 ILE B C 1
ATOM 2777 O O . ILE B 1 124 ? 2.146 -19.625 -4.832 1 95.94 124 ILE B O 1
ATOM 2781 N N . SER B 1 125 ? 3.127 -18.578 -3.121 1 96.12 125 SER B N 1
ATOM 2782 C CA . SER B 1 125 ? 4.484 -18.812 -3.605 1 96.12 125 SER B CA 1
ATOM 2783 C C . SER B 1 125 ? 4.781 -20.312 -3.711 1 96.12 125 SER B C 1
ATOM 2785 O O . SER B 1 125 ? 5.406 -20.75 -4.676 1 96.12 125 SER B O 1
ATOM 2787 N N . ASP B 1 126 ? 4.348 -21.047 -2.697 1 96.69 126 ASP B N 1
ATOM 2788 C CA . ASP B 1 126 ? 4.551 -22.5 -2.699 1 96.69 126 ASP B CA 1
ATOM 2789 C C . ASP B 1 126 ? 3.85 -23.141 -3.889 1 96.69 126 ASP B C 1
ATOM 2791 O O . ASP B 1 126 ? 4.41 -24.031 -4.539 1 96.69 126 ASP B O 1
ATOM 2795 N N . TRP B 1 127 ? 2.615 -22.734 -4.09 1 97.75 127 TRP B N 1
ATOM 2796 C CA . TRP B 1 127 ? 1.874 -23.297 -5.207 1 97.75 127 TRP B CA 1
ATOM 2797 C C . TRP B 1 127 ? 2.559 -22.984 -6.535 1 97.75 127 TRP B C 1
ATOM 2799 O O . TRP B 1 127 ? 2.703 -23.859 -7.391 1 97.75 127 TRP B O 1
ATOM 2809 N N . VAL B 1 128 ? 3.031 -21.734 -6.746 1 97 128 VAL B N 1
ATOM 2810 C CA . VAL B 1 128 ? 3.711 -21.328 -7.969 1 97 128 VAL B CA 1
ATOM 2811 C C . VAL B 1 128 ? 5.016 -22.109 -8.125 1 97 128 VAL B C 1
ATOM 2813 O O . VAL B 1 128 ? 5.371 -22.531 -9.227 1 97 128 VAL B O 1
ATOM 2816 N N . ALA B 1 129 ? 5.707 -22.359 -7.023 1 97.38 129 ALA B N 1
ATOM 2817 C CA . ALA B 1 129 ? 6.938 -23.141 -7.055 1 97.38 129 ALA B CA 1
ATOM 2818 C C . ALA B 1 129 ? 6.66 -24.578 -7.508 1 97.38 129 ALA B C 1
ATOM 2820 O O . ALA B 1 129 ? 7.414 -25.141 -8.305 1 97.38 129 ALA B O 1
ATOM 2821 N N . ARG B 1 130 ? 5.598 -25.109 -6.996 1 97.81 130 ARG B N 1
ATOM 2822 C CA . ARG B 1 130 ? 5.215 -26.469 -7.41 1 97.81 130 ARG B CA 1
ATOM 2823 C C . ARG B 1 130 ? 4.855 -26.5 -8.891 1 97.81 130 ARG B C 1
ATOM 2825 O O . ARG B 1 130 ? 5.16 -27.469 -9.586 1 97.81 130 ARG B O 1
ATOM 2832 N N . PHE B 1 131 ? 4.203 -25.422 -9.344 1 97.69 131 PHE B N 1
ATOM 2833 C CA . PHE B 1 131 ? 3.91 -25.312 -10.766 1 97.69 131 PHE B CA 1
ATOM 2834 C C . PHE B 1 131 ? 5.195 -25.328 -11.586 1 97.69 131 PHE B C 1
ATOM 2836 O O . PHE B 1 131 ? 5.305 -26.047 -12.57 1 97.69 131 PHE B O 1
ATOM 2843 N N . ASN B 1 132 ? 6.168 -24.562 -11.18 1 97.12 132 ASN B N 1
ATOM 2844 C CA . ASN B 1 132 ? 7.445 -24.5 -11.883 1 97.12 132 ASN B CA 1
ATOM 2845 C C . ASN B 1 132 ? 8.156 -25.844 -11.875 1 97.12 132 ASN B C 1
ATOM 2847 O O . ASN B 1 132 ? 8.773 -26.234 -12.867 1 97.12 132 ASN B O 1
ATOM 2851 N N . ASP B 1 133 ? 8.062 -26.562 -10.781 1 96.94 133 ASP B N 1
ATOM 2852 C CA . ASP B 1 133 ? 8.625 -27.906 -10.703 1 96.94 133 ASP B CA 1
ATOM 2853 C C . ASP B 1 133 ? 7.953 -28.844 -11.688 1 96.94 133 ASP B C 1
ATOM 2855 O O . ASP B 1 133 ? 8.625 -29.641 -12.352 1 96.94 133 ASP B O 1
ATOM 2859 N N . ALA B 1 134 ? 6.586 -28.75 -11.75 1 96.62 134 ALA B N 1
ATOM 2860 C CA . ALA B 1 134 ? 5.844 -29.562 -12.703 1 96.62 134 ALA B CA 1
ATOM 2861 C C . ALA B 1 134 ? 6.254 -29.25 -14.133 1 96.62 134 ALA B C 1
ATOM 2863 O O . ALA B 1 134 ? 6.383 -30.156 -14.961 1 96.62 134 ALA B O 1
ATOM 2864 N N . LEU B 1 135 ? 6.457 -27.984 -14.375 1 94.88 135 LEU B N 1
ATOM 2865 C CA . LEU B 1 135 ? 6.891 -27.562 -15.703 1 94.88 135 LEU B CA 1
ATOM 2866 C C . LEU B 1 135 ? 8.258 -28.156 -16.031 1 94.88 135 LEU B C 1
ATOM 2868 O O . LEU B 1 135 ? 8.484 -28.625 -17.156 1 94.88 135 LEU B O 1
ATOM 2872 N N . ALA B 1 136 ? 9.125 -28.172 -15.078 1 95.25 136 ALA B N 1
ATOM 2873 C CA . ALA B 1 136 ? 10.461 -28.734 -15.266 1 95.25 136 ALA B CA 1
ATOM 2874 C C . ALA B 1 136 ? 10.391 -30.234 -15.523 1 95.25 136 ALA B C 1
ATOM 2876 O O . ALA B 1 136 ? 11.109 -30.75 -16.375 1 95.25 136 ALA B O 1
ATOM 2877 N N . HIS B 1 137 ? 9.531 -30.891 -14.828 1 95.38 137 HIS B N 1
ATOM 2878 C CA . HIS B 1 137 ? 9.383 -32.344 -15 1 95.38 137 HIS B CA 1
ATOM 2879 C C . HIS B 1 137 ? 8.781 -32.656 -16.359 1 95.38 137 HIS B C 1
ATOM 2881 O O . HIS B 1 137 ? 9.047 -33.719 -16.922 1 95.38 137 HIS B O 1
ATOM 2887 N N . GLN B 1 138 ? 7.918 -31.734 -16.797 1 93.81 138 GLN B N 1
ATOM 2888 C CA . GLN B 1 138 ? 7.332 -31.953 -18.109 1 93.81 138 GLN B CA 1
ATOM 2889 C C . GLN B 1 138 ? 8.414 -32.031 -19.188 1 93.81 138 GLN B C 1
ATOM 2891 O O . GLN B 1 138 ? 8.281 -32.781 -20.156 1 93.81 138 GLN B O 1
ATOM 2896 N N . LYS B 1 139 ? 9.445 -31.281 -19.062 1 92.69 139 LYS B N 1
ATOM 2897 C CA . LYS B 1 139 ? 10.547 -31.328 -20.016 1 92.69 139 LYS B CA 1
ATOM 2898 C C . LYS B 1 139 ? 11.203 -32.719 -20.047 1 92.69 139 LYS B C 1
ATOM 2900 O O . LYS B 1 139 ? 11.617 -33.188 -21.109 1 92.69 139 LYS B O 1
ATOM 2905 N N . ALA B 1 140 ? 11.289 -33.375 -18.891 1 93.69 140 ALA B N 1
ATOM 2906 C CA . ALA B 1 140 ? 11.836 -34.719 -18.828 1 93.69 140 ALA B CA 1
ATOM 2907 C C . ALA B 1 140 ? 10.93 -35.719 -19.562 1 93.69 140 ALA B C 1
ATOM 2909 O O . ALA B 1 140 ? 11.422 -36.625 -20.25 1 93.69 140 ALA B O 1
ATOM 2910 N N . VAL B 1 141 ? 9.648 -35.469 -19.391 1 93.56 141 VAL B N 1
ATOM 2911 C CA . VAL B 1 141 ? 8.688 -36.344 -20.094 1 93.56 141 VAL B CA 1
ATOM 2912 C C . VAL B 1 141 ? 8.836 -36.156 -21.594 1 93.56 141 VAL B C 1
ATOM 2914 O O . VAL B 1 141 ? 8.859 -37.125 -22.344 1 93.56 141 VAL B O 1
ATOM 2917 N N . ASP B 1 142 ? 8.93 -34.906 -21.984 1 92.31 142 ASP B N 1
ATOM 2918 C CA . ASP B 1 142 ? 9.094 -34.594 -23.406 1 92.31 142 ASP B CA 1
ATOM 2919 C C . ASP B 1 142 ? 10.359 -35.25 -23.969 1 92.31 142 ASP B C 1
ATOM 2921 O O . ASP B 1 142 ? 10.336 -35.844 -25.047 1 92.31 142 ASP B O 1
ATOM 2925 N N . LYS B 1 143 ? 11.422 -35.25 -23.281 1 93.94 143 LYS B N 1
ATOM 2926 C CA . LYS B 1 143 ? 12.672 -35.875 -23.703 1 93.94 143 LYS B CA 1
ATOM 2927 C C . LYS B 1 143 ? 12.516 -37.375 -23.844 1 93.94 143 LYS B C 1
ATOM 2929 O O . LYS B 1 143 ? 13.023 -37.969 -24.797 1 93.94 143 LYS B O 1
ATOM 2934 N N . ALA B 1 144 ? 11.828 -37.938 -22.828 1 93.62 144 ALA B N 1
ATOM 2935 C CA . ALA B 1 144 ? 11.57 -39.375 -22.891 1 93.62 144 ALA B CA 1
ATOM 2936 C C . ALA B 1 144 ? 10.719 -39.75 -24.094 1 93.62 144 ALA B C 1
ATOM 2938 O O . ALA B 1 144 ? 10.922 -40.781 -24.719 1 93.62 144 ALA B O 1
ATOM 2939 N N . TYR B 1 145 ? 9.773 -38.844 -24.359 1 92.38 145 TYR B N 1
ATOM 2940 C CA . TYR B 1 145 ? 8.945 -39.094 -25.531 1 92.38 145 TYR B CA 1
ATOM 2941 C C . TYR B 1 145 ? 9.789 -39.031 -26.812 1 92.38 145 TYR B C 1
ATOM 2943 O O . TYR B 1 145 ? 9.633 -39.875 -27.688 1 92.38 145 TYR B O 1
ATOM 2951 N N . ASP B 1 146 ? 10.664 -38.094 -26.906 1 93.75 146 ASP B N 1
ATOM 2952 C CA . ASP B 1 146 ? 11.562 -38 -28.047 1 93.75 146 ASP B CA 1
ATOM 2953 C C . ASP B 1 146 ? 12.414 -39.281 -28.188 1 93.75 146 ASP B C 1
ATOM 2955 O O . ASP B 1 146 ? 12.602 -39.781 -29.297 1 93.75 146 ASP B O 1
ATOM 2959 N N . GLU B 1 147 ? 12.93 -39.781 -27.094 1 94.94 147 GLU B N 1
ATOM 2960 C CA . GLU B 1 147 ? 13.727 -41 -27.094 1 94.94 147 GLU B CA 1
ATOM 2961 C C . GLU B 1 147 ? 12.906 -42.188 -27.562 1 94.94 147 GLU B C 1
ATOM 2963 O O . GLU B 1 147 ? 13.391 -43.031 -28.328 1 94.94 147 GLU B O 1
ATOM 2968 N N . LEU B 1 148 ? 11.695 -42.25 -27.078 1 94.31 148 LEU B N 1
ATOM 2969 C CA . LEU B 1 148 ? 10.789 -43.312 -27.484 1 94.31 148 LEU B CA 1
ATOM 2970 C C . LEU B 1 148 ? 10.539 -43.281 -28.984 1 94.31 148 LEU B C 1
ATOM 2972 O O . LEU B 1 148 ? 10.641 -44.312 -29.672 1 94.31 148 LEU B O 1
ATOM 2976 N N . GLU B 1 149 ? 10.25 -42.094 -29.438 1 94.44 149 GLU B N 1
ATOM 2977 C CA . GLU B 1 149 ? 10.016 -41.969 -30.875 1 94.44 149 GLU B CA 1
ATOM 2978 C C . GLU B 1 149 ? 11.266 -42.312 -31.672 1 94.44 149 GLU B C 1
ATOM 2980 O O . GLU B 1 149 ? 11.18 -42.969 -32.719 1 94.44 149 GLU B O 1
ATOM 2985 N N . GLY B 1 150 ? 12.406 -41.969 -31.219 1 94.69 150 GLY B N 1
ATOM 2986 C CA . GLY B 1 150 ? 13.656 -42.312 -31.859 1 94.69 150 GLY B CA 1
ATOM 2987 C C . GLY B 1 150 ? 13.883 -43.812 -31.906 1 94.69 150 GLY B C 1
ATOM 2988 O O . GLY B 1 150 ? 14.297 -44.375 -32.938 1 94.69 150 GLY B O 1
ATOM 2989 N N . ALA B 1 151 ? 13.578 -44.469 -30.812 1 96.38 151 ALA B N 1
ATOM 2990 C CA . ALA B 1 151 ? 13.719 -45.938 -30.75 1 96.38 151 ALA B CA 1
ATOM 2991 C C . ALA B 1 151 ? 12.75 -46.625 -31.703 1 96.38 151 ALA B C 1
ATOM 2993 O O . ALA B 1 151 ? 13.109 -47.594 -32.375 1 96.38 151 ALA B O 1
ATOM 2994 N N . ARG B 1 152 ? 11.492 -46.094 -31.734 1 96 152 ARG B N 1
ATOM 2995 C CA . ARG B 1 152 ? 10.492 -46.656 -32.656 1 96 152 ARG B CA 1
ATOM 2996 C C . ARG B 1 152 ? 10.969 -46.562 -34.094 1 96 152 ARG B C 1
ATOM 2998 O O . ARG B 1 152 ? 10.836 -47.531 -34.844 1 96 152 ARG B O 1
ATOM 3005 N N . LYS B 1 153 ? 11.578 -45.469 -34.438 1 96.38 153 LYS B N 1
ATOM 3006 C CA . LYS B 1 153 ? 12.062 -45.281 -35.812 1 96.38 153 LYS B CA 1
ATOM 3007 C C . LYS B 1 153 ? 13.203 -46.25 -36.125 1 96.38 153 LYS B C 1
ATOM 3009 O O . LYS B 1 153 ? 13.266 -46.781 -37.25 1 96.38 153 LYS B O 1
ATOM 3014 N N . LYS B 1 154 ? 14.078 -46.5 -35.188 1 97.25 154 LYS B N 1
ATOM 3015 C CA . LYS B 1 154 ? 15.203 -47.406 -35.406 1 97.25 154 LYS B CA 1
ATOM 3016 C C . LYS B 1 154 ? 14.727 -48.844 -35.594 1 97.25 154 LYS B C 1
ATOM 3018 O O . LYS B 1 154 ? 15.242 -49.562 -36.438 1 97.25 154 LYS B O 1
ATOM 3023 N N . VAL B 1 155 ? 13.758 -49.281 -34.781 1 97.31 155 VAL B N 1
ATOM 3024 C CA . VAL B 1 155 ? 13.195 -50.625 -34.938 1 97.31 155 VAL B CA 1
ATOM 3025 C C . VAL B 1 155 ? 12.539 -50.781 -36.281 1 97.31 155 VAL B C 1
ATOM 3027 O O . VAL B 1 155 ? 12.75 -51.781 -36.969 1 97.31 155 VAL B O 1
ATOM 3030 N N . THR B 1 156 ? 11.734 -49.719 -36.688 1 95.62 156 THR B N 1
ATOM 3031 C CA . THR B 1 156 ? 11.078 -49.75 -37.969 1 95.62 156 THR B CA 1
ATOM 3032 C C . THR B 1 156 ? 12.102 -49.844 -39.094 1 95.62 156 THR B C 1
ATOM 3034 O O . THR B 1 156 ? 11.953 -50.625 -40.031 1 95.62 156 THR B O 1
ATOM 3037 N N . SER B 1 157 ? 13.227 -49.094 -39.031 1 96.5 157 SER B N 1
ATOM 3038 C CA . SER B 1 157 ? 14.281 -49.125 -40.031 1 96.5 157 SER B CA 1
ATOM 3039 C C . SER B 1 157 ? 14.961 -50.469 -40.125 1 96.5 157 SER B C 1
ATOM 3041 O O . SER B 1 157 ? 15.25 -50.969 -41.219 1 96.5 157 SER B O 1
ATOM 3043 N N . GLN B 1 158 ? 15.188 -51.125 -38.969 1 96.5 158 GLN B N 1
ATOM 3044 C CA . GLN B 1 158 ? 15.828 -52.438 -38.938 1 96.5 158 GLN B CA 1
ATOM 3045 C C . GLN B 1 158 ? 14.922 -53.531 -39.531 1 96.5 158 GLN B C 1
ATOM 3047 O O . GLN B 1 158 ? 15.391 -54.438 -40.219 1 96.5 158 GLN B O 1
ATOM 3052 N N . LYS B 1 159 ? 13.617 -53.438 -39.281 1 94.94 159 LYS B N 1
ATOM 3053 C CA . LYS B 1 159 ? 12.664 -54.375 -39.875 1 94.94 159 LYS B CA 1
ATOM 3054 C C . LYS B 1 159 ? 12.656 -54.25 -41.406 1 94.94 159 LYS B C 1
ATOM 3056 O O . LYS B 1 159 ? 12.594 -55.281 -42.094 1 94.94 159 LYS B O 1
ATOM 3061 N N . ASP B 1 160 ? 12.781 -53 -41.844 1 95 160 ASP B N 1
ATOM 3062 C CA . ASP B 1 160 ? 12.844 -52.781 -43.281 1 95 160 ASP B CA 1
ATOM 3063 C C . ASP B 1 160 ? 14.086 -53.438 -43.875 1 95 160 ASP B C 1
ATOM 3065 O O . ASP B 1 160 ? 14.023 -54.031 -44.969 1 95 160 ASP B O 1
ATOM 3069 N N . ARG B 1 161 ? 15.18 -53.406 -43.188 1 94.69 161 ARG B N 1
ATOM 3070 C CA . ARG B 1 161 ? 16.438 -54 -43.625 1 94.69 161 ARG B CA 1
ATOM 3071 C C . ARG B 1 161 ? 16.312 -55.531 -43.688 1 94.69 161 ARG B C 1
ATOM 3073 O O . ARG B 1 161 ? 16.781 -56.156 -44.656 1 94.69 161 ARG B O 1
ATOM 3080 N N . ILE B 1 162 ? 15.68 -56.094 -42.688 1 94.5 162 ILE B N 1
ATOM 3081 C CA . ILE B 1 162 ? 15.492 -57.531 -42.656 1 94.5 162 ILE B CA 1
ATOM 3082 C C . ILE B 1 162 ? 14.609 -57.969 -43.812 1 94.5 162 ILE B C 1
ATOM 3084 O O . ILE B 1 162 ? 14.898 -59 -44.469 1 94.5 162 ILE B O 1
ATOM 3088 N N . GLU B 1 163 ? 13.578 -57.188 -44.125 1 93.75 163 GLU B N 1
ATOM 3089 C CA . GLU B 1 163 ? 12.688 -57.5 -45.219 1 93.75 163 GLU B CA 1
ATOM 3090 C C . GLU B 1 163 ? 13.43 -57.438 -46.562 1 93.75 163 GLU B C 1
ATOM 3092 O O . GLU B 1 163 ? 13.219 -58.281 -47.438 1 93.75 163 GLU B O 1
ATOM 3097 N N . LYS B 1 164 ? 14.242 -56.469 -46.688 1 92.5 164 LYS B N 1
ATOM 3098 C CA . LYS B 1 164 ? 15.039 -56.375 -47.906 1 92.5 164 LYS B CA 1
ATOM 3099 C C . LYS B 1 164 ? 15.984 -57.562 -48.062 1 92.5 164 LYS B C 1
ATOM 3101 O O . LYS B 1 164 ? 16.125 -58.125 -49.156 1 92.5 164 LYS B O 1
ATOM 3106 N N . THR B 1 165 ? 16.594 -58 -46.969 1 93.44 165 THR B N 1
ATOM 3107 C CA . THR B 1 165 ? 17.5 -59.125 -46.969 1 93.44 165 THR B CA 1
ATOM 3108 C C . THR B 1 165 ? 16.75 -60.438 -47.25 1 93.44 165 THR B C 1
ATOM 3110 O O . THR B 1 165 ? 17.266 -61.312 -47.969 1 93.44 165 THR B O 1
ATOM 3113 N N . ARG B 1 166 ? 15.508 -60.594 -46.75 1 91.38 166 ARG B N 1
ATOM 3114 C CA . ARG B 1 166 ? 14.672 -61.75 -47 1 91.38 166 ARG B CA 1
ATOM 3115 C C . ARG B 1 166 ? 14.383 -61.938 -48.469 1 91.38 166 ARG B C 1
ATOM 3117 O O . ARG B 1 166 ? 14.359 -63.062 -49 1 91.38 166 ARG B O 1
ATOM 3124 N N . GLY B 1 167 ? 14.312 -60.812 -49.125 1 89.88 167 GLY B N 1
ATOM 3125 C CA . GLY B 1 167 ? 14.062 -60.844 -50.562 1 89.88 167 GLY B CA 1
ATOM 3126 C C . GLY B 1 167 ? 15.25 -61.344 -51.375 1 89.88 167 GLY B C 1
ATOM 3127 O O . GLY B 1 167 ? 15.094 -61.781 -52.5 1 89.88 167 GLY B O 1
ATOM 3128 N N . GLN B 1 168 ? 16.453 -61.344 -50.781 1 89.25 168 GLN B N 1
ATOM 3129 C CA . GLN B 1 168 ? 17.688 -61.688 -51.469 1 89.25 168 GLN B CA 1
ATOM 3130 C C . GLN B 1 168 ? 18.109 -63.125 -51.156 1 89.25 168 GLN B C 1
ATOM 3132 O O . GLN B 1 168 ? 19.141 -63.594 -51.625 1 89.25 168 GLN B O 1
ATOM 3137 N N . LEU B 1 169 ? 17.406 -63.906 -50.406 1 88.44 169 LEU B N 1
ATOM 3138 C CA . LEU B 1 169 ? 17.812 -65.188 -49.875 1 88.44 169 LEU B CA 1
ATOM 3139 C C . LEU B 1 169 ? 17.984 -66.188 -51.031 1 88.44 169 LEU B C 1
ATOM 3141 O O . LEU B 1 169 ? 18.891 -67.062 -50.969 1 88.44 169 LEU B O 1
ATOM 3145 N N . ALA B 1 170 ? 17.141 -66.125 -52.094 1 87.5 170 ALA B N 1
ATOM 3146 C CA . ALA B 1 170 ? 17.203 -67.062 -53.219 1 87.5 170 ALA B CA 1
ATOM 3147 C C . ALA B 1 170 ? 18.422 -66.812 -54.094 1 87.5 170 ALA B C 1
ATOM 3149 O O . ALA B 1 170 ? 18.953 -67.75 -54.688 1 87.5 170 ALA B O 1
ATOM 3150 N N . THR B 1 171 ? 18.938 -65.625 -54.125 1 88.75 171 THR B N 1
ATOM 3151 C CA . THR B 1 171 ? 19.953 -65.25 -55.094 1 88.75 171 THR B CA 1
ATOM 3152 C C . THR B 1 171 ? 21.312 -65.125 -54.438 1 88.75 171 THR B C 1
ATOM 3154 O O . THR B 1 171 ? 22.344 -65.125 -55.125 1 88.75 171 THR B O 1
ATOM 3157 N N . ASN B 1 172 ? 21.406 -64.875 -53.125 1 86.62 172 ASN B N 1
ATOM 3158 C CA . ASN B 1 172 ? 22.656 -64.5 -52.469 1 86.62 172 ASN B CA 1
ATOM 3159 C C . ASN B 1 172 ? 22.922 -65.438 -51.281 1 86.62 172 ASN B C 1
ATOM 3161 O O . ASN B 1 172 ? 22.25 -65.375 -50.281 1 86.62 172 ASN B O 1
ATOM 3165 N N . PRO B 1 173 ? 23.891 -66.375 -51.344 1 85.06 173 PRO B N 1
ATOM 3166 C CA . PRO B 1 173 ? 24.172 -67.375 -50.281 1 85.06 173 PRO B CA 1
ATOM 3167 C C . PRO B 1 173 ? 24.547 -66.688 -48.969 1 85.06 173 PRO B C 1
ATOM 3169 O O . PRO B 1 173 ? 24.359 -67.25 -47.875 1 85.06 173 PRO B O 1
ATOM 3172 N N . LYS B 1 174 ? 25.078 -65.5 -48.969 1 90.19 174 LYS B N 1
ATOM 3173 C CA . LYS B 1 174 ? 25.516 -64.812 -47.781 1 90.19 174 LYS B CA 1
ATOM 3174 C C . LYS B 1 174 ? 24.359 -64.125 -47.094 1 90.19 174 LYS B C 1
ATOM 3176 O O . LYS B 1 174 ? 24.516 -63.594 -45.969 1 90.19 174 LYS B O 1
ATOM 3181 N N . ALA B 1 175 ? 23.234 -64.188 -47.719 1 90.69 175 ALA B N 1
ATOM 3182 C CA . ALA B 1 175 ? 22.062 -63.469 -47.219 1 90.69 175 ALA B CA 1
ATOM 3183 C C . ALA B 1 175 ? 21.578 -64.062 -45.906 1 90.69 175 ALA B C 1
ATOM 3185 O O . ALA B 1 175 ? 21.062 -63.406 -45.031 1 90.69 175 ALA B O 1
ATOM 3186 N N . ASN B 1 176 ? 21.828 -65.312 -45.781 1 87.62 176 ASN B N 1
ATOM 3187 C CA . ASN B 1 176 ? 21.391 -66 -44.594 1 87.62 176 ASN B CA 1
ATOM 3188 C C . ASN B 1 176 ? 22.141 -65.562 -43.344 1 87.62 176 ASN B C 1
ATOM 3190 O O . ASN B 1 176 ? 21.531 -65.25 -42.312 1 87.62 176 ASN B O 1
ATOM 3194 N N . ASP B 1 177 ? 23.469 -65.375 -43.5 1 89.62 177 ASP B N 1
ATOM 3195 C CA . ASP B 1 177 ? 24.281 -64.875 -42.406 1 89.62 177 ASP B CA 1
ATOM 3196 C C . ASP B 1 177 ? 23.922 -63.438 -42.062 1 89.62 177 ASP B C 1
ATOM 3198 O O . ASP B 1 177 ? 23.828 -63.094 -40.875 1 89.62 177 ASP B O 1
ATOM 3202 N N . ARG B 1 178 ? 23.672 -62.688 -43.125 1 91.88 178 ARG B N 1
ATOM 3203 C CA . ARG B 1 178 ? 23.297 -61.281 -42.906 1 91.88 178 ARG B CA 1
ATOM 3204 C C . ARG B 1 178 ? 21.938 -61.188 -42.219 1 91.88 178 ARG B C 1
ATOM 3206 O O . ARG B 1 178 ? 21.766 -60.344 -41.312 1 91.88 178 ARG B O 1
ATOM 3213 N N . MET B 1 179 ? 21 -62 -42.531 1 92.88 179 MET B N 1
ATOM 3214 C CA . MET B 1 179 ? 19.672 -62 -41.938 1 92.88 179 MET B CA 1
ATOM 3215 C C . MET B 1 179 ? 19.734 -62.344 -40.438 1 92.88 179 MET B C 1
ATOM 3217 O O . MET B 1 179 ? 19.062 -61.688 -39.625 1 92.88 179 MET B O 1
ATOM 3221 N N . ALA B 1 180 ? 20.641 -63.312 -40.094 1 91.5 180 ALA B N 1
ATOM 3222 C CA . ALA B 1 180 ? 20.797 -63.688 -38.719 1 91.5 180 ALA B CA 1
ATOM 3223 C C . ALA B 1 180 ? 21.359 -62.531 -37.875 1 91.5 180 ALA B C 1
ATOM 3225 O O . ALA B 1 180 ? 20.922 -62.281 -36.781 1 91.5 180 ALA B O 1
ATOM 3226 N N . ALA B 1 181 ? 22.328 -61.812 -38.5 1 93.38 181 ALA B N 1
ATOM 3227 C CA . ALA B 1 181 ? 22.938 -60.688 -37.844 1 93.38 181 ALA B CA 1
ATOM 3228 C C . ALA B 1 181 ? 21.922 -59.562 -37.656 1 93.38 181 ALA B C 1
ATOM 3230 O O . ALA B 1 181 ? 21.875 -58.906 -36.594 1 93.38 181 ALA B O 1
ATOM 3231 N N . GLU B 1 182 ? 21.094 -59.312 -38.625 1 94.88 182 GLU B N 1
ATOM 3232 C CA . GLU B 1 182 ? 20.078 -58.281 -38.594 1 94.88 182 GLU B CA 1
ATOM 3233 C C . GLU B 1 182 ? 18.984 -58.625 -37.594 1 94.88 182 GLU B C 1
ATOM 3235 O O . GLU B 1 182 ? 18.484 -57.719 -36.875 1 94.88 182 GLU B O 1
ATOM 3240 N N . GLU B 1 183 ? 18.656 -59.844 -37.469 1 94.38 183 GLU B N 1
ATOM 3241 C CA . GLU B 1 183 ? 17.656 -60.281 -36.5 1 94.38 183 GLU B CA 1
ATOM 3242 C C . GLU B 1 183 ? 18.156 -60.125 -35.094 1 94.38 183 GLU B C 1
ATOM 3244 O O . GLU B 1 183 ? 17.406 -59.719 -34.188 1 94.38 183 GLU B O 1
ATOM 3249 N N . SER B 1 184 ? 19.469 -60.438 -34.938 1 95.5 184 SER B N 1
ATOM 3250 C CA . SER B 1 184 ? 20.078 -60.219 -33.625 1 95.5 184 SER B CA 1
ATOM 3251 C C . SER B 1 184 ? 20.078 -58.75 -33.25 1 95.5 184 SER B C 1
ATOM 3253 O O . SER B 1 184 ? 19.75 -58.375 -32.125 1 95.5 184 SER B O 1
ATOM 3255 N N . ALA B 1 185 ? 20.344 -57.844 -34.219 1 95.69 185 ALA B N 1
ATOM 3256 C CA . ALA B 1 185 ? 20.312 -56.406 -34 1 95.69 185 ALA B CA 1
ATOM 3257 C C . ALA B 1 185 ? 18.906 -55.906 -33.656 1 95.69 185 ALA B C 1
ATOM 3259 O O . ALA B 1 185 ? 18.734 -55.031 -32.812 1 95.69 185 ALA B O 1
ATOM 3260 N N . LEU B 1 186 ? 17.922 -56.469 -34.344 1 96.31 186 LEU B N 1
ATOM 3261 C CA . LEU B 1 186 ? 16.531 -56.125 -34.094 1 96.31 186 LEU B CA 1
ATOM 3262 C C . LEU B 1 186 ? 16.141 -56.438 -32.656 1 96.31 186 LEU B C 1
ATOM 3264 O O . LEU B 1 186 ? 15.414 -55.656 -32 1 96.31 186 LEU B O 1
ATOM 3268 N N . GLN B 1 187 ? 16.672 -57.656 -32.188 1 95.81 187 GLN B N 1
ATOM 3269 C CA . GLN B 1 187 ? 16.375 -58.031 -30.797 1 95.81 187 GLN B CA 1
ATOM 3270 C C . GLN B 1 187 ? 16.953 -57 -29.828 1 95.81 187 GLN B C 1
ATOM 3272 O O . GLN B 1 187 ? 16.297 -56.656 -28.844 1 95.81 187 GLN B O 1
ATOM 3277 N N . GLY B 1 188 ? 18.188 -56.5 -30.094 1 96.38 188 GLY B N 1
ATOM 3278 C CA . GLY B 1 188 ? 18.781 -55.469 -29.266 1 96.38 188 GLY B CA 1
ATOM 3279 C C . GLY B 1 188 ? 18 -54.156 -29.312 1 96.38 188 GLY B C 1
ATOM 3280 O O . GLY B 1 188 ? 17.75 -53.562 -28.266 1 96.38 188 GLY B O 1
ATOM 3281 N N . LEU B 1 189 ? 17.516 -53.75 -30.453 1 97 189 LEU B N 1
ATOM 3282 C CA . LEU B 1 189 ? 16.734 -52.531 -30.625 1 97 189 LEU B CA 1
ATOM 3283 C C . LEU B 1 189 ? 15.367 -52.656 -29.969 1 97 189 LEU B C 1
ATOM 3285 O O . LEU B 1 189 ? 14.859 -51.688 -29.391 1 97 189 LEU B O 1
ATOM 3289 N N . ALA B 1 190 ? 14.766 -53.812 -30.062 1 95.12 190 ALA B N 1
ATOM 3290 C CA . ALA B 1 190 ? 13.477 -54.062 -29.422 1 95.12 190 ALA B CA 1
ATOM 3291 C C . ALA B 1 190 ? 13.57 -53.938 -27.906 1 95.12 190 ALA B C 1
ATOM 3293 O O . ALA B 1 190 ? 12.656 -53.406 -27.266 1 95.12 190 ALA B O 1
ATOM 3294 N N . THR B 1 191 ? 14.711 -54.469 -27.391 1 95.94 191 THR B N 1
ATOM 3295 C CA . THR B 1 191 ? 14.93 -54.312 -25.953 1 95.94 191 THR B CA 1
ATOM 3296 C C . THR B 1 191 ? 15.047 -52.844 -25.562 1 95.94 191 THR B C 1
ATOM 3298 O O . THR B 1 191 ? 14.477 -52.438 -24.562 1 95.94 191 THR B O 1
ATOM 3301 N N . LYS B 1 192 ? 15.727 -52.031 -26.344 1 96.56 192 LYS B N 1
ATOM 3302 C CA . LYS B 1 192 ? 15.859 -50.625 -26.078 1 96.56 192 LYS B CA 1
ATOM 3303 C C . LYS B 1 192 ? 14.508 -49.906 -26.188 1 96.56 192 LYS B C 1
ATOM 3305 O O . LYS B 1 192 ? 14.219 -49 -25.422 1 96.56 192 LYS B O 1
ATOM 3310 N N . LEU B 1 193 ? 13.719 -50.25 -27.125 1 96.31 193 LEU B N 1
ATOM 3311 C CA . LEU B 1 193 ? 12.391 -49.688 -27.297 1 96.31 193 LEU B CA 1
ATOM 3312 C C . LEU B 1 193 ? 11.516 -49.969 -26.078 1 96.31 193 LEU B C 1
ATOM 3314 O O . LEU B 1 193 ? 10.844 -49.062 -25.562 1 96.31 193 LEU B O 1
ATOM 3318 N N . SER B 1 194 ? 11.594 -51.281 -25.688 1 95.38 194 SER B N 1
ATOM 3319 C CA . SER B 1 194 ? 10.812 -51.656 -24.516 1 95.38 194 SER B CA 1
ATOM 3320 C C . SER B 1 194 ? 11.242 -50.844 -23.281 1 95.38 194 SER B C 1
ATOM 3322 O O . SER B 1 194 ? 10.391 -50.406 -22.516 1 95.38 194 SER B O 1
ATOM 3324 N N . THR B 1 195 ? 12.516 -50.625 -23.141 1 96.19 195 THR B N 1
ATOM 3325 C CA . THR B 1 195 ? 13.023 -49.812 -22.031 1 96.19 195 THR B CA 1
ATOM 3326 C C . THR B 1 195 ? 12.578 -48.375 -22.156 1 96.19 195 THR B C 1
ATOM 3328 O O . THR B 1 195 ? 12.18 -47.75 -21.156 1 96.19 195 THR B O 1
ATOM 3331 N N . ALA B 1 196 ? 12.578 -47.781 -23.281 1 95.12 196 ALA B N 1
ATOM 3332 C CA . ALA B 1 196 ? 12.148 -46.406 -23.531 1 95.12 196 ALA B CA 1
ATOM 3333 C C . ALA B 1 196 ? 10.656 -46.219 -23.25 1 95.12 196 ALA B C 1
ATOM 3335 O O . ALA B 1 196 ? 10.234 -45.219 -22.688 1 95.12 196 ALA B O 1
ATOM 3336 N N . GLU B 1 197 ? 9.867 -47.25 -23.672 1 93.38 197 GLU B N 1
ATOM 3337 C CA . GLU B 1 197 ? 8.422 -47.219 -23.422 1 93.38 197 GLU B CA 1
ATOM 3338 C C . GLU B 1 197 ? 8.117 -47.219 -21.938 1 93.38 197 GLU B C 1
ATOM 3340 O O . GLU B 1 197 ? 7.277 -46.438 -21.469 1 93.38 197 GLU B O 1
ATOM 3345 N N . LEU B 1 198 ? 8.875 -48.125 -21.281 1 93.88 198 LEU B N 1
ATOM 3346 C CA . LEU B 1 198 ? 8.68 -48.188 -19.828 1 93.88 198 LEU B CA 1
ATOM 3347 C C . LEU B 1 198 ? 9.07 -46.906 -19.156 1 93.88 198 LEU B C 1
ATOM 3349 O O . LEU B 1 198 ? 8.359 -46.406 -18.281 1 93.88 198 LEU B O 1
ATOM 3353 N N . ASN B 1 199 ? 10.141 -46.312 -19.547 1 94 199 ASN B N 1
ATOM 3354 C CA . ASN B 1 199 ? 10.586 -45.062 -18.984 1 94 199 ASN B CA 1
ATOM 3355 C C . ASN B 1 199 ? 9.578 -43.938 -19.234 1 94 199 ASN B C 1
ATOM 3357 O O . ASN B 1 199 ? 9.234 -43.188 -18.328 1 94 199 ASN B O 1
ATOM 3361 N N . HIS B 1 200 ? 9.086 -43.781 -20.406 1 92.25 200 HIS B N 1
ATOM 3362 C CA . HIS B 1 200 ? 8.109 -42.781 -20.766 1 92.25 200 HIS B CA 1
ATOM 3363 C C . HIS B 1 200 ? 6.82 -42.938 -19.953 1 92.25 200 HIS B C 1
ATOM 3365 O O . HIS B 1 200 ? 6.293 -41.969 -19.406 1 92.25 200 HIS B O 1
ATOM 3371 N N . THR B 1 201 ? 6.359 -44.188 -19.891 1 89.5 201 THR B N 1
ATOM 3372 C CA . THR B 1 201 ? 5.129 -44.5 -19.172 1 89.5 201 THR B CA 1
ATOM 3373 C C . THR B 1 201 ? 5.266 -44.094 -17.703 1 89.5 201 THR B C 1
ATOM 3375 O O . THR B 1 201 ? 4.359 -43.5 -17.125 1 89.5 201 THR B O 1
ATOM 3378 N N . ASN B 1 202 ? 6.418 -44.438 -17.141 1 92.25 202 ASN B N 1
ATOM 3379 C CA . ASN B 1 202 ? 6.656 -44.125 -15.742 1 92.25 202 ASN B CA 1
ATOM 3380 C C . ASN B 1 202 ? 6.727 -42.625 -15.508 1 92.25 202 ASN B C 1
ATOM 3382 O O . ASN B 1 202 ? 6.137 -42.094 -14.555 1 92.25 202 ASN B O 1
ATOM 3386 N N . LEU B 1 203 ? 7.441 -41.906 -16.312 1 92.62 203 LEU B N 1
ATOM 3387 C CA . LEU B 1 203 ? 7.57 -40.438 -16.188 1 92.62 203 LEU B CA 1
ATOM 3388 C C . LEU B 1 203 ? 6.223 -39.75 -16.391 1 92.62 203 LEU B C 1
ATOM 3390 O O . LEU B 1 203 ? 5.91 -38.781 -15.695 1 92.62 203 LEU B O 1
ATOM 3394 N N . GLU B 1 204 ? 5.445 -40.219 -17.297 1 90.12 204 GLU B N 1
ATOM 3395 C CA . GLU B 1 204 ? 4.125 -39.656 -17.547 1 90.12 204 GLU B CA 1
ATOM 3396 C C . GLU B 1 204 ? 3.197 -39.844 -16.359 1 90.12 204 GLU B C 1
ATOM 3398 O O . GLU B 1 204 ? 2.451 -38.938 -15.977 1 90.12 204 GLU B O 1
ATOM 3403 N N . ALA B 1 205 ? 3.256 -41.094 -15.875 1 88.38 205 ALA B N 1
ATOM 3404 C CA . ALA B 1 205 ? 2.438 -41.375 -14.695 1 88.38 205 ALA B CA 1
ATOM 3405 C C . ALA B 1 205 ? 2.812 -40.469 -13.531 1 88.38 205 ALA B C 1
ATOM 3407 O O . ALA B 1 205 ? 1.938 -39.938 -12.828 1 88.38 205 ALA B O 1
ATOM 3408 N N . ALA B 1 206 ? 4.066 -40.281 -13.344 1 92.69 206 ALA B N 1
ATOM 3409 C CA . ALA B 1 206 ? 4.547 -39.406 -12.273 1 92.69 206 ALA B CA 1
ATOM 3410 C C . ALA B 1 206 ? 4.113 -37.938 -12.516 1 92.69 206 ALA B C 1
ATOM 3412 O O . ALA B 1 206 ? 3.711 -37.25 -11.578 1 92.69 206 ALA B O 1
ATOM 3413 N N . GLN B 1 207 ? 4.25 -37.562 -13.758 1 93.25 207 GLN B N 1
ATOM 3414 C CA . GLN B 1 207 ? 3.832 -36.219 -14.109 1 93.25 207 GLN B CA 1
ATOM 3415 C C . GLN B 1 207 ? 2.336 -36.031 -13.891 1 93.25 207 GLN B C 1
ATOM 3417 O O . GLN B 1 207 ? 1.908 -35 -13.359 1 93.25 207 GLN B O 1
ATOM 3422 N N . HIS B 1 208 ? 1.563 -36.969 -14.297 1 89.69 208 HIS B N 1
ATOM 3423 C CA . HIS B 1 208 ? 0.12 -36.906 -14.109 1 89.69 208 HIS B CA 1
ATOM 3424 C C . HIS B 1 208 ? -0.232 -36.75 -12.633 1 89.69 208 HIS B C 1
ATOM 3426 O O . HIS B 1 208 ? -1.07 -35.906 -12.273 1 89.69 208 HIS B O 1
ATOM 3432 N N . ALA B 1 209 ? 0.439 -37.531 -11.805 1 91.44 209 ALA B N 1
ATOM 3433 C CA . ALA B 1 209 ? 0.206 -37.438 -10.367 1 91.44 209 ALA B CA 1
ATOM 3434 C C . ALA B 1 209 ? 0.58 -36.062 -9.836 1 91.44 209 ALA B C 1
ATOM 3436 O O . ALA B 1 209 ? -0.16 -35.469 -9.047 1 91.44 209 ALA B O 1
ATOM 3437 N N . ARG B 1 210 ? 1.668 -35.562 -10.297 1 94.44 210 ARG B N 1
ATOM 3438 C CA . ARG B 1 210 ? 2.17 -34.281 -9.867 1 94.44 210 ARG B CA 1
ATOM 3439 C C . ARG B 1 210 ? 1.212 -33.156 -10.266 1 94.44 210 ARG B C 1
ATOM 3441 O O . ARG B 1 210 ? 0.848 -32.312 -9.438 1 94.44 210 ARG B O 1
ATOM 3448 N N . VAL B 1 211 ? 0.781 -33.156 -11.5 1 93.81 211 VAL B N 1
ATOM 3449 C CA . VAL B 1 211 ? -0.076 -32.094 -12.008 1 93.81 211 VAL B CA 1
ATOM 3450 C C . VAL B 1 211 ? -1.462 -32.188 -11.375 1 93.81 211 VAL B C 1
ATOM 3452 O O . VAL B 1 211 ? -2.086 -31.17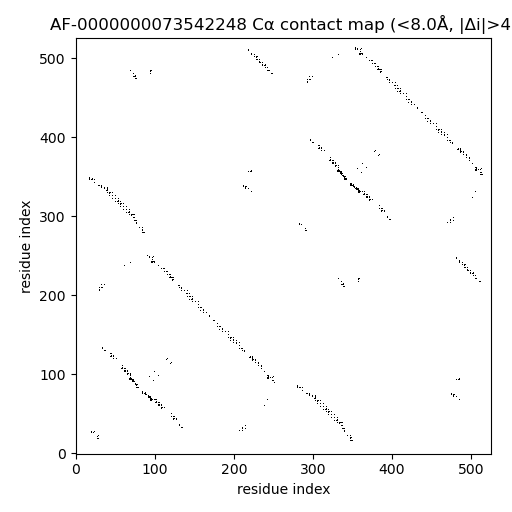2 -11.062 1 93.81 211 VAL B O 1
ATOM 3455 N N . THR B 1 212 ? -1.936 -33.406 -11.195 1 90.12 212 THR B N 1
ATOM 3456 C CA . THR B 1 212 ? -3.221 -33.594 -10.539 1 90.12 212 THR B CA 1
ATOM 3457 C C . THR B 1 212 ? -3.199 -33.031 -9.117 1 90.12 212 THR B C 1
ATOM 3459 O O . THR B 1 212 ? -4.121 -32.312 -8.719 1 90.12 212 THR B O 1
ATOM 3462 N N . ALA B 1 213 ? -2.141 -33.312 -8.383 1 92.94 213 ALA B N 1
ATOM 3463 C CA . ALA B 1 213 ? -1.997 -32.781 -7.027 1 92.94 213 ALA B CA 1
ATOM 3464 C C . ALA B 1 213 ? -1.929 -31.266 -7.047 1 92.94 213 ALA B C 1
ATOM 3466 O O . ALA B 1 213 ? -2.541 -30.609 -6.207 1 92.94 213 ALA B O 1
ATOM 3467 N N . LEU B 1 214 ? -1.188 -30.75 -7.984 1 95.19 214 LEU B N 1
ATOM 3468 C CA . LEU B 1 214 ? -1.048 -29.312 -8.156 1 95.19 214 LEU B CA 1
ATOM 3469 C C . LEU B 1 214 ? -2.404 -28.656 -8.391 1 95.19 214 LEU B C 1
ATOM 3471 O O . LEU B 1 214 ? -2.748 -27.672 -7.734 1 95.19 214 LEU B O 1
ATOM 3475 N N . ASN B 1 215 ? -3.113 -29.172 -9.312 1 92.19 215 ASN B N 1
ATOM 3476 C CA . ASN B 1 215 ? -4.395 -28.594 -9.688 1 92.19 215 ASN B CA 1
ATOM 3477 C C . ASN B 1 215 ? -5.418 -28.703 -8.562 1 92.19 215 ASN B C 1
ATOM 3479 O O . ASN B 1 215 ? -6.25 -27.812 -8.375 1 92.19 215 ASN B O 1
ATOM 3483 N N . LYS B 1 216 ? -5.383 -29.75 -7.809 1 89.31 216 LYS B N 1
ATOM 3484 C CA . LYS B 1 216 ? -6.266 -29.906 -6.656 1 89.31 216 LYS B CA 1
ATOM 3485 C C . LYS B 1 216 ? -5.98 -28.859 -5.594 1 89.31 216 LYS B C 1
ATOM 3487 O O . LYS B 1 216 ? -6.906 -28.344 -4.957 1 89.31 216 LYS B O 1
ATOM 3492 N N . ASP B 1 217 ? -4.742 -28.547 -5.484 1 93.44 217 ASP B N 1
ATOM 3493 C CA . ASP B 1 217 ? -4.312 -27.625 -4.441 1 93.44 217 ASP B CA 1
ATOM 3494 C C . ASP B 1 217 ? -4.559 -26.172 -4.859 1 93.44 217 ASP B C 1
ATOM 3496 O O . ASP B 1 217 ? -4.391 -25.25 -4.055 1 93.44 217 ASP B O 1
ATOM 3500 N N . ALA B 1 218 ? -4.969 -26 -6.105 1 93.25 218 ALA B N 1
ATOM 3501 C CA . ALA B 1 218 ? -5.191 -24.641 -6.594 1 93.25 218 ALA B CA 1
ATOM 3502 C C . ALA B 1 218 ? -6.277 -23.938 -5.781 1 93.25 218 ALA B C 1
ATOM 3504 O O . ALA B 1 218 ? -6.254 -22.719 -5.633 1 93.25 218 ALA B O 1
ATOM 3505 N N . ILE B 1 219 ? -7.164 -24.672 -5.18 1 90.88 219 ILE B N 1
ATOM 3506 C CA . ILE B 1 219 ? -8.266 -24.125 -4.387 1 90.88 219 ILE B CA 1
ATOM 3507 C C . ILE B 1 219 ? -7.703 -23.422 -3.154 1 90.88 219 ILE B C 1
ATOM 3509 O O . ILE B 1 219 ? -8.359 -22.531 -2.59 1 90.88 219 ILE B O 1
ATOM 3513 N N . LYS B 1 220 ? -6.523 -23.797 -2.729 1 92.62 220 LYS B N 1
ATOM 3514 C CA . LYS B 1 220 ? -5.902 -23.172 -1.559 1 92.62 220 LYS B CA 1
ATOM 3515 C C . LYS B 1 220 ? -5.586 -21.703 -1.813 1 92.62 220 LYS B C 1
ATOM 3517 O O . LYS B 1 220 ? -5.41 -20.922 -0.872 1 92.62 220 LYS B O 1
ATOM 3522 N N . ILE B 1 221 ? -5.449 -21.344 -3.096 1 94.69 221 ILE B N 1
ATOM 3523 C CA . ILE B 1 221 ? -5.23 -19.938 -3.447 1 94.69 221 ILE B CA 1
ATOM 3524 C C . ILE B 1 221 ? -6.434 -19.109 -3.014 1 94.69 221 ILE B C 1
ATOM 3526 O O . ILE B 1 221 ? -6.281 -17.969 -2.574 1 94.69 221 ILE B O 1
ATOM 3530 N N . ARG B 1 222 ? -7.656 -19.641 -3.041 1 93.44 222 ARG B N 1
ATOM 3531 C CA . ARG B 1 222 ? -8.867 -19 -2.547 1 93.44 222 ARG B CA 1
ATOM 3532 C C . ARG B 1 222 ? -8.734 -18.656 -1.068 1 93.44 222 ARG B C 1
ATOM 3534 O O . ARG B 1 222 ? -8.992 -17.516 -0.669 1 93.44 222 ARG B O 1
ATOM 3541 N N . ALA B 1 223 ? -8.32 -19.641 -0.365 1 93.94 223 ALA B N 1
ATOM 3542 C CA . ALA B 1 223 ? -8.148 -19.438 1.071 1 93.94 223 ALA B CA 1
ATOM 3543 C C . ALA B 1 223 ? -7.086 -18.375 1.355 1 93.94 223 ALA B C 1
ATOM 3545 O O . ALA B 1 223 ? -7.238 -17.578 2.273 1 93.94 223 ALA B O 1
ATOM 3546 N N . ALA B 1 224 ? -6.059 -18.422 0.588 1 95 224 ALA B N 1
ATOM 3547 C CA . ALA B 1 224 ? -4.977 -17.469 0.769 1 95 224 ALA B CA 1
ATOM 3548 C C . ALA B 1 224 ? -5.465 -16.047 0.513 1 95 224 ALA B C 1
ATOM 3550 O O . ALA B 1 224 ? -5.133 -15.117 1.262 1 95 224 ALA B O 1
ATOM 3551 N N . ILE B 1 225 ? -6.258 -15.875 -0.539 1 95.12 225 ILE B N 1
ATOM 3552 C CA . ILE B 1 225 ? -6.781 -14.555 -0.881 1 95.12 225 ILE B CA 1
ATOM 3553 C C . ILE B 1 225 ? -7.711 -14.062 0.229 1 95.12 225 ILE B C 1
ATOM 3555 O O . ILE B 1 225 ? -7.602 -12.922 0.674 1 95.12 225 ILE B O 1
ATOM 3559 N N . ARG B 1 226 ? -8.562 -14.914 0.697 1 94.88 226 ARG B N 1
ATOM 3560 C CA . ARG B 1 226 ? -9.469 -14.555 1.784 1 94.88 226 ARG B CA 1
ATOM 3561 C C . ARG B 1 226 ? -8.688 -14.18 3.041 1 94.88 226 ARG B C 1
ATOM 3563 O O . ARG B 1 226 ? -9.023 -13.203 3.719 1 94.88 226 ARG B O 1
ATOM 3570 N N . SER B 1 227 ? -7.707 -14.938 3.301 1 94.56 227 SER B N 1
ATOM 3571 C CA . SER B 1 227 ? -6.879 -14.672 4.473 1 94.56 227 SER B CA 1
ATOM 3572 C C . SER B 1 227 ? -6.195 -13.312 4.371 1 94.56 227 SER B C 1
ATOM 3574 O O . SER B 1 227 ? -6.074 -12.602 5.367 1 94.56 227 SER B O 1
ATOM 3576 N N . ALA B 1 228 ? -5.672 -13 3.186 1 94.62 228 ALA B N 1
ATOM 3577 C CA . ALA B 1 228 ? -5.035 -11.703 2.971 1 94.62 228 ALA B CA 1
ATOM 3578 C C . ALA B 1 228 ? -6.004 -10.555 3.26 1 94.62 228 ALA B C 1
ATOM 3580 O O . ALA B 1 228 ? -5.656 -9.609 3.963 1 94.62 228 ALA B O 1
ATOM 3581 N N . LEU B 1 229 ? -7.203 -10.695 2.75 1 94.56 229 LEU B N 1
ATOM 3582 C CA . LEU B 1 229 ? -8.219 -9.664 2.938 1 94.56 229 LEU B CA 1
ATOM 3583 C C . LEU B 1 229 ? -8.625 -9.562 4.406 1 94.56 229 LEU B C 1
ATOM 3585 O O . LEU B 1 229 ? -8.781 -8.461 4.934 1 94.56 229 LEU B O 1
ATOM 3589 N N . GLU B 1 230 ? -8.711 -10.648 5.062 1 94.56 230 GLU B N 1
ATOM 3590 C CA . GLU B 1 230 ? -9.078 -10.68 6.477 1 94.56 230 GLU B CA 1
ATOM 3591 C C . GLU B 1 230 ? -7.977 -10.07 7.344 1 94.56 230 GLU B C 1
ATOM 3593 O O . GLU B 1 230 ? -8.25 -9.258 8.227 1 94.56 230 GLU B O 1
ATOM 3598 N N . ALA B 1 231 ? -6.801 -10.492 7.109 1 93.5 231 ALA B N 1
ATOM 3599 C CA . ALA B 1 231 ? -5.672 -9.992 7.895 1 93.5 231 ALA B CA 1
ATOM 3600 C C . ALA B 1 231 ? -5.539 -8.477 7.762 1 93.5 231 ALA B C 1
ATOM 3602 O O . ALA B 1 231 ? -5.375 -7.777 8.758 1 93.5 231 ALA B O 1
ATOM 3603 N N . THR B 1 232 ? -5.629 -7.98 6.57 1 93.62 232 THR B N 1
ATOM 3604 C CA . THR B 1 232 ? -5.477 -6.551 6.316 1 93.62 232 THR B CA 1
ATOM 3605 C C . THR B 1 232 ? -6.648 -5.766 6.902 1 93.62 232 THR B C 1
ATOM 3607 O O . THR B 1 232 ? -6.445 -4.758 7.582 1 93.62 232 THR B O 1
ATOM 3610 N N . SER B 1 233 ? -7.867 -6.27 6.66 1 93.88 233 SER B N 1
ATOM 3611 C CA . SER B 1 233 ? -9.039 -5.578 7.184 1 93.88 233 SER B CA 1
ATOM 3612 C C . SER B 1 233 ? -9.039 -5.57 8.711 1 93.88 233 SER B C 1
ATOM 3614 O O . SER B 1 233 ? -9.367 -4.551 9.328 1 93.88 233 SER B O 1
ATOM 3616 N N . SER B 1 234 ? -8.656 -6.645 9.273 1 92.94 234 SER B N 1
ATOM 3617 C CA . SER B 1 234 ? -8.633 -6.75 10.734 1 92.94 234 SER B CA 1
ATOM 3618 C C . SER B 1 234 ? -7.602 -5.805 11.336 1 92.94 234 SER B C 1
ATOM 3620 O O . SER B 1 234 ? -7.863 -5.16 12.352 1 92.94 234 SER B O 1
ATOM 3622 N N . ALA B 1 235 ? -6.473 -5.754 10.766 1 92.12 235 ALA B N 1
ATOM 3623 C CA . ALA B 1 235 ? -5.426 -4.859 11.25 1 92.12 235 ALA B CA 1
ATOM 3624 C C . ALA B 1 235 ? -5.879 -3.402 11.195 1 92.12 235 ALA B C 1
ATOM 3626 O O . ALA B 1 235 ? -5.664 -2.643 12.14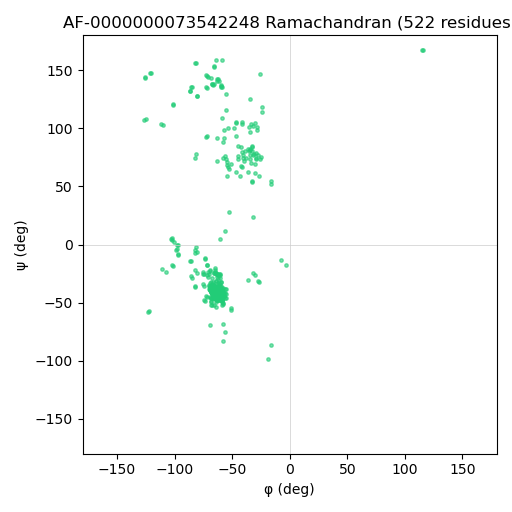1 1 92.12 235 ALA B O 1
ATOM 3627 N N . LEU B 1 236 ? -6.52 -3.01 10.125 1 93.81 236 LEU B N 1
ATOM 3628 C CA . LEU B 1 236 ? -6.992 -1.642 9.945 1 93.81 236 LEU B CA 1
ATOM 3629 C C . LEU B 1 236 ? -8.133 -1.327 10.906 1 93.81 236 LEU B C 1
ATOM 3631 O O . LEU B 1 236 ? -8.211 -0.224 11.445 1 93.81 236 LEU B O 1
ATOM 3635 N N . THR B 1 237 ? -8.961 -2.295 11.109 1 93.56 237 THR B N 1
ATOM 3636 C CA . THR B 1 237 ? -10.062 -2.117 12.055 1 93.56 237 THR B CA 1
ATOM 3637 C C . THR B 1 237 ? -9.523 -1.943 13.477 1 93.56 237 THR B C 1
ATOM 3639 O O . THR B 1 237 ? -10 -1.08 14.219 1 93.56 237 THR B O 1
ATOM 3642 N N . SER B 1 238 ? -8.594 -2.738 13.797 1 92.19 238 SER B N 1
ATOM 3643 C CA . SER B 1 238 ? -7.977 -2.629 15.117 1 92.19 238 SER B CA 1
ATOM 3644 C C . SER B 1 238 ? -7.336 -1.258 15.32 1 92.19 238 SER B C 1
ATOM 3646 O O . SER B 1 238 ? -7.461 -0.661 16.391 1 92.19 238 SER B O 1
ATOM 3648 N N . ALA B 1 239 ? -6.594 -0.799 14.336 1 92.81 239 ALA B N 1
ATOM 3649 C CA . ALA B 1 239 ? -5.98 0.524 14.406 1 92.81 239 ALA B CA 1
ATOM 3650 C C . ALA B 1 239 ? -7.039 1.612 14.562 1 92.81 239 ALA B C 1
ATOM 3652 O O . ALA B 1 239 ? -6.848 2.564 15.328 1 92.81 239 ALA B O 1
ATOM 3653 N N . LYS B 1 240 ? -8.133 1.476 13.844 1 93.69 240 LYS B N 1
ATOM 3654 C CA . LYS B 1 240 ? -9.227 2.434 13.922 1 93.69 240 LYS B CA 1
ATOM 3655 C C . LYS B 1 240 ? -9.789 2.52 15.336 1 93.69 240 LYS B C 1
ATOM 3657 O O . LYS B 1 240 ? -10.117 3.605 15.82 1 93.69 240 LYS B O 1
ATOM 3662 N N . GLU B 1 241 ? -9.875 1.447 15.984 1 93.62 241 GLU B N 1
ATOM 3663 C CA . GLU B 1 241 ? -10.461 1.383 17.312 1 93.62 241 GLU B CA 1
ATOM 3664 C C . GLU B 1 241 ? -9.578 2.09 18.344 1 93.62 241 GLU B C 1
ATOM 3666 O O . GLU B 1 241 ? -10.07 2.525 19.391 1 93.62 241 GLU B O 1
ATOM 3671 N N . LEU B 1 242 ? -8.344 2.234 18.062 1 92.94 242 LEU B N 1
ATOM 3672 C CA . LEU B 1 242 ? -7.422 2.926 18.969 1 92.94 242 LEU B CA 1
ATOM 3673 C C . LEU B 1 242 ? -7.629 4.434 18.906 1 92.94 242 LEU B C 1
ATOM 3675 O O . LEU B 1 242 ? -7.23 5.16 19.812 1 92.94 242 LEU B O 1
ATOM 3679 N N . VAL B 1 243 ? -8.141 4.906 17.797 1 93.88 243 VAL B N 1
ATOM 3680 C CA . VAL B 1 243 ? -8.312 6.34 17.594 1 93.88 243 VAL B CA 1
ATOM 3681 C C . VAL B 1 243 ? -9.648 6.793 18.172 1 93.88 243 VAL B C 1
ATOM 3683 O O . VAL B 1 243 ? -10.695 6.215 17.875 1 93.88 243 VAL B O 1
ATOM 3686 N N . SER B 1 244 ? -9.578 7.812 18.891 1 92.75 244 SER B N 1
ATOM 3687 C CA . SER B 1 244 ? -10.766 8.32 19.578 1 92.75 244 SER B CA 1
ATOM 3688 C C . SER B 1 244 ? -11.805 8.82 18.578 1 92.75 244 SER B C 1
ATOM 3690 O O . SER B 1 244 ? -11.461 9.289 17.5 1 92.75 244 SER B O 1
ATOM 3692 N N . THR B 1 245 ? -13.047 8.758 19 1 91.31 245 THR B N 1
ATOM 3693 C CA . THR B 1 245 ? -14.148 9.242 18.172 1 91.31 245 THR B CA 1
ATOM 3694 C C . THR B 1 245 ? -14.547 10.664 18.562 1 91.31 245 THR B C 1
ATOM 3696 O O . THR B 1 245 ? -15.383 11.281 17.922 1 91.31 245 THR B O 1
ATOM 3699 N N . ASP B 1 246 ? -13.852 11.148 19.531 1 86.81 246 ASP B N 1
ATOM 3700 C CA . ASP B 1 246 ? -14.203 12.477 20.031 1 86.81 246 ASP B CA 1
ATOM 3701 C C . ASP B 1 246 ? -13.906 13.555 18.984 1 86.81 246 ASP B C 1
ATOM 3703 O O . ASP B 1 246 ? -12.883 13.5 18.312 1 86.81 246 ASP B O 1
ATOM 3707 N N . THR B 1 247 ? -14.812 14.445 18.891 1 84.75 247 THR B N 1
ATOM 3708 C CA . THR B 1 247 ? -14.648 15.516 17.906 1 84.75 247 THR B CA 1
ATOM 3709 C C . THR B 1 247 ? -14.062 16.766 18.562 1 84.75 247 THR B C 1
ATOM 3711 O O . THR B 1 247 ? -13.719 17.719 17.875 1 84.75 247 THR B O 1
ATOM 3714 N N . GLU B 1 248 ? -13.984 16.75 19.922 1 80.31 248 GLU B N 1
ATOM 3715 C CA . GLU B 1 248 ? -13.375 17.844 20.672 1 80.31 248 GLU B CA 1
ATOM 3716 C C . GLU B 1 248 ? -12.273 17.328 21.609 1 80.31 248 GLU B C 1
ATOM 3718 O O . GLU B 1 248 ? -12.352 16.203 22.109 1 80.31 248 GLU B O 1
ATOM 3723 N N . PRO B 1 249 ? -11.328 18.188 21.641 1 76.44 249 PRO B N 1
ATOM 3724 C CA . PRO B 1 249 ? -10.289 17.766 22.578 1 76.44 249 PRO B CA 1
ATOM 3725 C C . PRO B 1 249 ? -10.797 17.672 24.016 1 76.44 249 PRO B C 1
ATOM 3727 O O . PRO B 1 249 ? -11.656 18.453 24.422 1 76.44 249 PRO B O 1
ATOM 3730 N N . GLN B 1 250 ? -10.305 16.672 24.719 1 68.88 250 GLN B N 1
ATOM 3731 C CA . GLN B 1 250 ? -10.695 16.531 26.109 1 68.88 250 GLN B CA 1
ATOM 3732 C C . GLN B 1 250 ? -9.805 17.375 27.016 1 68.88 250 GLN B C 1
ATOM 3734 O O . GLN B 1 250 ? -8.609 17.516 26.766 1 68.88 250 GLN B O 1
ATOM 3739 N N . PRO B 1 251 ? -10.43 18.125 28.016 1 61.69 251 PRO B N 1
ATOM 3740 C CA . PRO B 1 251 ? -9.617 18.891 28.953 1 61.69 251 PRO B CA 1
ATOM 3741 C C . PRO B 1 251 ? -8.648 18.031 29.75 1 61.69 251 PRO B C 1
ATOM 3743 O O . PRO B 1 251 ? -8.883 16.828 29.922 1 61.69 251 PRO B O 1
ATOM 3746 N N . PRO B 1 252 ? -7.434 18.484 29.875 1 55.44 252 PRO B N 1
ATOM 3747 C CA . PRO B 1 252 ? -6.496 17.688 30.672 1 55.44 252 PRO B CA 1
ATOM 3748 C C . PRO B 1 252 ? -7.094 17.234 32 1 55.44 252 PRO B C 1
ATOM 3750 O O . PRO B 1 252 ? -7.875 17.969 32.625 1 55.44 252 PRO B O 1
ATOM 3753 N N . THR B 1 253 ? -7.418 16 32.062 1 48.06 253 THR B N 1
ATOM 3754 C CA . THR B 1 253 ? -7.871 15.531 33.375 1 48.06 253 THR B CA 1
ATOM 3755 C C . THR B 1 253 ? -7.012 16.109 34.5 1 48.06 253 THR B C 1
ATOM 3757 O O . THR B 1 253 ? -5.781 16.031 34.438 1 48.06 253 THR B O 1
ATOM 3760 N N . ALA B 1 254 ? -7.453 17.156 35.312 1 41.75 254 ALA B N 1
ATOM 3761 C CA . ALA B 1 254 ? -6.801 17.609 36.531 1 41.75 254 ALA B CA 1
ATOM 3762 C C . ALA B 1 254 ? -6.137 16.438 37.281 1 41.75 254 ALA B C 1
ATOM 3764 O O . ALA B 1 254 ? -6.699 15.344 37.344 1 41.75 254 ALA B O 1
ATOM 3765 N N . ALA B 1 255 ? -4.902 16.297 37.219 1 38.91 255 ALA B N 1
ATOM 3766 C CA . ALA B 1 255 ? -4.375 15.438 38.281 1 38.91 255 ALA B CA 1
ATOM 3767 C C . ALA B 1 255 ? -5.148 15.625 39.594 1 38.91 255 ALA B C 1
ATOM 3769 O O . ALA B 1 255 ? -5.398 16.75 40 1 38.91 255 ALA B O 1
ATOM 3770 N N . ALA B 1 256 ? -6.078 14.758 40 1 35.81 256 ALA B N 1
ATOM 3771 C CA . ALA B 1 256 ? -6.516 14.703 41.375 1 35.81 256 ALA B CA 1
ATOM 3772 C C . ALA B 1 256 ? -5.336 14.867 42.344 1 35.81 256 ALA B C 1
ATOM 3774 O O . ALA B 1 256 ? -4.383 14.086 42.281 1 35.81 256 ALA B O 1
ATOM 3775 N N . GLY B 1 257 ? -4.855 16.016 42.531 1 31.58 257 GLY B N 1
ATOM 3776 C CA . GLY B 1 257 ? -4.09 16.188 43.75 1 31.58 257 GLY B CA 1
ATOM 3777 C C . GLY B 1 257 ? -4.605 15.336 44.906 1 31.58 257 GLY B C 1
ATOM 3778 O O . GLY B 1 257 ? -5.77 15.453 45.281 1 31.58 257 GLY B O 1
ATOM 3779 N N . THR B 1 258 ? -4.219 14.047 44.906 1 35.09 258 THR B N 1
ATOM 3780 C CA . THR B 1 258 ? -4.285 13.367 46.219 1 35.09 258 THR B CA 1
ATOM 3781 C C . THR B 1 258 ? -3.867 14.305 47.344 1 35.09 258 THR B C 1
ATOM 3783 O O . THR B 1 258 ? -2.717 14.742 47.406 1 35.09 258 THR B O 1
ATOM 3786 N N . GLY B 1 259 ? -4.66 15.258 47.75 1 30 259 GLY B N 1
ATOM 3787 C CA . GLY B 1 259 ? -4.539 15.82 49.062 1 30 259 GLY B CA 1
ATOM 3788 C C . GLY B 1 259 ? -4.215 14.789 50.125 1 30 259 GLY B C 1
ATOM 3789 O O . GLY B 1 259 ? -4.973 13.836 50.312 1 30 259 GLY B O 1
ATOM 3790 N N . VAL B 1 260 ? -2.941 14.328 50.312 1 29.91 260 VAL B N 1
ATOM 3791 C CA . VAL B 1 260 ? -2.461 13.711 51.562 1 29.91 260 VAL B CA 1
ATOM 3792 C C . VAL B 1 260 ? -2.932 14.516 52.75 1 29.91 260 VAL B C 1
ATOM 3794 O O . VAL B 1 260 ? -2.529 15.672 52.938 1 29.91 260 VAL B O 1
ATOM 3797 N N . ALA B 1 261 ? -4.195 14.445 53.188 1 29.14 261 ALA B N 1
ATOM 3798 C CA . ALA B 1 261 ? -4.523 14.734 54.562 1 29.14 261 ALA B CA 1
ATOM 3799 C C . ALA B 1 261 ? -3.541 14.055 55.531 1 29.14 261 ALA B C 1
ATOM 3801 O O . ALA B 1 261 ? -3.342 12.836 55.469 1 29.14 261 ALA B O 1
ATOM 3802 N N . GLY B 1 262 ? -2.402 14.664 55.812 1 24.48 262 GLY B N 1
ATOM 3803 C CA . GLY B 1 262 ? -1.691 14.391 57.062 1 24.48 262 GLY B CA 1
ATOM 3804 C C . GLY B 1 262 ? -2.617 14.125 58.219 1 24.48 262 GLY B C 1
ATOM 3805 O O . GLY B 1 262 ? -3.418 14.984 58.594 1 24.48 262 GLY B O 1
ATOM 3806 N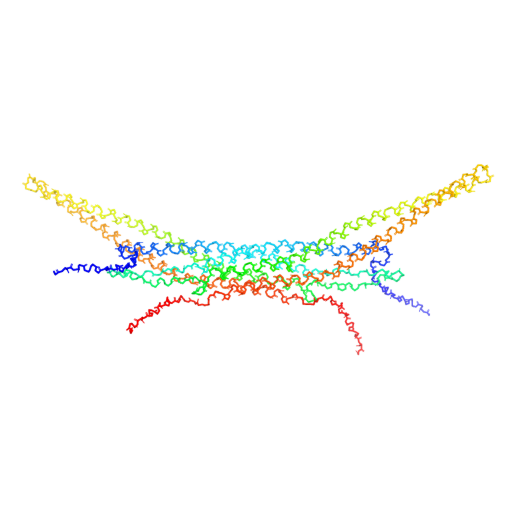 N . ARG B 1 263 ? -3.131 12.844 58.344 1 24.44 263 ARG B N 1
ATOM 3807 C CA . ARG B 1 263 ? -3.242 12.445 59.75 1 24.44 263 ARG B CA 1
ATOM 3808 C C . ARG B 1 263 ? -1.869 12.164 60.344 1 24.44 263 ARG B C 1
ATOM 3810 O O . ARG B 1 263 ? -1.007 11.578 59.688 1 24.44 263 ARG B O 1
#

Secondary structure (DSSP, 8-state):
------------------TTTS---HHHHHHHHHHHHHHHHHHHHHHHHHHHHHHHHHHHHHHHHHHHHHSBPPPP----SSS----------BTT-TT--HHHHHHHHHHHHHHIIIIIIHHHHHHHHHHHHHHHHHHHHHHHHHHHHHHHHHHHHHHHHHHHHHTTTTT-TTHHHHHHHHHHHHHHHHHHHHHHHHHHHHHHHHHHHHHHHHHHGGGHHHHHHHHHHHHHHHHHHHHHHHS---SSPPP------------/------------------TTTS---HHHHHHHHHHHHHHHHHHHHHHHHHHHHHHHHHHHHHHHHHHHHHSBPPPP----SSS----------BTT-TT--HHHHHHHHHHHHHHIIIIIIHHHHHHHHHHHHHHHHHHHHHHHHHHHHHHHHHHHHHHHHHHHHHTTTTT-TTHHHHHHHHHHHHHHHHHHHHHHHHHHHHHHHHHHHHHHHHHHGGGHHHHHHHHHHHHHHHHHHHHHHHS---SSPPP------------